Protein AF-0000000072325774 (afdb_homodimer)

Organism: Xylanibacter ruminicola (strain ATCC 19189 / DSM 19721 / CIP 105475 / JCM 8958 / 23) (NCBI:txid264731)

Structure (mmCIF, N/CA/C/O backbone):
data_AF-0000000072325774-model_v1
#
loop_
_entity.id
_entity.type
_entity.pdbx_description
1 polymer 'DUF3737 domain-containing protein'
#
loop_
_atom_site.group_PDB
_atom_site.id
_atom_site.type_symbol
_atom_site.label_atom_id
_atom_site.label_alt_id
_atom_site.label_comp_id
_atom_site.label_asym_id
_atom_site.label_entity_id
_atom_site.label_seq_id
_atom_site.pdbx_PDB_ins_code
_atom_site.Cartn_x
_atom_site.Cartn_y
_atom_site.Cartn_z
_atom_site.occupancy
_atom_site.B_iso_or_equiv
_atom_site.auth_seq_id
_atom_site.auth_comp_id
_atom_site.auth_asym_id
_atom_site.auth_atom_id
_atom_site.pdbx_PDB_model_num
ATOM 1 N N . MET A 1 1 ? 32.012 -20.024 -7.52 1 90.8 1 MET A N 1
ATOM 2 C CA . MET A 1 1 ? 30.852 -19.675 -8.336 1 90.8 1 MET A CA 1
ATOM 3 C C . MET A 1 1 ? 31.141 -19.899 -9.816 1 90.8 1 MET A C 1
ATOM 5 O O . MET A 1 1 ? 32.238 -19.599 -10.292 1 90.8 1 MET A O 1
ATOM 9 N N . GLU A 1 2 ? 30.261 -20.555 -10.582 1 97.13 2 GLU A N 1
ATOM 10 C CA . GLU A 1 2 ? 30.365 -20.721 -12.028 1 97.13 2 GLU A CA 1
ATOM 11 C C . GLU A 1 2 ? 30.055 -19.417 -12.758 1 97.13 2 GLU A C 1
ATOM 13 O O . GLU A 1 2 ? 29.147 -18.68 -12.365 1 97.13 2 GLU A O 1
ATOM 18 N N . LEU A 1 3 ? 30.906 -19.095 -13.766 1 98.21 3 LEU A N 1
ATOM 19 C CA . LEU A 1 3 ? 30.769 -17.843 -14.503 1 98.21 3 LEU A CA 1
ATOM 20 C C . LEU A 1 3 ? 30.004 -18.06 -15.804 1 98.21 3 LEU A C 1
ATOM 22 O O . LEU A 1 3 ? 30.304 -18.988 -16.559 1 98.21 3 LEU A O 1
ATOM 26 N N . ILE A 1 4 ? 28.965 -17.324 -16.113 1 98.47 4 ILE A N 1
ATOM 27 C CA . ILE A 1 4 ? 28.293 -17.202 -17.402 1 98.47 4 ILE A CA 1
ATOM 28 C C . ILE A 1 4 ? 28.471 -15.787 -17.946 1 98.47 4 ILE A C 1
ATOM 30 O O . ILE A 1 4 ? 28.094 -14.812 -17.292 1 98.47 4 ILE A O 1
ATOM 34 N N . ARG A 1 5 ? 29.045 -15.584 -19.127 1 97.97 5 ARG A N 1
ATOM 35 C CA . ARG A 1 5 ? 29.368 -14.2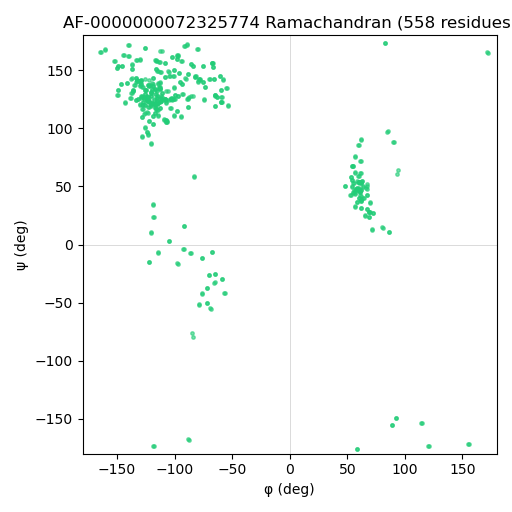62 -19.652 1 97.97 5 ARG A CA 1
ATOM 36 C C . ARG A 1 5 ? 28.845 -14.095 -21.075 1 97.97 5 ARG A C 1
ATOM 38 O O . ARG A 1 5 ? 28.949 -15.012 -21.892 1 97.97 5 ARG A O 1
ATOM 45 N N . GLY A 1 6 ? 28.3 -12.965 -21.277 1 98.21 6 GLY A N 1
ATOM 46 C CA . GLY A 1 6 ? 27.989 -12.557 -22.638 1 98.21 6 GLY A CA 1
ATOM 47 C C . GLY A 1 6 ? 26.82 -13.317 -23.236 1 98.21 6 GLY A C 1
ATOM 48 O O . GLY A 1 6 ? 26.723 -13.456 -24.457 1 98.21 6 GLY A O 1
ATOM 49 N N . LYS A 1 7 ? 25.919 -13.807 -22.492 1 98.19 7 LYS A N 1
ATOM 50 C CA . LYS A 1 7 ? 24.803 -14.61 -22.985 1 98.19 7 LYS A CA 1
ATOM 51 C C . LYS A 1 7 ? 23.49 -13.837 -22.899 1 98.19 7 LYS A C 1
ATOM 53 O O . LYS A 1 7 ? 23.364 -12.904 -22.104 1 98.19 7 LYS A O 1
ATOM 58 N N . GLU A 1 8 ? 22.594 -14.252 -23.725 1 98.31 8 GLU A N 1
ATOM 59 C CA . GLU A 1 8 ? 21.23 -13.733 -23.707 1 98.31 8 GLU A CA 1
ATOM 60 C C . GLU A 1 8 ? 20.236 -14.809 -23.277 1 98.31 8 GLU A C 1
ATOM 62 O O . GLU A 1 8 ? 20.338 -15.961 -23.703 1 98.31 8 GLU A O 1
ATOM 67 N N . PHE A 1 9 ? 19.375 -14.455 -22.401 1 97.89 9 PHE A N 1
ATOM 68 C CA . PHE A 1 9 ? 18.339 -15.368 -21.932 1 97.89 9 PHE A CA 1
ATOM 69 C C . PHE A 1 9 ? 16.952 -14.783 -22.176 1 97.89 9 PHE A C 1
ATOM 71 O O . PHE A 1 9 ? 16.734 -13.587 -21.978 1 97.89 9 PHE A O 1
ATOM 78 N N . GLY A 1 10 ? 16.006 -15.534 -22.639 1 96.07 10 GLY A N 1
ATOM 79 C CA . GLY A 1 10 ? 14.625 -15.125 -22.841 1 96.07 10 GLY A CA 1
ATOM 80 C C . GLY A 1 10 ? 13.622 -16.199 -22.463 1 96.07 10 GLY A C 1
ATOM 81 O O . GLY A 1 10 ? 14.006 -17.314 -22.105 1 96.07 10 GLY A O 1
ATOM 82 N N . GLY A 1 11 ? 12.342 -15.841 -22.462 1 94.51 11 GLY A N 1
ATOM 83 C CA . GLY A 1 11 ? 11.304 -16.815 -22.164 1 94.51 11 GLY A CA 1
ATOM 84 C C . GLY A 1 11 ? 10.987 -16.916 -20.684 1 94.51 11 GLY A C 1
ATOM 85 O O . GLY A 1 11 ? 11.147 -15.944 -19.942 1 94.51 11 GLY A O 1
ATOM 86 N N . GLU A 1 12 ? 10.452 -18.123 -20.299 1 94.06 12 GLU A N 1
ATOM 87 C CA . GLU A 1 12 ? 9.981 -18.314 -18.931 1 94.06 12 GLU A CA 1
ATOM 88 C C . GLU A 1 12 ? 11.033 -19.018 -18.079 1 94.06 12 GLU A C 1
ATOM 90 O O . GLU A 1 12 ? 11.456 -20.131 -18.399 1 94.06 12 GLU A O 1
ATOM 95 N N . ARG A 1 13 ? 11.508 -18.383 -17.174 1 96.22 13 ARG A N 1
ATOM 96 C CA . ARG A 1 13 ? 12.366 -18.902 -16.113 1 96.22 13 ARG A CA 1
ATOM 97 C C . ARG A 1 13 ? 13.636 -19.518 -16.688 1 96.22 13 ARG A C 1
ATOM 99 O O . ARG A 1 13 ? 13.993 -20.649 -16.35 1 96.22 13 ARG A O 1
ATOM 106 N N . PRO A 1 14 ? 14.397 -18.819 -17.383 1 97.03 14 PRO A N 1
ATOM 107 C CA . PRO A 1 14 ? 15.558 -19.417 -18.047 1 97.03 14 PRO A CA 1
ATOM 108 C C . PRO A 1 14 ? 16.647 -19.84 -17.063 1 97.03 14 PRO A C 1
ATOM 110 O O . PRO A 1 14 ? 17.419 -20.759 -17.348 1 97.03 14 PRO A O 1
ATOM 113 N N . LEU A 1 15 ? 16.757 -19.228 -15.88 1 97.56 15 LEU A N 1
ATOM 114 C CA . LEU A 1 15 ? 17.798 -19.589 -14.923 1 97.56 15 LEU A CA 1
ATOM 115 C C . LEU A 1 15 ? 17.187 -20.089 -13.619 1 97.56 15 LEU A C 1
ATOM 117 O O . LEU A 1 15 ? 17.747 -19.869 -12.542 1 97.56 15 LEU A O 1
ATOM 121 N N . PHE A 1 16 ? 16.067 -20.766 -13.728 1 97.27 16 PHE A N 1
ATOM 122 C CA . PHE A 1 16 ? 15.287 -21.223 -12.584 1 97.27 16 PHE A CA 1
ATOM 123 C C . PHE A 1 16 ? 16.114 -22.147 -11.699 1 97.27 16 PHE A C 1
ATOM 125 O O . PHE A 1 16 ? 16.783 -23.056 -12.195 1 97.27 16 PHE A O 1
ATOM 132 N N . ALA A 1 17 ? 16.152 -21.82 -10.473 1 97.15 17 ALA A N 1
ATOM 133 C CA . ALA A 1 17 ? 16.71 -22.657 -9.415 1 97.15 17 ALA A CA 1
ATOM 134 C C . ALA A 1 17 ? 18.231 -22.731 -9.518 1 97.15 17 ALA A C 1
ATOM 136 O O . ALA A 1 17 ? 18.864 -23.569 -8.871 1 97.15 17 ALA A O 1
ATOM 137 N N . ALA A 1 18 ? 18.845 -21.889 -10.302 1 97.06 18 ALA A N 1
ATOM 138 C CA . ALA A 1 18 ? 20.303 -21.845 -10.38 1 97.06 18 ALA A CA 1
ATOM 139 C C . ALA A 1 18 ? 20.908 -21.353 -9.068 1 97.06 18 ALA A C 1
ATOM 141 O O . ALA A 1 18 ? 20.228 -20.706 -8.268 1 97.06 18 ALA A O 1
ATOM 142 N N . HIS A 1 19 ? 22.084 -21.691 -8.825 1 97.65 19 HIS A N 1
ATOM 143 C CA . HIS A 1 19 ? 22.748 -21.252 -7.602 1 97.65 19 HIS A CA 1
ATOM 144 C C . HIS A 1 19 ? 24.251 -21.104 -7.814 1 97.65 19 HIS A C 1
ATOM 146 O O . HIS A 1 19 ? 24.825 -21.751 -8.694 1 97.65 19 HIS A O 1
ATOM 152 N N . ASP A 1 20 ? 24.838 -20.304 -7.079 1 98.43 20 ASP A N 1
ATOM 153 C CA . ASP A 1 20 ? 26.283 -20.099 -7.091 1 98.43 20 ASP A CA 1
ATOM 154 C C . ASP A 1 20 ? 26.776 -19.75 -8.493 1 98.43 20 ASP A C 1
ATOM 156 O O . ASP A 1 20 ? 27.715 -20.369 -8.999 1 98.43 20 ASP A O 1
ATOM 160 N N . LEU A 1 21 ? 26.138 -18.724 -9.063 1 98.39 21 LEU A N 1
ATOM 161 C CA . LEU A 1 21 ? 26.481 -18.291 -10.413 1 98.39 21 LEU A CA 1
ATOM 162 C C . LEU A 1 21 ? 26.897 -16.824 -10.424 1 98.39 21 LEU A C 1
ATOM 164 O O . LEU A 1 21 ? 26.314 -16.004 -9.712 1 98.39 21 LEU A O 1
ATOM 168 N N . ARG A 1 22 ? 27.923 -16.485 -11.126 1 98.59 22 ARG A N 1
ATOM 169 C CA . ARG A 1 22 ? 28.299 -15.119 -11.478 1 98.59 22 ARG A CA 1
ATOM 170 C C . ARG A 1 22 ? 27.943 -14.809 -12.928 1 98.59 22 ARG A C 1
ATOM 172 O O . ARG A 1 22 ? 28.413 -15.485 -13.846 1 98.59 22 ARG A O 1
ATOM 179 N N . LEU A 1 23 ? 27.102 -13.893 -13.112 1 98.79 23 LEU A N 1
ATOM 180 C CA . LEU A 1 23 ? 26.661 -13.471 -14.437 1 98.79 23 LEU A CA 1
ATOM 181 C C . LEU A 1 23 ? 27.32 -12.154 -14.834 1 98.79 23 LEU A C 1
ATOM 183 O O . LEU A 1 23 ? 27.29 -11.185 -14.072 1 98.79 23 LEU A O 1
ATOM 187 N N . GLU A 1 24 ? 27.994 -12.106 -15.987 1 98.7 24 GLU A N 1
ATOM 188 C CA . GLU A 1 24 ? 28.638 -10.888 -16.469 1 98.7 24 GLU A CA 1
ATOM 189 C C . GLU A 1 24 ? 28.214 -10.568 -17.9 1 98.7 24 GLU A C 1
ATOM 191 O O . GLU A 1 24 ? 28.279 -11.429 -18.779 1 98.7 24 GLU A O 1
ATOM 196 N N . GLU A 1 25 ? 27.744 -9.356 -18.144 1 98.72 25 GLU A N 1
ATOM 197 C CA . GLU A 1 25 ? 27.416 -8.893 -19.489 1 98.72 25 GLU A CA 1
ATOM 198 C C . GLU A 1 25 ? 26.304 -9.737 -20.107 1 98.72 25 GLU A C 1
ATOM 200 O O . GLU A 1 25 ? 26.38 -10.11 -21.279 1 98.72 25 GLU A O 1
ATOM 205 N N . ILE A 1 26 ? 25.381 -10.088 -19.297 1 98.56 26 ILE A N 1
ATOM 206 C CA . ILE A 1 26 ? 24.263 -10.849 -19.846 1 98.56 26 ILE A CA 1
ATOM 207 C C . ILE A 1 26 ? 23.099 -9.909 -20.148 1 98.56 26 ILE A C 1
ATOM 209 O O . ILE A 1 26 ? 23.069 -8.773 -19.669 1 98.56 26 ILE A O 1
ATOM 213 N N . THR A 1 27 ? 22.208 -10.397 -20.964 1 98.55 27 THR A N 1
ATOM 214 C CA . THR A 1 27 ? 20.963 -9.691 -21.246 1 98.55 27 THR A CA 1
ATOM 215 C C . THR A 1 27 ? 19.762 -10.607 -21.03 1 98.55 27 THR A C 1
ATOM 217 O O . THR A 1 27 ? 19.707 -11.708 -21.582 1 98.55 27 THR A O 1
ATOM 220 N N . ILE A 1 28 ? 18.889 -10.223 -20.2 1 97.93 28 ILE A N 1
ATOM 221 C CA . ILE A 1 28 ? 17.602 -10.903 -20.108 1 97.93 28 ILE A CA 1
ATOM 222 C C . ILE A 1 28 ? 16.574 -10.183 -20.978 1 97.93 28 ILE A C 1
ATOM 224 O O . ILE A 1 28 ? 16.159 -9.065 -20.664 1 97.93 28 ILE A O 1
ATOM 228 N N . VAL A 1 29 ? 16.195 -10.783 -21.988 1 96.68 29 VAL A N 1
ATOM 229 C CA . VAL A 1 29 ? 15.285 -10.159 -22.943 1 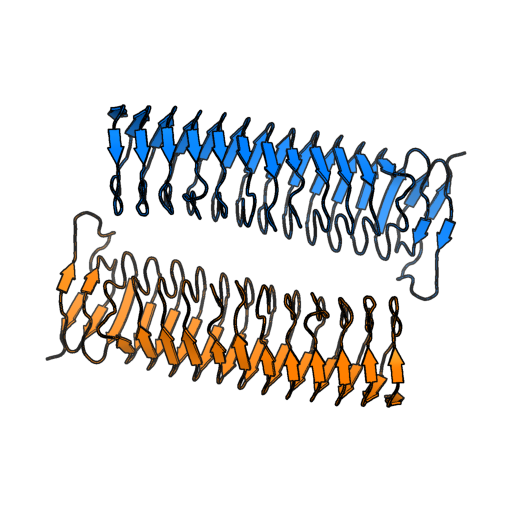96.68 29 VAL A CA 1
ATOM 230 C C . VAL A 1 29 ? 13.84 -10.412 -22.52 1 96.68 29 VAL A C 1
ATOM 232 O O . VAL A 1 29 ? 13.584 -10.884 -21.41 1 96.68 29 VAL A O 1
ATOM 235 N N . ASP A 1 30 ? 12.876 -10.137 -23.353 1 93.15 30 ASP A N 1
ATOM 236 C CA . ASP A 1 30 ? 11.462 -10.243 -23.005 1 93.15 30 ASP A CA 1
ATOM 237 C C . ASP A 1 30 ? 11.127 -11.639 -22.486 1 93.15 30 ASP A C 1
ATOM 239 O O . ASP A 1 30 ? 11.61 -12.639 -23.022 1 93.15 30 ASP A O 1
ATOM 243 N N . GLY A 1 31 ? 10.466 -11.774 -21.517 1 94.18 31 GLY A N 1
ATOM 244 C CA . GLY A 1 31 ? 10.086 -12.985 -20.807 1 94.18 31 GLY A CA 1
ATOM 245 C C . GLY A 1 31 ? 9.747 -12.741 -19.349 1 94.18 31 GLY A C 1
ATOM 246 O O . GLY A 1 31 ? 9.578 -11.594 -18.929 1 94.18 31 GLY A O 1
ATOM 247 N N . GLU A 1 32 ? 9.572 -13.946 -18.655 1 94.79 32 GLU A N 1
ATOM 248 C CA . GLU A 1 32 ? 9.144 -13.801 -17.267 1 94.79 32 GLU A CA 1
ATOM 249 C C . GLU A 1 32 ? 10.052 -14.584 -16.324 1 94.79 32 GLU A C 1
ATOM 251 O O . GLU A 1 32 ? 10.456 -15.707 -16.633 1 94.79 32 GLU A O 1
ATOM 256 N N . SER A 1 33 ? 10.404 -13.925 -15.253 1 96.23 33 SER A N 1
ATOM 257 C CA . SER A 1 33 ? 11.037 -14.605 -14.128 1 96.23 33 SER A CA 1
ATOM 258 C C . SER A 1 33 ? 12.392 -15.182 -14.522 1 96.23 33 SER A C 1
ATOM 260 O O . SER A 1 33 ? 12.665 -16.36 -14.28 1 96.23 33 SER A O 1
ATOM 262 N N . GLY A 1 34 ? 13.232 -14.353 -15.145 1 96.86 34 GLY A N 1
ATOM 263 C CA . GLY A 1 34 ? 14.508 -14.803 -15.678 1 96.86 34 GLY A CA 1
ATOM 264 C C . GLY A 1 34 ? 15.393 -15.459 -14.635 1 96.86 34 GLY A C 1
ATOM 265 O O . GLY A 1 34 ? 16.057 -16.458 -14.917 1 96.86 34 GLY A O 1
ATOM 266 N N . ILE A 1 35 ? 15.457 -14.903 -13.432 1 97.98 35 ILE A N 1
ATOM 267 C CA . ILE A 1 35 ? 16.21 -15.417 -12.293 1 97.98 35 ILE A CA 1
ATOM 268 C C . ILE A 1 35 ? 15.271 -15.637 -11.11 1 97.98 35 ILE A C 1
ATOM 270 O O . ILE A 1 35 ? 14.925 -14.69 -10.399 1 97.98 35 ILE A O 1
ATOM 274 N N . LYS A 1 36 ? 14.765 -16.832 -10.923 1 97.77 36 LYS A N 1
ATOM 275 C CA . LYS A 1 36 ? 13.75 -17.159 -9.926 1 97.77 36 LYS A CA 1
ATOM 276 C C . LYS A 1 36 ? 14.164 -18.372 -9.098 1 97.77 36 LYS A C 1
ATOM 278 O O . LYS A 1 36 ? 14.688 -19.349 -9.637 1 97.77 36 LYS A O 1
ATOM 283 N N . GLN A 1 37 ? 13.906 -18.376 -7.82 1 97.68 37 GLN A N 1
ATOM 284 C CA . GLN A 1 37 ? 14.229 -19.463 -6.902 1 97.68 37 GLN A CA 1
ATOM 285 C C . GLN A 1 37 ? 15.718 -19.794 -6.941 1 97.68 37 GLN A C 1
ATOM 287 O O . GLN A 1 37 ? 16.098 -20.962 -7.042 1 97.68 37 GLN A O 1
ATOM 292 N N . CYS A 1 38 ? 16.567 -18.751 -6.874 1 98.09 38 CYS A N 1
ATOM 293 C CA . CYS A 1 38 ? 18.013 -18.895 -6.995 1 98.09 38 CYS A CA 1
ATOM 294 C C . CYS A 1 38 ? 18.706 -18.572 -5.677 1 98.09 38 CYS A C 1
ATOM 296 O O . CYS A 1 38 ? 18.072 -18.078 -4.743 1 98.09 38 CYS A O 1
ATOM 298 N N . GLN A 1 39 ? 19.911 -18.917 -5.593 1 98.24 39 GLN A N 1
ATOM 299 C CA . GLN A 1 39 ? 20.681 -18.672 -4.378 1 98.24 39 GLN A CA 1
ATOM 300 C C . GLN A 1 39 ? 22.11 -18.251 -4.708 1 98.24 39 GLN A C 1
ATOM 302 O O . GLN A 1 39 ? 22.739 -18.818 -5.604 1 98.24 39 GLN A O 1
ATOM 307 N N . ASN A 1 40 ? 22.652 -17.288 -4.009 1 98.5 40 ASN A N 1
ATOM 308 C CA . ASN A 1 40 ? 24.035 -16.843 -4.147 1 98.5 40 ASN A CA 1
ATOM 309 C C . ASN A 1 40 ? 24.363 -16.475 -5.591 1 98.5 40 ASN A C 1
ATOM 311 O O . ASN A 1 40 ? 25.201 -17.119 -6.225 1 98.5 40 ASN A O 1
ATOM 315 N N . MET A 1 41 ? 23.758 -15.447 -6.022 1 98.71 41 MET A N 1
ATOM 316 C CA . MET A 1 41 ? 23.877 -14.985 -7.402 1 98.71 41 MET A CA 1
ATOM 317 C C . MET A 1 41 ? 24.601 -13.644 -7.466 1 98.71 41 MET A C 1
ATOM 319 O O . MET A 1 41 ? 24.357 -12.762 -6.642 1 98.71 41 MET A O 1
ATOM 323 N N . GLU A 1 42 ? 25.547 -13.414 -8.333 1 98.78 42 GLU A N 1
ATOM 324 C CA . GLU A 1 42 ? 26.181 -12.133 -8.629 1 98.78 42 GLU A CA 1
ATOM 325 C C . GLU A 1 42 ? 25.969 -11.737 -10.088 1 98.78 42 GLU A C 1
ATOM 327 O O . GLU A 1 42 ? 26.033 -12.583 -10.982 1 98.78 42 GLU A O 1
ATOM 332 N N . CYS A 1 43 ? 25.686 -10.519 -10.318 1 98.84 43 CYS A N 1
ATOM 333 C CA . CYS A 1 43 ? 25.427 -10.055 -11.677 1 98.84 43 CYS A CA 1
ATOM 334 C C . CYS A 1 43 ? 26.089 -8.706 -11.928 1 98.84 43 CYS A C 1
ATOM 336 O O . CYS A 1 43 ? 25.905 -7.765 -11.154 1 98.84 43 CYS A O 1
ATOM 338 N N . TYR A 1 44 ? 26.936 -8.512 -12.989 1 98.81 44 TYR A N 1
ATOM 339 C CA . TYR A 1 44 ? 27.682 -7.298 -13.302 1 98.81 44 TYR A CA 1
ATOM 340 C C . TYR A 1 44 ? 27.46 -6.88 -14.751 1 98.81 44 TYR A C 1
ATOM 342 O O . TYR A 1 44 ? 27.364 -7.729 -15.641 1 98.81 44 TYR A O 1
ATOM 350 N N . ASP A 1 45 ? 27.358 -5.589 -15.029 1 98.84 45 ASP A N 1
ATOM 351 C CA . ASP A 1 45 ? 27.393 -5.021 -16.374 1 98.84 45 ASP A CA 1
ATOM 352 C C . ASP A 1 45 ? 26.316 -5.642 -17.26 1 98.84 45 ASP A C 1
ATOM 354 O O . ASP A 1 45 ? 26.587 -6.024 -18.401 1 98.84 45 ASP A O 1
ATOM 358 N N . SER A 1 46 ? 25.135 -5.8 -16.789 1 98.83 46 SER A N 1
ATOM 359 C CA . SER A 1 46 ? 24.081 -6.544 -17.472 1 98.83 46 SER A CA 1
ATOM 360 C C . SER A 1 46 ? 22.823 -5.698 -17.633 1 98.83 46 SER A C 1
ATOM 362 O O . SER A 1 46 ? 22.734 -4.597 -17.084 1 98.83 46 SER A O 1
ATOM 364 N N . LYS A 1 47 ? 21.893 -6.244 -18.463 1 98.72 47 LYS A N 1
ATOM 365 C CA . LYS A 1 47 ? 20.67 -5.511 -18.774 1 98.72 47 LYS A CA 1
ATOM 366 C C . LYS A 1 47 ? 19.443 -6.41 -18.645 1 98.72 47 LYS A C 1
ATOM 368 O O . LYS A 1 47 ? 19.479 -7.578 -19.036 1 98.72 47 LYS A O 1
ATOM 373 N N . PHE A 1 48 ? 18.389 -5.852 -18.167 1 98.53 48 PHE A N 1
ATOM 374 C CA . PHE A 1 48 ? 17.157 -6.6 -17.945 1 98.53 48 PHE A CA 1
ATOM 375 C C . PHE A 1 48 ? 15.978 -5.915 -18.627 1 98.53 48 PHE A C 1
ATOM 377 O O . PHE A 1 48 ? 15.688 -4.749 -18.353 1 98.53 48 PHE A O 1
ATOM 384 N N . TYR A 1 49 ? 15.258 -6.657 -19.458 1 97.76 49 TYR A N 1
ATOM 385 C CA . TYR A 1 49 ? 14.134 -6.106 -20.208 1 97.76 49 TYR A CA 1
ATOM 386 C C . TYR A 1 49 ? 12.851 -6.873 -19.91 1 97.76 49 TYR A C 1
ATOM 388 O O . TYR A 1 49 ? 11.753 -6.398 -20.211 1 97.76 49 TYR A O 1
ATOM 396 N N . GLY A 1 50 ? 12.924 -8.088 -19.286 1 94.95 50 GLY A N 1
ATOM 397 C CA . GLY A 1 50 ? 11.768 -8.927 -19.014 1 94.95 50 GLY A CA 1
ATOM 398 C C . GLY A 1 50 ? 11.151 -8.672 -17.652 1 94.95 50 GLY A C 1
ATOM 399 O O . GLY A 1 50 ? 11.763 -8.025 -16.799 1 94.95 50 GLY A O 1
ATOM 400 N N . LYS A 1 51 ? 9.919 -9.275 -17.364 1 95.66 51 LYS A N 1
ATOM 401 C CA . LYS A 1 51 ? 9.175 -9.063 -16.126 1 95.66 51 LYS A CA 1
ATOM 402 C C . LYS A 1 51 ? 9.713 -9.945 -15.003 1 95.66 51 LYS A C 1
ATOM 404 O O . LYS A 1 51 ? 10.142 -11.075 -15.246 1 95.66 51 LYS A O 1
ATOM 409 N N . TYR A 1 52 ? 9.71 -9.475 -13.822 1 96.76 52 TYR A N 1
ATOM 410 C CA . TYR A 1 52 ? 10.024 -10.238 -12.619 1 96.76 52 TYR A CA 1
ATOM 411 C C . TYR A 1 52 ? 11.415 -10.852 -12.711 1 96.76 52 TYR A C 1
ATOM 413 O O . TYR A 1 52 ? 11.591 -12.046 -12.456 1 96.76 52 TYR A O 1
ATOM 421 N N . PRO A 1 53 ? 12.371 -10.1 -13.088 1 97.63 53 PRO A N 1
ATOM 422 C CA . PRO A 1 53 ? 13.649 -10.728 -13.431 1 97.63 53 PRO A CA 1
ATOM 423 C C . PRO A 1 53 ? 14.323 -11.388 -12.231 1 97.63 53 PRO A C 1
ATOM 425 O O . PRO A 1 53 ? 15.038 -12.382 -12.388 1 97.63 53 PRO A O 1
ATOM 428 N N . TRP A 1 54 ? 14.188 -10.869 -10.974 1 98.22 54 TRP A N 1
ATOM 429 C CA . TRP A 1 54 ? 14.798 -11.44 -9.777 1 98.22 54 TRP A CA 1
ATOM 430 C C . TRP A 1 54 ? 13.743 -11.739 -8.718 1 98.22 54 TRP A C 1
ATOM 432 O O . TRP A 1 54 ? 13.383 -10.864 -7.927 1 98.22 54 TRP A O 1
ATOM 442 N N . TRP A 1 55 ? 13.251 -12.975 -8.606 1 98.12 55 TRP A N 1
ATOM 443 C CA . TRP A 1 55 ? 12.203 -13.373 -7.672 1 98.12 55 TRP A CA 1
ATOM 444 C C . TRP A 1 55 ? 12.658 -14.546 -6.81 1 98.12 55 TRP A C 1
ATOM 446 O O . TRP A 1 55 ? 13.156 -15.548 -7.329 1 98.12 55 TRP A O 1
ATOM 456 N N . HIS A 1 56 ? 12.514 -14.456 -5.526 1 97.8 56 HIS A N 1
ATOM 457 C CA . HIS A 1 56 ? 12.868 -15.518 -4.591 1 97.8 56 HIS A CA 1
ATOM 458 C C . HIS A 1 56 ? 14.351 -15.862 -4.684 1 97.8 56 HIS A C 1
ATOM 460 O O . HIS A 1 56 ? 14.713 -17.03 -4.842 1 97.8 56 HIS A O 1
ATOM 466 N N . VAL A 1 57 ? 15.161 -14.856 -4.555 1 98.32 57 VAL A N 1
ATOM 467 C CA . VAL A 1 57 ? 16.605 -15.061 -4.617 1 98.32 57 VAL A CA 1
ATOM 468 C C . VAL A 1 57 ? 17.226 -14.783 -3.25 1 98.32 57 VAL A C 1
ATOM 470 O O . VAL A 1 57 ? 17.003 -13.72 -2.665 1 98.32 57 VAL A O 1
ATOM 473 N N . ASP A 1 58 ? 17.892 -15.659 -2.687 1 97.92 58 ASP A N 1
ATOM 474 C CA . ASP A 1 58 ? 18.579 -15.475 -1.412 1 97.92 58 ASP A CA 1
ATOM 475 C C . ASP A 1 58 ? 20.07 -15.222 -1.622 1 97.92 58 ASP A C 1
ATOM 477 O O . ASP A 1 58 ? 20.818 -16.14 -1.964 1 97.92 58 ASP A O 1
ATOM 481 N N . GLY A 1 59 ? 20.526 -14.113 -1.359 1 98.46 59 GLY A N 1
ATOM 482 C CA . GLY A 1 59 ? 21.9 -13.725 -1.633 1 98.46 59 GLY A CA 1
ATOM 483 C C . GLY A 1 59 ? 22.108 -13.225 -3.05 1 98.46 59 GLY A C 1
ATOM 484 O O . GLY A 1 59 ? 22.313 -14.019 -3.97 1 98.46 59 GLY A O 1
ATOM 485 N N . ALA A 1 60 ? 22.083 -11.913 -3.254 1 98.66 60 ALA A N 1
ATOM 486 C CA . ALA A 1 60 ? 22.209 -11.325 -4.585 1 98.66 60 ALA A CA 1
ATOM 487 C C . ALA A 1 60 ? 23.134 -10.111 -4.562 1 98.66 60 ALA A C 1
ATOM 489 O O . ALA A 1 60 ? 23.068 -9.29 -3.645 1 98.66 60 ALA A O 1
ATOM 490 N N . LYS A 1 61 ? 24.069 -10.032 -5.423 1 98.86 61 LYS A N 1
ATOM 491 C CA . LYS A 1 61 ? 24.896 -8.861 -5.698 1 98.86 61 LYS A CA 1
ATOM 492 C C . LYS A 1 61 ? 24.693 -8.367 -7.127 1 98.86 61 LYS A C 1
ATOM 494 O O . LYS A 1 61 ? 24.892 -9.119 -8.084 1 98.86 61 LYS A O 1
ATOM 499 N N . ILE A 1 62 ? 24.274 -7.173 -7.328 1 98.92 62 ILE A N 1
ATOM 500 C CA . ILE A 1 62 ? 23.97 -6.603 -8.636 1 98.92 62 ILE A CA 1
ATOM 501 C C . ILE A 1 62 ? 24.713 -5.281 -8.809 1 98.92 62 ILE A C 1
ATOM 503 O O . ILE A 1 62 ? 24.471 -4.324 -8.069 1 98.92 62 ILE A O 1
ATOM 507 N N . GLU A 1 63 ? 25.643 -5.134 -9.752 1 98.89 63 GLU A N 1
ATOM 508 C CA . GLU A 1 63 ? 26.48 -3.946 -9.891 1 98.89 63 GLU A CA 1
ATOM 509 C C . GLU A 1 63 ? 26.596 -3.521 -11.352 1 98.89 63 GLU A C 1
ATOM 511 O O . GLU A 1 63 ? 26.775 -4.362 -12.236 1 98.89 63 GLU A O 1
ATOM 516 N N . ARG A 1 64 ? 26.417 -2.264 -11.619 1 98.9 64 ARG A N 1
ATOM 517 C CA . ARG A 1 64 ? 26.542 -1.672 -12.947 1 98.9 64 ARG A CA 1
ATOM 518 C C . ARG A 1 64 ? 25.569 -2.316 -13.928 1 98.9 64 ARG A C 1
ATOM 520 O O . ARG A 1 64 ? 25.962 -2.724 -15.023 1 98.9 64 ARG A O 1
ATOM 527 N N . CYS A 1 65 ? 24.368 -2.441 -13.515 1 98.9 65 CYS A N 1
ATOM 528 C CA . CYS A 1 65 ? 23.329 -3.046 -14.34 1 98.9 65 CYS A CA 1
ATOM 529 C C . CYS A 1 65 ? 22.23 -2.04 -14.66 1 98.9 65 CYS A C 1
ATOM 531 O O . CYS A 1 65 ? 22.144 -0.986 -14.027 1 98.9 65 CYS A O 1
ATOM 533 N N . TYR A 1 66 ? 21.524 -2.356 -15.715 1 98.87 66 TYR A N 1
ATOM 534 C CA . TYR A 1 66 ? 20.419 -1.525 -16.179 1 98.87 66 TYR A CA 1
ATOM 535 C C . TYR A 1 66 ? 19.114 -2.311 -16.194 1 98.87 66 TYR A C 1
ATOM 537 O O . TYR A 1 66 ? 19.058 -3.423 -16.724 1 98.87 66 TYR A O 1
ATOM 545 N N . PHE A 1 67 ? 18.036 -1.789 -15.627 1 98.72 67 PHE A N 1
ATOM 546 C CA . PHE A 1 67 ? 16.693 -2.356 -15.661 1 98.72 67 PHE A CA 1
ATOM 547 C C . PHE A 1 67 ? 15.752 -1.472 -16.471 1 98.72 67 PHE A C 1
ATOM 549 O O . PHE A 1 67 ? 15.474 -0.335 -16.085 1 98.72 67 PHE A O 1
ATOM 556 N N . ALA A 1 68 ? 15.217 -1.933 -17.508 1 98.34 68 ALA A N 1
ATOM 557 C CA . ALA A 1 68 ? 14.376 -1.19 -18.443 1 98.34 68 ALA A CA 1
ATOM 558 C C . ALA A 1 68 ? 12.949 -1.063 -17.916 1 98.34 68 ALA A C 1
ATOM 560 O O . ALA A 1 68 ? 12.565 -1.758 -16.973 1 98.34 68 ALA A O 1
ATOM 561 N N . PRO A 1 69 ? 12.145 -0.236 -18.52 1 97.37 69 PRO A N 1
ATOM 562 C CA . PRO A 1 69 ? 10.779 -0.009 -18.043 1 97.37 69 PRO A CA 1
ATOM 563 C C . PRO A 1 69 ? 9.947 -1.288 -18.003 1 97.37 69 PRO A C 1
ATOM 565 O O . PRO A 1 69 ? 9.08 -1.438 -17.138 1 97.37 69 PRO A O 1
ATOM 568 N N . GLY A 1 70 ? 10.269 -2.201 -18.902 1 96 70 GLY A N 1
ATOM 569 C CA . GLY A 1 70 ? 9.527 -3.447 -19.002 1 96 70 GLY A CA 1
ATOM 570 C C . GLY A 1 70 ? 9.868 -4.435 -17.902 1 96 70 GLY A C 1
ATOM 571 O O . GLY A 1 70 ? 9.152 -5.417 -17.698 1 96 70 GLY A O 1
ATOM 572 N N . SER A 1 71 ? 10.919 -4.17 -17.16 1 95.47 71 SER A N 1
ATOM 573 C CA . SER A 1 71 ? 11.309 -5.033 -16.05 1 95.47 71 SER A CA 1
ATOM 574 C C . SER A 1 71 ? 10.517 -4.704 -14.789 1 95.47 71 SER A C 1
ATOM 576 O O . SER A 1 71 ? 11.1 -4.415 -13.742 1 95.47 71 SER A O 1
ATOM 578 N N . ARG A 1 72 ? 9.226 -4.8 -14.904 1 94.71 72 ARG A N 1
ATOM 579 C CA . ARG A 1 72 ? 8.329 -4.444 -13.81 1 94.71 72 ARG A CA 1
ATOM 580 C C . ARG A 1 72 ? 8.335 -5.517 -12.727 1 94.71 72 ARG A C 1
ATOM 582 O O . ARG A 1 72 ? 8.5 -6.703 -13.021 1 94.71 72 ARG A O 1
ATOM 589 N N . SER A 1 73 ? 8.016 -5.079 -11.47 1 95.14 73 SER A N 1
ATOM 590 C CA . SER A 1 73 ? 8.027 -5.995 -10.334 1 95.14 73 SER A CA 1
ATOM 591 C C . SER A 1 73 ? 9.304 -6.828 -10.308 1 95.14 73 SER A C 1
ATOM 593 O O . SER A 1 73 ? 9.25 -8.053 -10.188 1 95.14 73 SER A O 1
ATOM 595 N N . ALA A 1 74 ? 10.411 -6.169 -10.411 1 96.44 74 ALA A N 1
ATOM 596 C CA . ALA A 1 74 ? 11.652 -6.805 -10.849 1 96.44 74 ALA A CA 1
ATOM 597 C C . ALA A 1 74 ? 12.26 -7.646 -9.731 1 96.44 74 ALA A C 1
ATOM 599 O O . ALA A 1 74 ? 12.776 -8.739 -9.978 1 96.44 74 ALA A O 1
ATOM 600 N N . ILE A 1 75 ? 12.253 -7.126 -8.509 1 98.46 75 ILE A N 1
ATOM 601 C CA . ILE A 1 75 ? 12.929 -7.852 -7.439 1 98.46 75 ILE A CA 1
ATOM 602 C C . ILE A 1 75 ? 11.98 -8.029 -6.256 1 98.46 75 ILE A C 1
ATOM 604 O O . ILE A 1 75 ? 11.64 -7.059 -5.575 1 98.46 75 ILE A O 1
ATOM 608 N N . TRP A 1 76 ? 11.507 -9.206 -5.967 1 97.92 76 TRP A N 1
ATOM 609 C CA . TRP A 1 76 ? 10.513 -9.543 -4.954 1 97.92 76 TRP A CA 1
ATOM 610 C C . TRP A 1 76 ? 10.91 -10.809 -4.201 1 97.92 76 TRP A C 1
ATOM 612 O O . TRP A 1 76 ? 11.514 -11.717 -4.777 1 97.92 76 TRP A O 1
ATOM 622 N N . TYR A 1 77 ? 10.674 -10.927 -2.898 1 98.06 77 TYR A N 1
ATOM 623 C CA . TYR A 1 77 ? 10.956 -12.078 -2.048 1 98.06 77 TYR A CA 1
ATOM 624 C C . TYR A 1 77 ? 12.432 -12.453 -2.11 1 98.06 77 TYR A C 1
ATOM 626 O O . TYR A 1 77 ? 12.777 -13.636 -2.153 1 98.06 77 TYR A O 1
ATOM 634 N N . THR A 1 78 ? 13.26 -11.445 -2.272 1 98.04 78 THR A N 1
ATOM 635 C CA . THR A 1 78 ? 14.707 -11.605 -2.37 1 98.04 78 THR A CA 1
ATOM 636 C C . THR A 1 78 ? 15.401 -11.007 -1.15 1 98.04 78 THR A C 1
ATOM 638 O O . THR A 1 78 ? 15.134 -9.863 -0.776 1 98.04 78 THR A O 1
ATOM 641 N N . ASN A 1 79 ? 16.211 -11.757 -0.475 1 98.38 79 ASN A N 1
ATOM 642 C CA . ASN A 1 79 ? 16.853 -11.287 0.748 1 98.38 79 ASN A CA 1
ATOM 643 C C . ASN A 1 79 ? 18.364 -11.16 0.575 1 98.38 79 ASN A C 1
ATOM 645 O O . ASN A 1 79 ? 18.952 -11.822 -0.282 1 9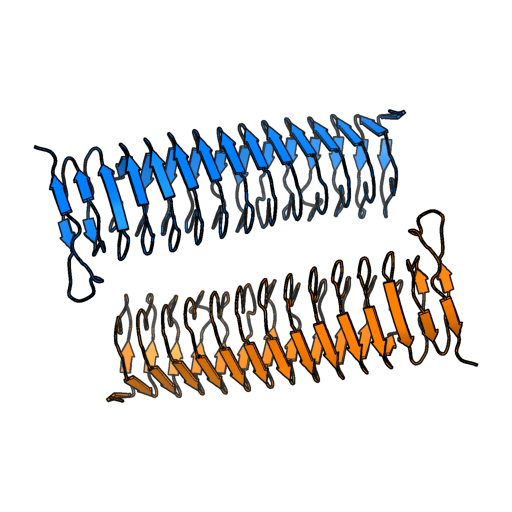8.38 79 ASN A O 1
ATOM 649 N N . ASP A 1 80 ? 18.987 -10.334 1.394 1 98.78 80 ASP A N 1
ATOM 650 C CA . ASP A 1 80 ? 20.432 -10.122 1.394 1 98.78 80 ASP A CA 1
ATOM 651 C C . ASP A 1 80 ? 20.92 -9.671 0.019 1 98.78 80 ASP A C 1
ATOM 653 O O . ASP A 1 80 ? 21.756 -10.334 -0.597 1 98.78 80 ASP A O 1
ATOM 657 N N . LEU A 1 81 ? 20.423 -8.531 -0.386 1 98.86 81 LEU A N 1
ATOM 658 C CA . LEU A 1 81 ? 20.751 -7.959 -1.688 1 98.86 81 LEU A CA 1
ATOM 659 C C . LEU A 1 81 ? 21.675 -6.755 -1.535 1 98.86 81 LEU A C 1
ATOM 661 O O . LEU A 1 81 ? 21.451 -5.901 -0.675 1 98.86 81 LEU A O 1
ATOM 665 N N . VAL A 1 82 ? 22.753 -6.656 -2.273 1 98.92 82 VAL A N 1
ATOM 666 C CA . VAL A 1 82 ? 23.594 -5.475 -2.435 1 98.92 82 VAL A CA 1
ATOM 667 C C . VAL A 1 82 ? 23.552 -5.005 -3.887 1 98.92 82 VAL A C 1
ATOM 669 O O . VAL A 1 82 ? 23.82 -5.783 -4.806 1 98.92 82 VAL A O 1
ATOM 672 N N . MET A 1 83 ? 23.166 -3.819 -4.155 1 98.9 83 MET A N 1
ATOM 673 C CA . MET A 1 83 ? 23.087 -3.239 -5.493 1 98.9 83 MET A CA 1
ATOM 674 C C . MET A 1 83 ? 23.899 -1.95 -5.575 1 98.9 83 MET A C 1
ATOM 676 O O . MET A 1 83 ? 23.743 -1.059 -4.739 1 98.9 83 MET A O 1
ATOM 680 N N . LYS A 1 84 ? 24.8 -1.782 -6.515 1 98.89 84 LYS A N 1
ATOM 681 C CA . LYS A 1 84 ? 25.658 -0.607 -6.648 1 98.89 84 LYS A CA 1
ATOM 682 C C . LYS A 1 84 ? 25.717 -0.131 -8.097 1 98.89 84 LYS A C 1
ATOM 684 O O . LYS A 1 84 ? 25.785 -0.945 -9.021 1 98.89 84 LYS A O 1
ATOM 689 N N . ASP A 1 85 ? 25.648 1.155 -8.314 1 98.9 85 ASP A N 1
ATOM 690 C CA . ASP A 1 85 ? 25.91 1.777 -9.608 1 98.9 85 ASP A CA 1
ATOM 691 C C . ASP A 1 85 ? 24.942 1.262 -10.672 1 98.9 85 ASP A C 1
ATOM 693 O O . ASP A 1 85 ? 25.36 0.884 -11.768 1 98.9 85 ASP A O 1
ATOM 697 N N . CYS A 1 86 ? 23.688 1.193 -10.363 1 98.91 86 CYS A N 1
ATOM 698 C CA . CYS A 1 86 ? 22.662 0.695 -11.273 1 98.91 86 CYS A CA 1
ATOM 699 C C . CYS A 1 86 ? 21.67 1.795 -11.63 1 98.91 86 CYS A C 1
ATOM 701 O O . CYS A 1 86 ? 21.58 2.807 -10.932 1 98.91 86 CYS A O 1
ATOM 703 N N . THR A 1 87 ? 20.997 1.644 -12.734 1 98.91 87 THR A N 1
ATOM 704 C CA . THR A 1 87 ? 19.89 2.492 -13.162 1 98.91 87 THR A CA 1
ATOM 705 C C . THR A 1 87 ? 18.614 1.671 -13.33 1 98.91 87 THR A C 1
ATOM 707 O O . THR A 1 87 ? 18.626 0.621 -13.976 1 98.91 87 THR A O 1
ATOM 710 N N . ILE A 1 88 ? 17.539 2.097 -12.803 1 98.79 88 ILE A N 1
ATOM 711 C CA . ILE A 1 88 ? 16.258 1.401 -12.826 1 98.79 88 ILE A CA 1
ATOM 712 C C . ILE A 1 88 ? 15.191 2.302 -13.444 1 98.79 88 ILE A C 1
ATOM 714 O O . ILE A 1 88 ? 14.911 3.386 -12.928 1 98.79 88 ILE A O 1
ATOM 718 N N . ASP A 1 89 ? 14.548 1.858 -14.447 1 98.56 89 ASP A N 1
ATOM 719 C CA . ASP A 1 89 ? 13.533 2.663 -15.121 1 98.56 89 ASP A CA 1
ATOM 720 C C . ASP A 1 89 ? 12.147 2.044 -14.961 1 98.56 89 ASP A C 1
ATOM 722 O O . ASP A 1 89 ? 11.146 2.637 -15.369 1 98.56 89 ASP A O 1
ATOM 726 N N . GLY A 1 90 ? 12.07 0.836 -14.381 1 97.22 90 GLY A N 1
ATOM 727 C CA . GLY A 1 90 ? 10.789 0.17 -14.211 1 97.22 90 GLY A CA 1
ATOM 728 C C . GLY A 1 90 ? 10.204 0.347 -12.823 1 97.22 90 GLY A C 1
ATOM 729 O O . GLY A 1 90 ? 10.935 0.597 -11.863 1 97.22 90 GLY A O 1
ATOM 730 N N . PRO A 1 91 ? 8.844 0.158 -12.62 1 97.45 91 PRO A N 1
ATOM 731 C CA . PRO A 1 91 ? 8.163 0.357 -11.338 1 97.45 91 PRO A CA 1
ATOM 732 C C . PRO A 1 91 ? 8.142 -0.905 -10.479 1 97.45 91 PRO A C 1
ATOM 734 O O . PRO A 1 91 ? 8.511 -1.984 -10.951 1 97.45 91 PRO A O 1
ATOM 737 N N . LYS A 1 92 ? 7.697 -0.729 -9.263 1 96.85 92 LYS A N 1
ATOM 738 C CA . LYS A 1 92 ? 7.411 -1.835 -8.354 1 96.85 92 LYS A CA 1
ATOM 739 C C . LYS A 1 92 ? 8.663 -2.667 -8.09 1 96.85 92 LYS A C 1
ATOM 741 O O . LYS A 1 92 ? 8.638 -3.893 -8.219 1 96.85 92 LYS A O 1
ATOM 746 N N . PHE A 1 93 ? 9.703 -1.888 -7.651 1 97.6 93 PHE A N 1
ATOM 747 C CA . PHE A 1 93 ? 10.986 -2.538 -7.407 1 97.6 93 PHE A CA 1
ATOM 748 C C . PHE A 1 93 ? 11.187 -2.798 -5.92 1 97.6 93 PHE A C 1
ATOM 750 O O . PHE A 1 93 ? 10.876 -1.945 -5.087 1 97.6 93 PHE A O 1
ATOM 757 N N . PHE A 1 94 ? 11.829 -3.9 -5.444 1 98.53 94 PHE A N 1
ATOM 758 C CA . PHE A 1 94 ? 12.24 -4.31 -4.107 1 98.53 94 PHE A CA 1
ATOM 759 C C . PHE A 1 94 ? 11.031 -4.469 -3.193 1 98.53 94 PHE A C 1
ATOM 761 O O . PHE A 1 94 ? 10.652 -3.531 -2.488 1 98.53 94 PHE A O 1
ATOM 768 N N . ARG A 1 95 ? 10.456 -5.502 -3.084 1 98.32 95 ARG A N 1
ATOM 769 C CA . ARG A 1 95 ? 9.256 -5.754 -2.292 1 98.32 95 ARG A CA 1
ATOM 770 C C . ARG A 1 95 ? 9.407 -7.021 -1.457 1 98.32 95 ARG A C 1
ATOM 772 O O . ARG A 1 95 ? 9.961 -8.017 -1.926 1 98.32 95 ARG A O 1
ATOM 779 N N . GLU A 1 96 ? 8.932 -7.013 -0.249 1 98.23 96 GLU A N 1
ATOM 780 C CA . GLU A 1 96 ? 8.923 -8.175 0.636 1 98.23 96 GLU A CA 1
ATOM 781 C C . GLU A 1 96 ? 10.317 -8.78 0.767 1 98.23 96 GLU A C 1
ATOM 783 O O . GLU A 1 96 ? 10.519 -9.959 0.472 1 98.23 96 GLU A O 1
ATOM 788 N N . MET A 1 97 ? 11.192 -7.91 1.217 1 98.54 97 MET A N 1
ATOM 789 C CA . MET A 1 97 ? 12.599 -8.298 1.26 1 98.54 97 MET A CA 1
ATOM 790 C C . MET A 1 97 ? 13.201 -8.013 2.632 1 98.54 97 MET A C 1
ATOM 792 O O . MET A 1 97 ? 12.651 -7.225 3.404 1 98.54 97 MET A O 1
ATOM 796 N N . LYS A 1 98 ? 14.273 -8.676 2.927 1 98.73 98 LYS A N 1
ATOM 797 C CA . LYS A 1 98 ? 15.066 -8.41 4.125 1 98.73 98 LYS A CA 1
ATOM 798 C C . LYS A 1 98 ? 16.512 -8.083 3.765 1 98.73 98 LYS A C 1
ATOM 800 O O . LYS A 1 98 ? 17.114 -8.751 2.921 1 98.73 98 LYS A O 1
ATOM 805 N N . ASN A 1 99 ? 17.066 -7.121 4.381 1 98.83 99 ASN A N 1
ATOM 806 C CA . ASN A 1 99 ? 18.461 -6.719 4.241 1 98.83 99 ASN A CA 1
ATOM 807 C C . ASN A 1 99 ? 18.789 -6.324 2.804 1 98.83 99 ASN A C 1
ATOM 809 O O . ASN A 1 99 ? 19.391 -7.103 2.064 1 98.83 99 ASN A O 1
ATOM 813 N N . VAL A 1 100 ? 18.558 -5.128 2.458 1 98.89 100 VAL A N 1
ATOM 814 C CA . VAL A 1 100 ? 18.752 -4.563 1.127 1 98.89 100 VAL A CA 1
ATOM 815 C C . VAL A 1 100 ? 19.677 -3.351 1.209 1 98.89 100 VAL A C 1
ATOM 817 O O . VAL A 1 100 ? 19.462 -2.452 2.025 1 98.89 100 VAL A O 1
ATOM 820 N N . GLU A 1 101 ? 20.728 -3.365 0.473 1 98.93 101 GLU A N 1
ATOM 821 C CA . GLU A 1 101 ? 21.669 -2.249 0.442 1 98.93 101 GLU A CA 1
ATOM 822 C C . GLU A 1 101 ? 21.834 -1.705 -0.974 1 98.93 101 GLU A C 1
ATOM 824 O O . GLU A 1 101 ? 22.148 -2.455 -1.9 1 98.93 101 GLU A O 1
ATOM 829 N N . LEU A 1 102 ? 21.578 -0.47 -1.198 1 98.94 102 LEU A N 1
ATOM 830 C CA . LEU A 1 102 ? 21.797 0.194 -2.478 1 98.94 102 LEU A CA 1
ATOM 831 C C . LEU A 1 102 ? 22.806 1.328 -2.337 1 98.94 102 LEU A C 1
ATOM 833 O O . LEU A 1 102 ? 22.771 2.078 -1.359 1 98.94 102 LEU A O 1
ATOM 837 N N . GLU A 1 103 ? 23.729 1.493 -3.195 1 98.94 103 GLU A N 1
ATOM 838 C CA . GLU A 1 103 ? 24.682 2.596 -3.272 1 98.94 103 GLU A CA 1
ATOM 839 C C . GLU A 1 103 ? 24.798 3.127 -4.698 1 98.94 103 GLU A C 1
ATOM 841 O O . GLU A 1 103 ? 25.047 2.362 -5.632 1 98.94 103 GLU A O 1
ATOM 846 N N . ASN A 1 104 ? 24.579 4.377 -4.894 1 98.91 104 ASN A N 1
ATOM 847 C CA . ASN A 1 104 ? 24.706 5.024 -6.195 1 98.91 104 ASN A CA 1
ATOM 848 C C . ASN A 1 104 ? 23.727 4.441 -7.21 1 98.91 104 ASN A C 1
ATOM 850 O O . ASN A 1 104 ? 24.124 4.056 -8.311 1 98.91 104 ASN A O 1
ATOM 854 N N . VAL A 1 105 ? 22.481 4.399 -6.87 1 98.94 105 VAL A N 1
ATOM 855 C CA . VAL A 1 105 ? 21.436 3.861 -7.735 1 98.94 105 VAL A CA 1
ATOM 856 C C . VAL A 1 105 ? 20.439 4.963 -8.088 1 98.94 105 VAL A C 1
ATOM 858 O O . VAL A 1 105 ? 20.061 5.764 -7.23 1 98.94 105 VAL A O 1
ATOM 861 N N . VAL A 1 106 ? 20.081 5.071 -9.334 1 98.92 106 VAL A N 1
ATOM 862 C CA . VAL A 1 106 ? 19.061 6.001 -9.805 1 98.92 106 VAL A CA 1
ATOM 863 C C . VAL A 1 106 ? 17.801 5.232 -10.196 1 98.92 106 VAL A C 1
ATOM 865 O O . VAL A 1 106 ? 17.854 4.324 -11.029 1 98.92 106 VAL A O 1
ATOM 868 N N . ILE A 1 107 ? 16.695 5.556 -9.659 1 98.83 107 ILE A N 1
ATOM 869 C CA . ILE A 1 107 ? 15.397 4.959 -9.957 1 98.83 107 ILE A CA 1
ATOM 870 C C . ILE A 1 107 ? 14.483 6.004 -10.593 1 98.83 107 ILE A C 1
ATOM 872 O O . ILE A 1 107 ? 14.04 6.94 -9.923 1 98.83 107 ILE A O 1
ATOM 876 N N . ASN A 1 108 ? 14.108 5.808 -11.765 1 98.76 108 ASN A N 1
ATOM 877 C CA . ASN A 1 108 ? 13.41 6.836 -12.529 1 98.76 108 ASN A CA 1
ATOM 878 C C . ASN A 1 108 ? 11.898 6.63 -12.496 1 98.76 108 ASN A C 1
ATOM 880 O O . ASN A 1 108 ? 11.137 7.531 -12.851 1 98.76 108 ASN A O 1
ATOM 884 N N . ASP A 1 109 ? 11.424 5.541 -12.138 1 98.39 109 ASP A N 1
ATOM 885 C CA . ASP A 1 109 ? 10.031 5.239 -11.824 1 98.39 109 ASP A CA 1
ATOM 886 C C . ASP A 1 109 ? 9.909 4.564 -10.46 1 98.39 109 ASP A C 1
ATOM 888 O O . ASP A 1 109 ? 9.939 3.335 -10.365 1 98.39 109 ASP A O 1
ATOM 892 N N . ALA A 1 110 ? 9.7 5.353 -9.458 1 98.11 110 ALA A N 1
ATOM 893 C CA . ALA A 1 110 ? 9.783 4.858 -8.087 1 98.11 110 ALA A CA 1
ATOM 894 C C . ALA A 1 110 ? 8.42 4.382 -7.593 1 98.11 110 ALA A C 1
ATOM 896 O O . ALA A 1 110 ? 8.219 4.195 -6.39 1 98.11 110 ALA A O 1
ATOM 897 N N . ASP A 1 111 ? 7.492 4.174 -8.559 1 98.09 111 ASP A N 1
ATOM 898 C CA . ASP A 1 111 ? 6.145 3.752 -8.187 1 98.09 111 ASP A CA 1
ATOM 899 C C . ASP A 1 111 ? 6.172 2.419 -7.442 1 98.09 111 ASP A C 1
ATOM 901 O O . ASP A 1 111 ? 6.731 1.438 -7.937 1 98.09 111 ASP A O 1
ATOM 905 N N . GLU A 1 112 ? 5.655 2.362 -6.241 1 98.03 112 GLU A N 1
ATOM 906 C CA . GLU A 1 112 ? 5.496 1.181 -5.397 1 98.03 112 GLU A CA 1
ATOM 907 C C . GLU A 1 112 ? 6.839 0.505 -5.136 1 98.03 112 GLU A C 1
ATOM 909 O O . GLU A 1 112 ? 6.92 -0.723 -5.071 1 98.03 112 GLU A O 1
ATOM 914 N N . THR A 1 113 ? 7.892 1.294 -4.978 1 98.61 113 THR A N 1
ATOM 915 C CA . THR A 1 113 ? 9.248 0.794 -4.774 1 98.61 113 THR A CA 1
ATOM 916 C C . THR A 1 113 ? 9.57 0.694 -3.286 1 98.61 113 THR A C 1
ATOM 918 O O . THR A 1 113 ? 9.192 1.569 -2.504 1 98.61 113 THR A O 1
ATOM 921 N N . PHE A 1 114 ? 10.218 -0.337 -2.804 1 98.78 114 PHE A N 1
ATOM 922 C CA . PHE A 1 114 ? 10.616 -0.602 -1.427 1 98.78 114 PHE A CA 1
ATOM 923 C C . PHE A 1 114 ? 9.395 -0.827 -0.544 1 98.78 114 PHE A C 1
ATOM 925 O O . PHE A 1 114 ? 9.271 -0.219 0.521 1 98.78 114 PHE A O 1
ATOM 932 N N . TRP A 1 115 ? 8.499 -1.662 -0.988 1 98.69 115 TRP A N 1
ATOM 933 C CA . TRP A 1 115 ? 7.346 -1.997 -0.158 1 98.69 115 TRP A CA 1
ATOM 934 C C . TRP A 1 115 ? 7.654 -3.183 0.749 1 98.69 115 TRP A C 1
ATOM 936 O O . TRP A 1 115 ? 8.113 -4.228 0.282 1 98.69 115 TRP A O 1
ATOM 946 N N . LYS A 1 116 ? 7.453 -3.068 2.068 1 98.59 116 LYS A N 1
ATOM 947 C CA . LYS A 1 116 ? 7.601 -4.142 3.046 1 98.59 116 LYS A CA 1
ATOM 948 C C . LYS A 1 116 ? 9.028 -4.684 3.054 1 98.59 116 LYS A C 1
ATOM 950 O O . LYS A 1 116 ? 9.238 -5.897 2.979 1 98.59 116 LYS A O 1
ATOM 955 N N . VAL A 1 117 ? 9.935 -3.776 3.113 1 98.86 117 VAL A N 1
ATOM 956 C CA . VAL A 1 117 ? 11.345 -4.125 3.244 1 98.86 117 VAL A CA 1
ATOM 957 C C . VAL A 1 117 ? 11.78 -3.981 4.7 1 98.86 117 VAL A C 1
ATOM 959 O O . VAL A 1 117 ? 11.44 -2.997 5.362 1 98.86 117 VAL A O 1
ATOM 962 N N . ASP A 1 118 ? 12.383 -4.96 5.28 1 98.92 118 ASP A N 1
ATOM 963 C CA . ASP A 1 118 ? 12.921 -4.954 6.637 1 98.92 118 ASP A CA 1
ATOM 964 C C . ASP A 1 118 ? 14.447 -4.91 6.623 1 98.92 118 ASP A C 1
ATOM 966 O O . ASP A 1 118 ? 15.101 -5.933 6.412 1 98.92 118 ASP A O 1
ATOM 970 N N . GLY A 1 119 ? 15 -3.871 6.936 1 98.91 119 GLY A N 1
ATOM 971 C CA . GLY A 1 119 ? 16.436 -3.674 6.819 1 98.91 119 GLY A CA 1
ATOM 972 C C . GLY A 1 119 ? 16.854 -3.11 5.474 1 98.91 119 GLY A C 1
ATOM 973 O O . GLY A 1 119 ? 17.196 -3.862 4.559 1 98.91 119 GLY A O 1
ATOM 974 N N . LEU A 1 120 ? 16.88 -1.764 5.318 1 98.92 120 LEU A N 1
ATOM 975 C CA . LEU A 1 120 ? 17.201 -1.053 4.085 1 98.92 120 LEU A CA 1
ATOM 976 C C . LEU A 1 120 ? 18.29 -0.013 4.325 1 98.92 120 LEU A C 1
ATOM 978 O O . LEU A 1 120 ? 18.17 0.822 5.224 1 98.92 120 LEU A O 1
ATOM 982 N N . LYS A 1 121 ? 19.377 -0.109 3.675 1 98.94 121 LYS A N 1
ATOM 983 C CA . LYS A 1 121 ? 20.46 0.868 3.721 1 98.94 121 LYS A CA 1
ATOM 984 C C . LYS A 1 121 ? 20.667 1.525 2.359 1 98.94 121 LYS A C 1
ATOM 986 O O . LYS A 1 121 ? 20.995 0.849 1.382 1 98.94 121 LYS A O 1
ATOM 991 N N . LEU A 1 122 ? 20.472 2.769 2.259 1 98.94 122 LEU A N 1
ATOM 992 C CA . LEU A 1 122 ? 20.633 3.52 1.019 1 98.94 122 LEU A CA 1
ATOM 993 C C . LEU A 1 122 ? 21.756 4.544 1.145 1 98.94 122 LEU A C 1
ATOM 995 O O . LEU A 1 122 ? 21.844 5.254 2.149 1 98.94 122 LEU A O 1
ATOM 999 N N . LYS A 1 123 ? 22.637 4.578 0.259 1 98.94 123 LYS A N 1
ATOM 1000 C CA . LYS A 1 123 ? 23.683 5.592 0.152 1 98.94 123 LYS A CA 1
ATOM 1001 C C . LYS A 1 123 ? 23.689 6.231 -1.234 1 98.94 123 LYS A C 1
ATOM 1003 O O . LYS A 1 123 ? 23.988 5.566 -2.228 1 98.94 123 LYS A O 1
ATOM 1008 N N . ASN A 1 124 ? 23.353 7.471 -1.35 1 98.86 124 ASN A N 1
ATOM 1009 C CA . ASN A 1 124 ? 23.357 8.213 -2.607 1 98.86 124 ASN A CA 1
ATOM 1010 C C . ASN A 1 124 ? 22.383 7.612 -3.616 1 98.86 124 ASN A C 1
ATOM 1012 O O . ASN A 1 124 ? 22.784 7.215 -4.711 1 98.86 124 ASN A O 1
ATOM 1016 N N . VAL A 1 125 ? 21.114 7.594 -3.291 1 98.92 125 VAL A N 1
ATOM 1017 C CA . VAL A 1 125 ? 20.057 7.065 -4.146 1 98.92 125 VAL A CA 1
ATOM 1018 C C . VAL A 1 125 ? 19.14 8.2 -4.596 1 98.92 125 VAL A C 1
ATOM 1020 O O . VAL A 1 125 ? 18.822 9.098 -3.812 1 98.92 125 VAL A O 1
ATOM 1023 N N . LYS A 1 126 ? 18.801 8.209 -5.836 1 98.87 126 LYS A N 1
ATOM 1024 C CA . LYS A 1 126 ? 17.861 9.176 -6.395 1 98.87 126 LYS A CA 1
ATOM 1025 C C . LYS A 1 126 ? 16.557 8.5 -6.809 1 98.87 126 LYS A C 1
ATOM 1027 O O . LYS A 1 126 ? 16.572 7.501 -7.53 1 98.87 126 LYS A O 1
ATOM 1032 N N . LEU A 1 127 ? 15.447 8.988 -6.364 1 98.51 127 LEU A N 1
ATOM 1033 C CA . LEU A 1 127 ? 14.12 8.467 -6.673 1 98.51 127 LEU A CA 1
ATOM 1034 C C . LEU A 1 127 ? 13.287 9.506 -7.417 1 98.51 127 LEU A C 1
ATOM 1036 O O . LEU A 1 127 ? 13.017 10.586 -6.887 1 98.51 127 LEU A O 1
ATOM 1040 N N . HIS A 1 128 ? 12.883 9.142 -8.559 1 98.42 128 HIS A N 1
ATOM 1041 C CA . HIS A 1 128 ? 12.065 10.062 -9.341 1 98.42 128 HIS A CA 1
ATOM 1042 C C . HIS A 1 128 ? 10.691 9.466 -9.632 1 98.42 128 HIS A C 1
ATOM 1044 O O . HIS A 1 128 ? 10.563 8.255 -9.824 1 98.42 128 HIS A O 1
ATOM 1050 N N . GLU A 1 129 ? 9.691 10.257 -9.628 1 97.18 129 GLU A N 1
ATOM 1051 C CA . GLU A 1 129 ? 8.322 9.91 -9.999 1 97.18 129 GLU A CA 1
ATOM 1052 C C . GLU A 1 129 ? 7.782 8.782 -9.124 1 97.18 129 GLU A C 1
ATOM 1054 O O . GLU A 1 129 ? 8.4 8.417 -8.122 1 97.18 129 GLU A O 1
ATOM 1059 N N . GLY A 1 130 ? 6.596 8.343 -9.43 1 97.06 130 GLY A N 1
ATOM 1060 C CA . GLY A 1 130 ? 5.986 7.224 -8.729 1 97.06 130 GLY A CA 1
ATOM 1061 C C . GLY A 1 130 ? 5.318 7.628 -7.428 1 97.06 130 GLY A C 1
ATOM 1062 O O . GLY A 1 130 ? 5.457 8.767 -6.98 1 97.06 130 GLY A O 1
ATOM 1063 N N . THR A 1 131 ? 4.657 6.676 -6.862 1 97.51 131 THR A N 1
ATOM 1064 C CA . THR A 1 131 ? 3.901 6.906 -5.636 1 97.51 131 THR A CA 1
ATOM 1065 C C . THR A 1 131 ? 4.229 5.843 -4.592 1 97.51 131 THR A C 1
ATOM 1067 O O . THR A 1 131 ? 4.43 4.674 -4.929 1 97.51 131 THR A O 1
ATOM 1070 N N . TYR A 1 132 ? 4.34 6.238 -3.351 1 97.99 132 TYR A N 1
ATOM 1071 C CA . TYR A 1 132 ? 4.437 5.392 -2.167 1 97.99 132 TYR A CA 1
ATOM 1072 C C . TYR A 1 132 ? 5.747 4.613 -2.159 1 97.99 132 TYR A C 1
ATOM 1074 O O . TYR A 1 132 ? 5.767 3.423 -1.834 1 97.99 132 TYR A O 1
ATOM 1082 N N . PRO A 1 133 ? 6.819 5.18 -2.477 1 98.62 133 PRO A N 1
ATOM 1083 C CA . PRO A 1 133 ? 8.044 4.439 -2.168 1 98.62 133 PRO A CA 1
ATOM 1084 C C . PRO A 1 133 ? 8.274 4.277 -0.667 1 98.62 133 PRO A C 1
ATOM 1086 O O . PRO A 1 133 ? 7.94 5.173 0.112 1 98.62 133 PRO A O 1
ATOM 1089 N N . PHE A 1 134 ? 8.787 3.122 -0.18 1 98.78 134 PHE A N 1
ATOM 1090 C CA . PHE A 1 134 ? 9.194 2.758 1.172 1 98.78 134 PHE A CA 1
ATOM 1091 C C . PHE A 1 134 ? 7.986 2.37 2.015 1 98.78 134 PHE A C 1
ATOM 1093 O O . PHE A 1 134 ? 8.076 2.299 3.243 1 98.78 134 PHE A O 1
ATOM 1100 N N . MET A 1 135 ? 6.891 2.135 1.453 1 98.53 135 MET A N 1
ATOM 1101 C CA . MET A 1 135 ? 5.652 1.915 2.194 1 98.53 135 MET A CA 1
ATOM 1102 C C . MET A 1 135 ? 5.741 0.649 3.04 1 98.53 135 MET A C 1
ATOM 1104 O O . MET A 1 135 ? 6.171 -0.398 2.554 1 98.53 135 MET A O 1
ATOM 1108 N N . PHE A 1 136 ? 5.449 0.685 4.316 1 98.55 136 PHE A N 1
ATOM 1109 C CA . PHE A 1 136 ? 5.383 -0.398 5.291 1 98.55 136 PHE A CA 1
ATOM 1110 C C . PHE A 1 136 ? 6.761 -1.01 5.514 1 98.55 136 PHE A C 1
ATOM 1112 O O . PHE A 1 136 ? 6.875 -2.194 5.839 1 98.55 136 PHE A O 1
ATOM 1119 N N . SER A 1 137 ? 7.787 -0.263 5.276 1 98.87 137 SER A N 1
ATOM 1120 C CA . SER A 1 137 ? 9.15 -0.738 5.491 1 98.87 137 SER A CA 1
ATOM 1121 C C . SER A 1 137 ? 9.665 -0.335 6.869 1 98.87 137 SER A C 1
ATOM 1123 O O . SER A 1 137 ? 9.122 0.575 7.499 1 98.87 137 SER A O 1
ATOM 1125 N N . LYS A 1 138 ? 10.625 -1.01 7.365 1 98.93 138 LYS A N 1
ATOM 1126 C CA . LYS A 1 138 ? 11.145 -0.704 8.695 1 98.93 138 LYS A CA 1
ATOM 1127 C C . LYS A 1 138 ? 12.655 -0.916 8.757 1 98.93 138 LYS A C 1
ATOM 1129 O O . LYS A 1 138 ? 13.224 -1.613 7.914 1 98.93 138 LYS A O 1
ATOM 1134 N N . ASN A 1 139 ? 13.281 -0.354 9.769 1 98.95 139 ASN A N 1
ATOM 1135 C CA . ASN A 1 139 ? 14.727 -0.432 9.947 1 98.95 139 ASN A CA 1
ATOM 1136 C C . ASN A 1 139 ? 15.471 0.064 8.711 1 98.95 139 ASN A C 1
ATOM 1138 O O . ASN A 1 139 ? 16.175 -0.705 8.054 1 98.95 139 ASN A O 1
ATOM 1142 N N . ILE A 1 140 ? 15.324 1.366 8.508 1 98.96 140 ILE A N 1
ATOM 1143 C CA . ILE A 1 140 ? 15.811 2.018 7.297 1 98.96 140 ILE A CA 1
ATOM 1144 C C . ILE A 1 140 ? 16.914 3.011 7.654 1 98.96 140 ILE A C 1
ATOM 1146 O O . ILE A 1 140 ? 16.759 3.817 8.575 1 98.96 140 ILE A O 1
ATOM 1150 N N . TYR A 1 141 ? 18.025 2.921 7.062 1 98.97 141 TYR A N 1
ATOM 1151 C CA . TYR A 1 141 ? 19.108 3.893 7.163 1 98.97 141 TYR A CA 1
ATOM 1152 C C . TYR A 1 141 ? 19.405 4.521 5.806 1 98.97 141 TYR A C 1
ATOM 1154 O O . TYR A 1 141 ? 19.643 3.812 4.826 1 98.97 141 TYR A O 1
ATOM 1162 N N . VAL A 1 142 ? 19.371 5.821 5.674 1 98.92 142 VAL A N 1
ATOM 1163 C CA . VAL A 1 142 ? 19.571 6.529 4.414 1 98.92 142 VAL A CA 1
ATOM 1164 C C . VAL A 1 142 ? 20.635 7.61 4.591 1 98.92 142 VAL A C 1
ATOM 1166 O O . VAL A 1 142 ? 20.598 8.373 5.559 1 98.92 142 VAL A O 1
ATOM 1169 N N . ASP A 1 143 ? 21.624 7.649 3.777 1 98.92 143 ASP A N 1
ATOM 1170 C CA . ASP A 1 143 ? 22.596 8.734 3.674 1 98.92 143 ASP A CA 1
ATOM 1171 C C . ASP A 1 143 ? 22.683 9.26 2.243 1 98.92 143 ASP A C 1
ATOM 1173 O O . ASP A 1 143 ? 23.309 8.636 1.384 1 98.92 143 ASP A O 1
ATOM 1177 N N . GLY A 1 144 ? 22.041 10.353 1.98 1 98.74 144 GLY A N 1
ATOM 1178 C CA . GLY A 1 144 ? 22.095 10.931 0.647 1 98.74 144 GLY A CA 1
ATOM 1179 C C . GLY A 1 144 ? 20.944 10.494 -0.24 1 98.74 144 GLY A C 1
ATOM 1180 O O . GLY A 1 144 ? 21.161 9.996 -1.346 1 98.74 144 GLY A O 1
ATOM 1181 N N . LEU A 1 145 ? 19.704 10.817 0.068 1 98.85 145 LEU A N 1
ATOM 1182 C CA . LEU A 1 145 ? 18.525 10.539 -0.745 1 98.85 145 LEU A CA 1
ATOM 1183 C C . LEU A 1 145 ? 18.025 11.807 -1.427 1 98.85 145 LEU A C 1
ATOM 1185 O O . LEU A 1 145 ? 17.87 12.846 -0.781 1 98.85 145 LEU A O 1
ATOM 1189 N N . GLU A 1 146 ? 17.907 11.795 -2.67 1 98.87 146 GLU A N 1
ATOM 1190 C CA . GLU A 1 146 ? 17.16 12.794 -3.428 1 98.87 146 GLU A CA 1
ATOM 1191 C C . GLU A 1 146 ? 15.856 12.216 -3.969 1 98.87 146 GLU A C 1
ATOM 1193 O O . GLU A 1 146 ? 15.864 11.204 -4.673 1 98.87 146 GLU A O 1
ATOM 1198 N N . SER A 1 147 ? 14.728 12.848 -3.655 1 98.7 147 SER A N 1
ATOM 1199 C CA . SER A 1 147 ? 13.474 12.255 -4.108 1 98.7 147 SER A CA 1
ATOM 1200 C C . SER A 1 147 ? 12.44 13.328 -4.432 1 98.7 147 SER A C 1
ATOM 1202 O O . SER A 1 147 ? 12.296 14.303 -3.69 1 98.7 147 SER A O 1
ATOM 1204 N N . ASP A 1 148 ? 11.741 13.134 -5.515 1 98.5 148 ASP A N 1
ATOM 1205 C CA . ASP A 1 148 ? 10.556 13.922 -5.841 1 98.5 148 ASP A CA 1
ATOM 1206 C C . ASP A 1 148 ? 9.323 13.031 -5.975 1 98.5 148 ASP A C 1
ATOM 1208 O O . ASP A 1 148 ? 8.304 13.451 -6.527 1 98.5 148 ASP A O 1
ATOM 1212 N N . ALA A 1 149 ? 9.45 11.715 -5.564 1 97.86 149 ALA A N 1
ATOM 1213 C CA . ALA A 1 149 ? 8.335 10.773 -5.608 1 97.86 149 ALA A CA 1
ATOM 1214 C C . ALA A 1 149 ? 7.252 11.158 -4.604 1 97.86 149 ALA A C 1
ATOM 1216 O O . ALA A 1 149 ? 7.544 11.758 -3.567 1 97.86 149 ALA A O 1
ATOM 1217 N N . LYS A 1 150 ? 6.027 10.71 -4.872 1 96.83 150 LYS A N 1
ATOM 1218 C CA . LYS A 1 150 ? 4.905 11.139 -4.042 1 96.83 150 LYS A CA 1
ATOM 1219 C C . LYS A 1 150 ? 4.691 10.186 -2.87 1 96.83 150 LYS A C 1
ATOM 1221 O O . LYS A 1 150 ? 4.819 8.969 -3.022 1 96.83 150 LYS A O 1
ATOM 1226 N N . TYR A 1 151 ? 4.336 10.731 -1.728 1 97.28 151 TYR A N 1
ATOM 1227 C CA . TYR A 1 151 ? 3.942 9.986 -0.537 1 97.28 151 TYR A CA 1
ATOM 1228 C C . TYR A 1 151 ? 5.056 9.047 -0.088 1 97.28 151 TYR A C 1
ATOM 1230 O O . TYR A 1 151 ? 4.813 7.866 0.173 1 97.28 151 TYR A O 1
ATOM 1238 N N . VAL A 1 152 ? 6.273 9.568 0.006 1 98.35 152 VAL A N 1
ATOM 1239 C CA . VAL A 1 152 ? 7.423 8.74 0.353 1 98.35 152 VAL A CA 1
ATOM 1240 C C . VAL A 1 152 ? 7.395 8.415 1.845 1 98.35 152 VAL A C 1
ATOM 1242 O O . VAL A 1 152 ? 7.063 9.273 2.667 1 98.35 152 VAL A O 1
ATOM 1245 N N . PHE A 1 153 ? 7.729 7.195 2.285 1 98.69 153 PHE A N 1
ATOM 1246 C CA . PHE A 1 153 ? 7.878 6.686 3.643 1 98.69 153 PHE A CA 1
ATOM 1247 C C . PHE A 1 153 ? 6.534 6.661 4.362 1 98.69 153 PHE A C 1
ATOM 1249 O O . PHE A 1 153 ? 6.419 7.142 5.492 1 98.69 153 PHE A O 1
ATOM 1256 N N . GLN A 1 154 ? 5.526 6.112 3.805 1 98.29 154 GLN A N 1
ATOM 1257 C CA . GLN A 1 154 ? 4.254 5.947 4.501 1 98.29 154 GLN A CA 1
ATOM 1258 C C . GLN A 1 154 ? 4.254 4.682 5.354 1 98.29 154 GLN A C 1
ATOM 1260 O O . GLN A 1 154 ? 4.661 3.614 4.891 1 98.29 154 GLN A O 1
ATOM 1265 N N . TYR A 1 155 ? 3.936 4.692 6.602 1 98.65 155 TYR A N 1
ATOM 1266 C CA . TYR A 1 155 ? 3.796 3.605 7.564 1 98.65 155 TYR A CA 1
ATOM 1267 C C . TYR A 1 155 ? 5.151 2.991 7.895 1 98.65 155 TYR A C 1
ATOM 1269 O O . TYR A 1 155 ? 5.239 1.806 8.224 1 98.65 155 TYR A O 1
ATOM 1277 N N . CYS A 1 156 ? 6.199 3.762 7.796 1 98.87 156 CYS A N 1
ATOM 1278 C CA . CYS A 1 156 ? 7.527 3.225 8.073 1 98.87 156 CYS A CA 1
ATOM 1279 C C . CYS A 1 156 ? 7.839 3.284 9.564 1 98.87 156 CYS A C 1
ATOM 1281 O O . CYS A 1 156 ? 7.259 4.091 10.292 1 98.87 156 CYS A O 1
ATOM 1283 N N . GLU A 1 157 ? 8.685 2.446 9.975 1 98.91 157 GLU A N 1
ATOM 1284 C CA . GLU A 1 157 ? 9.108 2.389 11.371 1 98.91 157 GLU A CA 1
ATOM 1285 C C . GLU A 1 157 ? 10.627 2.31 11.484 1 98.91 157 GLU A C 1
ATOM 1287 O O . GLU A 1 157 ? 11.275 1.582 10.728 1 98.91 157 GLU A O 1
ATOM 1292 N N . ASN A 1 158 ? 11.206 2.998 12.466 1 98.95 158 ASN A N 1
ATOM 1293 C CA . ASN A 1 158 ? 12.645 2.993 12.703 1 98.95 158 ASN A CA 1
ATOM 1294 C C . ASN A 1 158 ? 13.42 3.437 11.466 1 98.95 158 ASN A C 1
ATOM 1296 O O . ASN A 1 158 ? 14.08 2.623 10.817 1 98.95 158 ASN A O 1
ATOM 1300 N N . VAL A 1 159 ? 13.387 4.747 11.229 1 98.95 159 VAL A N 1
ATOM 1301 C CA . VAL A 1 159 ? 13.986 5.346 10.041 1 98.95 159 VAL A CA 1
ATOM 1302 C C . VAL A 1 159 ? 15.019 6.392 10.454 1 98.95 159 VAL A C 1
ATOM 1304 O O . VAL A 1 159 ? 14.745 7.242 11.304 1 98.95 159 VAL A O 1
ATOM 1307 N N . GLU A 1 160 ? 16.189 6.286 10.019 1 98.97 160 GLU A N 1
ATOM 1308 C CA . GLU A 1 160 ? 17.235 7.285 10.219 1 98.97 160 GLU A CA 1
ATOM 1309 C C . GLU A 1 160 ? 17.745 7.825 8.886 1 98.97 160 GLU A C 1
ATOM 1311 O O . GLU A 1 160 ? 18.204 7.06 8.035 1 98.97 160 GLU A O 1
ATOM 1316 N N . ILE A 1 161 ? 17.66 9.11 8.657 1 98.94 161 ILE A N 1
ATOM 1317 C CA . ILE A 1 161 ? 17.995 9.723 7.376 1 98.94 161 ILE A CA 1
ATOM 1318 C C . ILE A 1 161 ? 19.027 10.828 7.588 1 98.94 161 ILE A C 1
ATOM 1320 O O . ILE A 1 161 ? 18.919 11.614 8.533 1 98.94 161 ILE A O 1
ATOM 1324 N N . HIS A 1 162 ? 20.045 10.823 6.782 1 98.92 162 HIS A N 1
ATOM 1325 C CA . HIS A 1 162 ? 21.073 11.858 6.783 1 98.92 162 HIS A CA 1
ATOM 1326 C C . HIS A 1 162 ? 21.236 12.474 5.398 1 98.92 162 HIS A C 1
ATOM 1328 O O . HIS A 1 162 ? 21.275 11.757 4.396 1 98.92 162 HIS A O 1
ATOM 1334 N N . ASN A 1 163 ? 21.284 13.799 5.294 1 98.86 163 ASN A N 1
ATOM 1335 C CA . ASN A 1 163 ? 21.682 14.485 4.069 1 98.86 163 ASN A CA 1
ATOM 1336 C C . ASN A 1 163 ? 20.723 14.185 2.921 1 98.86 163 ASN A C 1
ATOM 1338 O O . ASN A 1 163 ? 21.152 13.794 1.834 1 98.86 163 ASN A O 1
ATOM 1342 N N . ALA A 1 164 ? 19.475 14.434 3.167 1 98.82 164 ALA A N 1
ATOM 1343 C CA . ALA A 1 164 ? 18.474 14.13 2.147 1 98.82 164 ALA A CA 1
ATOM 1344 C C . ALA A 1 164 ? 17.803 15.403 1.641 1 98.82 164 ALA A C 1
ATOM 1346 O O . ALA A 1 164 ? 17.799 16.427 2.329 1 98.82 164 ALA A O 1
ATOM 1347 N N . LYS A 1 165 ? 17.412 15.365 0.42 1 98.83 165 LYS A N 1
ATOM 1348 C CA . LYS A 1 165 ? 16.541 16.355 -0.207 1 98.83 165 LYS A CA 1
ATOM 1349 C C . LYS A 1 165 ? 15.246 15.715 -0.7 1 98.83 165 LYS A C 1
ATOM 1351 O O . LYS A 1 165 ? 15.235 15.04 -1.732 1 98.83 165 LYS A O 1
ATOM 1356 N N . ILE A 1 166 ? 14.172 15.9 -0.02 1 98.57 166 ILE A N 1
ATOM 1357 C CA . ILE A 1 166 ? 12.88 15.297 -0.332 1 98.57 166 ILE A CA 1
ATOM 1358 C C . ILE A 1 166 ? 11.868 16.39 -0.667 1 98.57 166 ILE A C 1
ATOM 1360 O O . ILE A 1 166 ? 11.579 17.254 0.164 1 98.57 166 ILE A O 1
ATOM 1364 N N . ILE A 1 167 ? 11.375 16.36 -1.886 1 97.69 167 ILE A N 1
ATOM 1365 C CA . ILE A 1 167 ? 10.454 17.381 -2.373 1 97.69 167 ILE A CA 1
ATOM 1366 C C . ILE A 1 167 ? 9.136 16.731 -2.789 1 97.69 167 ILE A C 1
ATOM 1368 O O . ILE A 1 167 ? 8.958 16.364 -3.953 1 97.69 167 ILE A O 1
ATOM 1372 N N . THR A 1 168 ? 8.277 16.563 -1.892 1 95.26 168 THR A N 1
ATOM 1373 C CA . THR A 1 168 ? 7.004 15.934 -2.225 1 95.26 168 THR A CA 1
ATOM 1374 C C . THR A 1 168 ? 5.977 16.174 -1.123 1 95.26 168 THR A C 1
ATOM 1376 O O . THR A 1 168 ? 6.34 16.477 0.016 1 95.26 168 THR A O 1
ATOM 1379 N N . LYS A 1 169 ? 4.721 15.891 -1.527 1 92.8 169 LYS A N 1
ATOM 1380 C CA . LYS A 1 169 ? 3.649 15.972 -0.538 1 92.8 169 LYS A CA 1
ATOM 1381 C C . LYS A 1 169 ? 3.546 14.681 0.268 1 92.8 169 LYS A C 1
ATOM 1383 O O . LYS A 1 169 ? 3.913 13.609 -0.217 1 92.8 169 LYS A O 1
ATOM 1388 N N . ASP A 1 170 ? 3.058 14.755 1.47 1 95.81 170 ASP A N 1
ATOM 1389 C CA . ASP A 1 170 ? 2.646 13.632 2.307 1 95.81 170 ASP A CA 1
ATOM 1390 C C . ASP A 1 170 ? 3.826 12.713 2.613 1 95.81 170 ASP A C 1
ATOM 1392 O O . ASP A 1 170 ? 3.692 11.488 2.572 1 95.81 170 ASP A O 1
ATOM 1396 N N . SER A 1 171 ? 4.967 13.323 2.801 1 98.07 171 SER A N 1
ATOM 1397 C CA . SER A 1 171 ? 6.101 12.489 3.185 1 98.07 171 SER A CA 1
ATOM 1398 C C . SER A 1 171 ? 6.042 12.123 4.665 1 98.07 171 SER A C 1
ATOM 1400 O O . SER A 1 171 ? 5.662 12.948 5.499 1 98.07 171 SER A O 1
ATOM 1402 N N . PHE A 1 172 ? 6.44 10.886 5.048 1 98.63 172 PHE A N 1
ATOM 1403 C CA . PHE A 1 172 ? 6.519 10.349 6.401 1 98.63 172 PHE A CA 1
ATOM 1404 C C . PHE A 1 172 ? 5.148 10.354 7.067 1 98.63 172 PHE A C 1
ATOM 1406 O O . PHE A 1 172 ? 5.021 10.727 8.235 1 98.63 172 PHE A O 1
ATOM 1413 N N . TRP A 1 173 ? 4.135 10.002 6.269 1 98.3 173 TRP A N 1
ATOM 1414 C CA . TRP A 1 173 ? 2.77 9.877 6.769 1 98.3 173 TRP A CA 1
ATOM 1415 C C . TRP A 1 173 ? 2.606 8.606 7.595 1 98.3 173 TRP A C 1
ATOM 1417 O O . TRP A 1 173 ? 2.915 7.509 7.125 1 98.3 173 TRP A O 1
ATOM 1427 N N . GLU A 1 174 ? 2.135 8.608 8.878 1 98.53 174 GLU A N 1
ATOM 1428 C CA . GLU A 1 174 ? 1.887 7.457 9.743 1 98.53 174 GLU A CA 1
ATOM 1429 C C . GLU A 1 174 ? 3.174 6.684 10.013 1 98.53 174 GLU A C 1
ATOM 1431 O O . GLU A 1 174 ? 3.204 5.457 9.895 1 98.53 174 GLU A O 1
ATOM 1436 N N . CYS A 1 175 ? 4.236 7.424 10.357 1 98.81 175 CYS A N 1
ATOM 1437 C CA . CYS A 1 175 ? 5.51 6.783 10.664 1 98.81 175 CYS A CA 1
ATOM 1438 C C . CYS A 1 175 ? 5.742 6.724 12.169 1 98.81 175 CYS A C 1
ATOM 1440 O O . CYS A 1 175 ? 5.061 7.409 12.933 1 98.81 175 CYS A O 1
ATOM 1442 N N . GLU A 1 176 ? 6.612 5.885 12.559 1 98.92 176 GLU A N 1
ATOM 1443 C CA . GLU A 1 176 ? 6.989 5.769 13.964 1 98.92 176 GLU A CA 1
ATOM 1444 C C . GLU A 1 176 ? 8.503 5.659 14.122 1 98.92 176 GLU A C 1
ATOM 1446 O O . GLU A 1 176 ? 9.146 4.849 13.451 1 98.92 176 GLU A O 1
ATOM 1451 N N . ASN A 1 177 ? 9.103 6.421 15.001 1 98.95 177 ASN A N 1
ATOM 1452 C CA . ASN A 1 177 ? 10.533 6.416 15.292 1 98.95 177 ASN A CA 1
ATOM 1453 C C . ASN A 1 177 ? 11.357 6.791 14.064 1 98.95 177 ASN A C 1
ATOM 1455 O O . ASN A 1 177 ? 12.098 5.962 13.532 1 98.95 177 ASN A O 1
ATOM 1459 N N . VAL A 1 178 ? 11.288 8.078 13.718 1 98.94 178 VAL A N 1
ATOM 1460 C CA . VAL A 1 178 ? 11.988 8.621 12.559 1 98.94 178 VAL A CA 1
ATOM 1461 C C . VAL A 1 178 ? 12.949 9.721 13.003 1 98.94 178 VAL A C 1
ATOM 1463 O O . VAL A 1 178 ? 12.578 10.598 13.788 1 98.94 178 VAL A O 1
ATOM 1466 N N . THR A 1 179 ? 14.14 9.686 12.664 1 98.97 179 THR A N 1
ATOM 1467 C CA . THR A 1 179 ? 15.1 10.758 12.905 1 98.97 179 THR A CA 1
ATOM 1468 C C . THR A 1 179 ? 15.728 11.226 11.596 1 98.97 179 THR A C 1
ATOM 1470 O O . THR A 1 179 ? 16.238 10.415 10.821 1 98.97 179 THR A O 1
ATOM 1473 N N . ILE A 1 180 ? 15.689 12.469 11.315 1 98.95 180 ILE A N 1
ATOM 1474 C CA . ILE A 1 180 ? 16.221 13.049 10.086 1 98.95 180 ILE A CA 1
ATOM 1475 C C . ILE A 1 180 ? 17.244 14.131 10.426 1 98.95 180 ILE A C 1
ATOM 1477 O O . ILE A 1 180 ? 16.964 15.03 11.223 1 98.95 180 ILE A O 1
ATOM 1481 N N . TYR A 1 181 ? 18.441 13.995 9.912 1 98.93 181 TYR A N 1
ATOM 1482 C CA . TYR A 1 181 ? 19.52 14.94 10.178 1 98.93 181 TYR A CA 1
ATOM 1483 C C . TYR A 1 181 ? 19.899 15.705 8.916 1 98.93 181 TYR A C 1
ATOM 1485 O O . TYR A 1 181 ? 19.945 15.132 7.825 1 98.93 181 TYR A O 1
ATOM 1493 N N . ASP A 1 182 ? 20.141 16.903 9.014 1 98.88 182 ASP A N 1
ATOM 1494 C CA . ASP A 1 182 ? 20.858 17.697 8.02 1 98.88 182 ASP A CA 1
ATOM 1495 C C . ASP A 1 182 ? 20.211 17.567 6.643 1 98.88 182 ASP A C 1
ATOM 1497 O O . ASP A 1 182 ? 20.894 17.297 5.653 1 98.88 182 ASP A O 1
ATOM 1501 N N . SER A 1 183 ? 18.901 17.762 6.576 1 98.88 183 SER A N 1
ATOM 1502 C CA . SER A 1 183 ? 18.155 17.5 5.35 1 98.88 183 SER A CA 1
ATOM 1503 C C . SER A 1 183 ? 17.199 18.644 5.028 1 98.88 183 SER A C 1
ATOM 1505 O O . SER A 1 183 ? 16.935 19.496 5.879 1 98.88 183 SER A O 1
ATOM 1507 N N . THR A 1 184 ? 16.84 18.688 3.783 1 98.76 184 THR A N 1
ATOM 1508 C CA . THR A 1 184 ? 15.798 19.595 3.314 1 98.76 184 THR A CA 1
ATOM 1509 C C . THR A 1 184 ? 14.523 18.826 2.978 1 98.76 184 THR A C 1
ATOM 1511 O O . THR A 1 184 ? 14.546 17.902 2.162 1 98.76 184 THR A O 1
ATOM 1514 N N . LEU A 1 185 ? 13.427 19.18 3.622 1 98.45 185 LEU A N 1
ATOM 1515 C CA . LEU A 1 185 ? 12.121 18.563 3.415 1 98.45 185 LEU A CA 1
ATOM 1516 C C . LEU A 1 185 ? 11.108 19.588 2.917 1 98.45 185 LEU A C 1
ATOM 1518 O O . LEU A 1 185 ? 10.726 20.498 3.656 1 98.45 185 LEU A O 1
ATOM 1522 N N . ASP A 1 186 ? 10.749 19.391 1.664 1 97.16 186 ASP A N 1
ATOM 1523 C CA . ASP A 1 186 ? 9.875 20.372 1.026 1 97.16 186 ASP A CA 1
ATOM 1524 C C . ASP A 1 186 ? 8.596 19.715 0.512 1 97.16 186 ASP A C 1
ATOM 1526 O O . ASP A 1 186 ? 8.614 19.019 -0.505 1 97.16 186 ASP A O 1
ATOM 1530 N N . GLY A 1 187 ? 7.503 19.965 1.22 1 94.51 187 GLY A N 1
ATOM 1531 C CA . GLY A 1 187 ? 6.223 19.442 0.77 1 94.51 187 GLY A CA 1
ATOM 1532 C C . GLY A 1 187 ? 5.108 19.645 1.778 1 94.51 187 GLY A C 1
ATOM 1533 O O . GLY A 1 187 ? 5.368 19.866 2.963 1 94.51 187 GLY A O 1
ATOM 1534 N N . GLU A 1 188 ? 3.912 19.477 1.303 1 95.04 188 GLU A N 1
ATOM 1535 C CA . GLU A 1 188 ? 2.72 19.629 2.131 1 95.04 188 GLU A CA 1
ATOM 1536 C C . GLU A 1 188 ? 2.498 18.401 3.01 1 95.04 188 GLU A C 1
ATOM 1538 O O . GLU A 1 188 ? 2.834 17.281 2.618 1 95.04 188 GLU A O 1
ATOM 1543 N N . TYR A 1 189 ? 2.069 18.548 4.206 1 96.83 189 TYR A N 1
ATOM 1544 C CA . TYR A 1 189 ? 1.562 17.514 5.101 1 96.83 189 TYR A CA 1
ATOM 1545 C C . TYR A 1 189 ? 2.683 16.582 5.548 1 96.83 189 TYR A C 1
ATOM 1547 O O . TYR A 1 189 ? 2.482 15.371 5.663 1 96.83 189 TYR A O 1
ATOM 1555 N N . LEU A 1 190 ? 3.851 17.198 5.744 1 97.98 190 LEU A N 1
ATOM 1556 C CA . LEU A 1 190 ? 5.015 16.457 6.217 1 97.98 190 LEU A CA 1
ATOM 1557 C C . LEU A 1 190 ? 4.735 15.815 7.572 1 97.98 190 LEU A C 1
ATOM 1559 O O . LEU A 1 190 ? 4.306 16.492 8.508 1 97.98 190 LEU A O 1
ATOM 1563 N N . ALA A 1 191 ? 4.856 14.435 7.743 1 98.4 191 ALA A N 1
ATOM 1564 C CA . ALA A 1 191 ? 4.894 13.644 8.969 1 98.4 191 ALA A CA 1
ATOM 1565 C C . ALA A 1 191 ? 3.54 13.659 9.674 1 98.4 191 ALA A C 1
ATOM 1567 O O . ALA A 1 191 ? 3.472 13.58 10.903 1 98.4 191 ALA A O 1
ATOM 1568 N N . TRP A 1 192 ? 2.443 13.832 8.841 1 98.32 192 TRP A N 1
ATOM 1569 C CA . TRP A 1 192 ? 1.111 13.771 9.432 1 98.32 192 TRP A CA 1
ATOM 1570 C C . TRP A 1 192 ? 0.868 12.418 10.091 1 98.32 192 TRP A C 1
ATOM 1572 O O . TRP A 1 192 ? 1.223 11.376 9.534 1 98.32 192 TRP A O 1
ATOM 1582 N N . HIS A 1 193 ? 0.322 12.408 11.364 1 98.38 193 HIS A N 1
ATOM 1583 C CA . HIS A 1 193 ? -0.136 11.246 12.117 1 98.38 193 HIS A CA 1
ATOM 1584 C C . HIS A 1 193 ? 1.034 10.357 12.525 1 98.38 193 HIS A C 1
ATOM 1586 O O . HIS A 1 193 ? 0.855 9.161 12.768 1 98.38 193 HIS A O 1
ATOM 1592 N N . SER A 1 194 ? 2.234 10.933 12.597 1 98.78 194 SER A N 1
ATOM 1593 C CA . SER A 1 194 ? 3.416 10.154 12.95 1 98.78 194 SER A CA 1
ATOM 1594 C C . SER A 1 194 ? 3.748 10.294 14.432 1 98.78 194 SER A C 1
ATOM 1596 O O . SER A 1 194 ? 3.196 11.157 15.118 1 98.78 194 SER A O 1
ATOM 1598 N N . LYS A 1 195 ? 4.552 9.387 14.894 1 98.85 195 LYS A N 1
ATOM 1599 C CA . LYS A 1 195 ? 4.947 9.347 16.299 1 98.85 195 LYS A CA 1
ATOM 1600 C C . LYS A 1 195 ? 6.464 9.265 16.442 1 98.85 195 LYS A C 1
ATOM 1602 O O . LYS A 1 195 ? 7.121 8.509 15.723 1 98.85 195 LYS A O 1
ATOM 1607 N N . ASN A 1 196 ? 7.062 10.02 17.395 1 98.92 196 ASN A N 1
ATOM 1608 C CA . ASN A 1 196 ? 8.489 9.998 17.698 1 98.92 196 ASN A CA 1
ATOM 1609 C C . ASN A 1 196 ? 9.327 10.36 16.475 1 98.92 196 ASN A C 1
ATOM 1611 O O . ASN A 1 196 ? 10.245 9.625 16.106 1 98.92 196 ASN A O 1
ATOM 1615 N N . VAL A 1 197 ? 9.004 11.552 15.896 1 98.93 197 VAL A N 1
ATOM 1616 C CA . VAL A 1 197 ? 9.776 12.097 14.784 1 98.93 197 VAL A CA 1
ATOM 1617 C C . VAL A 1 197 ? 10.738 13.166 15.299 1 98.93 197 VAL A C 1
ATOM 1619 O O . VAL A 1 197 ? 10.339 14.061 16.048 1 98.93 197 VAL A O 1
ATOM 1622 N N . ARG A 1 198 ? 11.972 13.046 15.029 1 98.96 198 ARG A N 1
ATOM 1623 C CA . ARG A 1 198 ? 13.013 13.985 15.433 1 98.96 198 ARG A CA 1
ATOM 1624 C C . ARG A 1 198 ? 13.733 14.561 14.218 1 98.96 198 ARG A C 1
ATOM 1626 O O . ARG A 1 198 ? 14.249 13.814 13.384 1 98.96 198 ARG A O 1
ATOM 1633 N N . LEU A 1 199 ? 13.739 15.819 14.035 1 98.93 199 LEU A N 1
ATOM 1634 C CA . LEU A 1 199 ? 14.435 16.537 12.973 1 98.93 199 LEU A CA 1
ATOM 1635 C C . LEU A 1 199 ? 15.576 17.374 13.54 1 98.93 199 LEU A C 1
ATOM 1637 O O . LEU A 1 199 ? 15.376 18.15 14.477 1 98.93 199 LEU A O 1
ATOM 1641 N N . VAL A 1 200 ? 16.755 17.166 13.069 1 98.95 200 VAL A N 1
ATOM 1642 C CA . VAL A 1 200 ? 17.93 17.873 13.566 1 98.95 200 VAL A CA 1
ATOM 1643 C C . VAL A 1 200 ? 18.619 18.604 12.416 1 98.95 200 VAL A C 1
ATOM 1645 O O . VAL A 1 200 ? 19.077 17.977 11.459 1 98.95 200 VAL A O 1
ATOM 1648 N N . ASN A 1 201 ? 18.704 19.901 12.481 1 98.86 201 ASN A N 1
ATOM 1649 C CA . ASN A 1 201 ? 19.38 20.724 11.484 1 98.86 201 ASN A CA 1
ATOM 1650 C C . ASN A 1 201 ? 18.731 20.584 10.109 1 98.86 201 ASN A C 1
ATOM 1652 O O . ASN A 1 201 ? 19.427 20.451 9.101 1 98.86 201 ASN A O 1
ATOM 1656 N N . CYS A 1 202 ? 17.394 20.569 10.099 1 98.85 202 CYS A N 1
ATOM 1657 C CA . CYS A 1 202 ? 16.669 20.419 8.842 1 98.85 202 CYS A CA 1
ATOM 1658 C C . CYS A 1 202 ? 16.059 21.745 8.404 1 98.85 202 CYS A C 1
ATOM 1660 O O . CYS A 1 202 ? 15.794 22.616 9.234 1 98.85 202 CYS A O 1
ATOM 1662 N N . HIS A 1 203 ? 15.967 21.917 7.116 1 98.78 203 HIS A N 1
ATOM 1663 C CA . HIS A 1 203 ? 15.19 23.008 6.54 1 98.78 203 HIS A CA 1
ATOM 1664 C C . HIS A 1 203 ? 13.841 22.514 6.028 1 98.78 203 HIS A C 1
ATOM 1666 O O . HIS A 1 203 ? 13.781 21.564 5.244 1 98.78 203 HIS A O 1
ATOM 1672 N N . LEU A 1 204 ? 12.76 23.124 6.481 1 98.46 204 LEU A N 1
ATOM 1673 C CA . LEU A 1 204 ? 11.41 22.653 6.193 1 98.46 204 LEU A CA 1
ATOM 1674 C C . LEU A 1 204 ? 10.644 23.675 5.358 1 98.46 204 LEU A C 1
ATOM 1676 O O . LEU A 1 204 ? 10.705 24.876 5.631 1 98.46 204 LEU A O 1
ATOM 1680 N N . ALA A 1 205 ? 10.041 23.164 4.353 1 97.57 205 ALA A N 1
ATOM 1681 C CA . ALA A 1 205 ? 9.208 23.998 3.489 1 97.57 205 ALA A CA 1
ATOM 1682 C C . ALA A 1 205 ? 7.905 23.288 3.133 1 97.57 205 ALA A C 1
ATOM 1684 O O . ALA A 1 205 ? 7.836 22.057 3.15 1 97.57 205 ALA A O 1
ATOM 1685 N N . GLY A 1 206 ? 6.865 24.045 2.813 1 95.44 206 GLY A N 1
ATOM 1686 C CA . GLY A 1 206 ? 5.574 23.487 2.444 1 95.44 206 GLY A CA 1
ATOM 1687 C C . GLY A 1 206 ? 4.449 23.926 3.362 1 95.44 206 GLY A C 1
ATOM 1688 O O . GLY A 1 206 ? 4.665 24.716 4.283 1 95.44 206 GLY A O 1
ATOM 1689 N N . GLU A 1 207 ? 3.286 23.328 3.126 1 94.16 207 GLU A N 1
ATOM 1690 C CA . GLU A 1 207 ? 2.099 23.754 3.861 1 94.16 207 GLU A CA 1
ATOM 1691 C C . GLU A 1 207 ? 1.678 22.704 4.886 1 94.16 207 GLU A C 1
ATOM 1693 O O . GLU A 1 207 ? 1.767 21.503 4.624 1 94.16 207 GLU A O 1
ATOM 1698 N N . GLN A 1 208 ? 1.179 23.183 6.05 1 95.65 208 GLN A N 1
ATOM 1699 C CA . GLN A 1 208 ? 0.588 22.348 7.091 1 95.65 208 GLN A CA 1
ATOM 1700 C C . GLN A 1 208 ? 1.54 21.23 7.506 1 95.65 208 GLN A C 1
ATOM 1702 O O . GLN A 1 208 ? 1.162 20.057 7.515 1 95.65 208 GLN A O 1
ATOM 1707 N N . LEU A 1 209 ? 2.685 21.563 7.893 1 97.69 209 LEU A N 1
ATOM 1708 C CA . LEU A 1 209 ? 3.71 20.595 8.266 1 97.69 209 LEU A CA 1
ATOM 1709 C C . LEU A 1 209 ? 3.513 20.12 9.702 1 97.69 209 LEU A C 1
ATOM 1711 O O . LEU A 1 209 ? 3.09 20.894 10.564 1 97.69 209 LEU A O 1
ATOM 1715 N N . LEU A 1 210 ? 3.798 18.83 9.99 1 98.45 210 LEU A N 1
ATOM 1716 C CA . LEU A 1 210 ? 4.015 18.3 11.332 1 98.45 210 LEU A CA 1
ATOM 1717 C C . LEU A 1 210 ? 2.749 18.418 12.174 1 98.45 210 LEU A C 1
ATOM 1719 O O . LEU A 1 210 ? 2.807 18.823 13.337 1 98.45 210 LEU A O 1
ATOM 1723 N N . CYS A 1 211 ? 1.588 18.133 11.508 1 97.99 211 CYS A N 1
ATOM 1724 C CA . CYS A 1 211 ? 0.293 18.139 12.18 1 97.99 211 CYS A CA 1
ATOM 1725 C C . CYS A 1 211 ? -0.102 16.734 12.616 1 97.99 211 CYS A C 1
ATOM 1727 O O . CYS A 1 211 ? 0.312 15.749 12.001 1 97.99 211 CYS A O 1
ATOM 1729 N N . TYR A 1 212 ? -0.837 16.568 13.742 1 98.08 212 TYR A N 1
ATOM 1730 C CA . TYR A 1 212 ? -1.339 15.309 14.283 1 98.08 212 TYR A CA 1
ATOM 1731 C C . TYR A 1 212 ? -0.19 14.375 14.646 1 98.08 212 TYR A C 1
ATOM 1733 O O . TYR A 1 212 ? -0.293 13.159 14.472 1 98.08 212 TYR A O 1
ATOM 1741 N N . ALA A 1 213 ? 0.887 15.015 15.033 1 98.57 213 ALA A N 1
ATOM 1742 C CA . ALA A 1 213 ? 2.087 14.247 15.354 1 98.57 213 ALA A CA 1
ATOM 1743 C C . ALA A 1 213 ? 2.292 14.154 16.863 1 98.57 213 ALA A C 1
ATOM 1745 O O . ALA A 1 213 ? 1.98 15.094 17.597 1 98.57 213 ALA A O 1
ATOM 1746 N N . GLN A 1 214 ? 2.804 13.04 17.345 1 98.79 214 GLN A N 1
ATOM 1747 C CA . GLN A 1 214 ? 3.054 12.826 18.767 1 98.79 214 GLN A CA 1
ATOM 1748 C C . GLN A 1 214 ? 4.55 12.777 19.061 1 98.79 214 GLN A C 1
ATOM 1750 O O . GLN A 1 214 ? 5.296 12.058 18.393 1 98.79 214 GLN A O 1
ATOM 1755 N N . ASN A 1 215 ? 5.01 13.534 20.059 1 98.86 215 ASN A N 1
ATOM 1756 C CA . ASN A 1 215 ? 6.39 13.536 20.533 1 98.86 215 ASN A CA 1
ATOM 1757 C C . ASN A 1 215 ? 7.36 13.962 19.435 1 98.86 215 ASN A C 1
ATOM 1759 O O . ASN A 1 215 ? 8.336 13.263 19.157 1 98.86 215 ASN A O 1
ATOM 1763 N N . LEU A 1 216 ? 7.04 15.161 18.861 1 98.83 216 LEU A N 1
ATOM 1764 C CA . LEU A 1 216 ? 7.925 15.752 17.863 1 98.83 216 LEU A CA 1
ATOM 1765 C C . LEU A 1 216 ? 9.105 16.452 18.529 1 98.83 216 LEU A C 1
ATOM 1767 O O . LEU A 1 216 ? 8.941 17.107 19.562 1 98.83 216 LEU A O 1
ATOM 1771 N N . VAL A 1 217 ? 10.233 16.299 17.955 1 98.95 217 VAL A N 1
ATOM 1772 C CA . VAL A 1 217 ? 11.411 17.025 18.415 1 98.95 217 VAL A CA 1
ATOM 1773 C C . VAL A 1 217 ? 12.097 17.701 17.23 1 98.95 217 VAL A C 1
ATOM 1775 O O . VAL A 1 217 ? 12.44 17.043 16.245 1 98.95 217 VAL A O 1
ATOM 1778 N N . LEU A 1 218 ? 12.237 18.975 17.236 1 98.89 218 LEU A N 1
ATOM 1779 C CA . LEU A 1 218 ? 13.004 19.746 16.265 1 98.89 218 LEU A CA 1
ATOM 1780 C C . LEU A 1 218 ? 14.192 20.432 16.931 1 98.89 218 LEU A C 1
ATOM 1782 O O . LEU A 1 218 ? 14.023 21.165 17.908 1 98.89 218 LEU A O 1
ATOM 1786 N N . GLU A 1 219 ? 15.311 20.14 16.491 1 98.87 219 GLU A N 1
ATOM 1787 C CA . GLU A 1 219 ? 16.53 20.764 16.995 1 98.87 219 GLU A CA 1
ATOM 1788 C C . GLU A 1 219 ? 17.232 21.565 15.902 1 98.87 219 GLU A C 1
ATOM 1790 O O . GLU A 1 219 ? 17.754 20.992 14.943 1 98.87 219 GLU A O 1
ATOM 1795 N N . ASN A 1 220 ? 17.239 22.839 16.098 1 98.52 220 ASN A N 1
ATOM 1796 C CA . ASN A 1 220 ? 17.967 23.724 15.194 1 98.52 220 ASN A CA 1
ATOM 1797 C C . ASN A 1 220 ? 17.429 23.636 13.769 1 98.52 220 ASN A C 1
ATOM 1799 O O . ASN A 1 220 ? 18.2 23.502 12.817 1 98.52 220 ASN A O 1
ATOM 1803 N N . CYS A 1 221 ? 16.101 23.657 13.63 1 98.72 221 CYS A N 1
ATOM 1804 C CA . CYS A 1 221 ? 15.474 23.573 12.316 1 98.72 221 CYS A CA 1
ATOM 1805 C C . CYS A 1 221 ? 15.044 24.952 11.829 1 98.72 221 CYS A C 1
ATOM 1807 O O . CYS A 1 221 ? 14.847 25.866 12.631 1 98.72 221 CYS A O 1
ATOM 1809 N N . THR A 1 222 ? 15.041 25.118 10.552 1 98.6 222 THR A N 1
ATOM 1810 C CA . THR A 1 222 ? 14.572 26.356 9.939 1 98.6 222 THR A CA 1
ATOM 1811 C C . THR A 1 222 ? 13.334 26.102 9.085 1 98.6 222 THR A C 1
ATOM 1813 O O . THR A 1 222 ? 13.159 25.007 8.546 1 98.6 222 THR A O 1
ATOM 1816 N N . PHE A 1 223 ? 12.508 27.092 8.964 1 98.25 223 PHE A N 1
ATOM 1817 C CA . PHE A 1 223 ? 11.316 27.033 8.126 1 98.25 223 PHE A CA 1
ATOM 1818 C C . PHE A 1 223 ? 11.42 28.018 6.967 1 98.25 223 PHE A C 1
ATOM 1820 O O . PHE A 1 223 ? 11.903 29.139 7.139 1 98.25 223 PHE A O 1
ATOM 1827 N N . ASP A 1 224 ? 10.998 27.52 5.906 1 96.57 224 ASP A N 1
ATOM 1828 C CA . ASP A 1 224 ? 10.872 28.418 4.761 1 96.57 224 ASP A CA 1
ATOM 1829 C C . ASP A 1 224 ? 9.793 29.471 5.005 1 96.57 224 ASP A C 1
ATOM 1831 O O . ASP A 1 224 ? 8.789 29.197 5.665 1 96.57 224 ASP A O 1
ATOM 1835 N N . ALA A 1 225 ? 9.895 30.637 4.389 1 91.01 225 ALA A N 1
ATOM 1836 C CA . ALA A 1 225 ? 8.994 31.765 4.611 1 91.01 225 ALA A CA 1
ATOM 183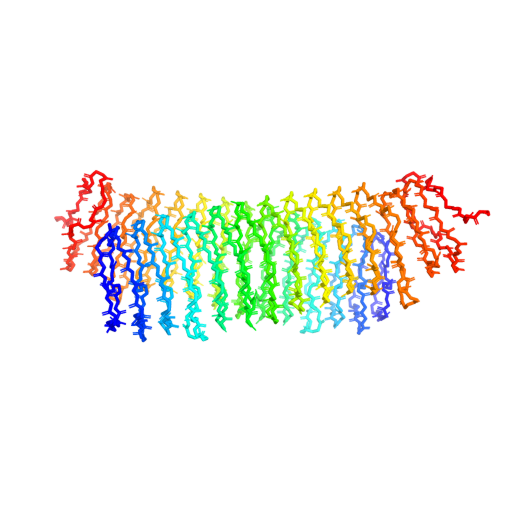7 C C . ALA A 1 225 ? 7.576 31.433 4.156 1 91.01 225 ALA A C 1
ATOM 1839 O O . ALA A 1 225 ? 6.604 31.98 4.683 1 91.01 225 ALA A O 1
ATOM 1840 N N . ALA A 1 226 ? 7.493 30.528 3.254 1 88.4 226 ALA A N 1
ATOM 1841 C CA . ALA A 1 226 ? 6.201 30.223 2.646 1 88.4 226 ALA A CA 1
ATOM 1842 C C . ALA A 1 226 ? 5.435 29.195 3.474 1 88.4 226 ALA A C 1
ATOM 1844 O O . ALA A 1 226 ? 4.267 28.912 3.197 1 88.4 226 ALA A O 1
ATOM 1845 N N . CYS A 1 227 ? 6.088 28.7 4.423 1 92.22 227 CYS A N 1
ATOM 1846 C CA . CYS A 1 227 ? 5.413 27.726 5.274 1 92.22 227 CYS A CA 1
ATOM 1847 C C . CYS A 1 227 ? 4.266 28.374 6.04 1 92.22 227 CYS A C 1
ATOM 1849 O O . CYS A 1 227 ? 4.477 29.321 6.799 1 92.22 227 CYS A O 1
ATOM 1851 N N . ASP A 1 228 ? 3.143 27.947 5.841 1 90.18 228 ASP A N 1
ATOM 1852 C CA . ASP A 1 228 ? 1.963 28.644 6.343 1 90.18 228 ASP A CA 1
ATOM 1853 C C . ASP A 1 228 ? 1.676 28.263 7.794 1 90.18 228 ASP A C 1
ATOM 1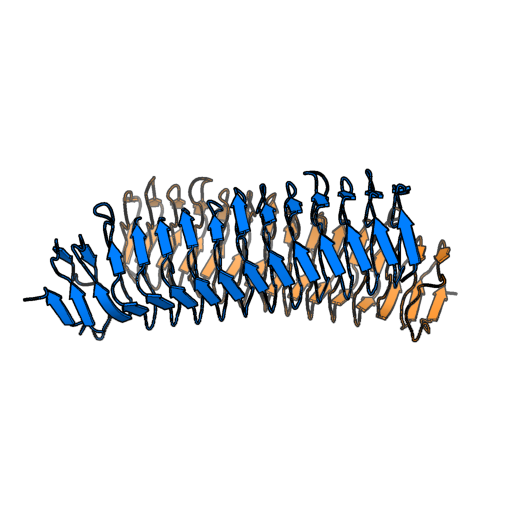855 O O . ASP A 1 228 ? 1.892 29.065 8.706 1 90.18 228 ASP A O 1
ATOM 1859 N N . ARG A 1 229 ? 1.052 27.124 8.144 1 94.15 229 ARG A N 1
ATOM 1860 C CA . ARG A 1 229 ? 0.721 26.716 9.506 1 94.15 229 ARG A CA 1
ATOM 1861 C C . ARG A 1 229 ? 1.348 25.367 9.841 1 94.15 229 ARG A C 1
ATOM 1863 O O . ARG A 1 229 ? 1.458 24.495 8.976 1 94.15 229 ARG A O 1
ATOM 1870 N N . VAL A 1 230 ? 1.808 25.267 11.107 1 97.42 230 VAL A N 1
ATOM 1871 C CA . VAL A 1 230 ? 2.519 24.06 11.513 1 97.42 230 VAL A CA 1
ATOM 1872 C C . VAL A 1 230 ? 2.05 23.624 12.898 1 97.42 230 VAL A C 1
ATOM 1874 O O . VAL A 1 230 ? 1.538 24.437 13.672 1 97.42 230 VAL A O 1
ATOM 1877 N N . PHE A 1 231 ? 2.071 22.319 13.285 1 98.56 231 PHE A N 1
ATOM 1878 C CA . PHE A 1 231 ? 2.045 21.7 14.604 1 98.56 231 PHE A CA 1
ATOM 1879 C C . PHE A 1 231 ? 0.611 21.52 15.089 1 98.56 231 PHE A C 1
ATOM 1881 O O . PHE A 1 231 ? 0.38 21.225 16.264 1 98.56 231 PHE A O 1
ATOM 1888 N N . GLU A 1 232 ? -0.373 21.716 14.206 1 98.05 232 GLU A N 1
ATOM 1889 C CA . GLU A 1 232 ? -1.752 21.558 14.658 1 98.05 232 GLU A CA 1
ATOM 1890 C C . GLU A 1 232 ? -1.967 20.195 15.31 1 98.05 232 GLU A C 1
ATOM 1892 O O . GLU A 1 232 ? -1.677 19.16 14.707 1 98.05 232 GLU A O 1
ATOM 1897 N N . TYR A 1 233 ? -2.371 20.181 16.622 1 98.31 233 TYR A N 1
ATOM 1898 C CA . TYR A 1 233 ? -2.75 19.007 17.4 1 98.31 233 TYR A CA 1
ATOM 1899 C C . TYR A 1 233 ? -1.551 18.095 17.631 1 98.31 233 TYR A C 1
ATOM 1901 O O . TYR A 1 233 ? -1.702 16.876 17.741 1 98.31 233 TYR A O 1
ATOM 1909 N N . SER A 1 234 ? -0.352 18.694 17.706 1 98.72 234 SER A N 1
ATOM 1910 C CA . SER A 1 234 ? 0.869 17.923 17.917 1 98.72 234 SER A CA 1
ATOM 1911 C C . SER A 1 234 ? 1.477 18.214 19.285 1 98.72 234 SER A C 1
ATOM 1913 O O . SER A 1 234 ? 1.265 19.289 19.849 1 98.72 234 SER A O 1
ATOM 1915 N N . THR A 1 235 ? 2.142 17.279 19.917 1 98.87 235 THR A N 1
ATOM 1916 C CA . THR A 1 235 ? 3.041 17.5 21.045 1 98.87 235 THR A CA 1
ATOM 1917 C C . THR A 1 235 ? 4.479 17.67 20.565 1 98.87 235 THR A C 1
ATOM 1919 O O . THR A 1 235 ? 4.958 16.894 19.736 1 98.87 235 THR A O 1
ATOM 1922 N N . VAL A 1 236 ? 5.119 18.759 21.046 1 98.62 236 VAL A N 1
ATOM 1923 C CA . VAL A 1 236 ? 6.314 19.143 20.302 1 98.62 236 VAL A CA 1
ATOM 1924 C C . VAL A 1 236 ? 7.324 19.793 21.245 1 98.62 236 VAL A C 1
ATOM 1926 O O . VAL A 1 236 ? 6.945 20.536 22.154 1 98.62 236 VAL A O 1
ATOM 1929 N N . GLU A 1 237 ? 8.566 19.425 21.196 1 98.92 237 GLU A N 1
ATOM 1930 C CA . GLU A 1 237 ? 9.738 20.161 21.661 1 98.92 237 GLU A CA 1
ATOM 1931 C C . GLU A 1 237 ? 10.551 20.702 20.489 1 98.92 237 GLU A C 1
ATOM 1933 O O . GLU A 1 237 ? 11.229 19.943 19.794 1 98.92 237 GLU A O 1
ATOM 1938 N N . ALA A 1 238 ? 10.459 22.037 20.24 1 98.72 238 ALA A N 1
ATOM 1939 C CA . ALA A 1 238 ? 11.033 22.562 19.004 1 98.72 238 ALA A CA 1
ATOM 1940 C C . ALA A 1 238 ? 11.952 23.747 19.286 1 98.72 238 ALA A C 1
ATOM 1942 O O . ALA A 1 238 ? 11.574 24.677 20.003 1 98.72 238 ALA A O 1
ATOM 1943 N N . ASP A 1 239 ? 13.118 23.668 18.821 1 98.35 239 ASP A N 1
ATOM 1944 C CA . ASP A 1 239 ? 14.072 24.767 18.709 1 98.35 239 ASP A CA 1
ATOM 1945 C C . ASP A 1 239 ? 14.229 25.211 17.257 1 98.35 239 ASP A C 1
ATOM 1947 O O . ASP A 1 239 ? 14.898 24.543 16.466 1 98.35 239 ASP A O 1
ATOM 1951 N N . ILE A 1 240 ? 13.683 26.313 16.955 1 98.09 240 ILE A N 1
ATOM 1952 C CA . ILE A 1 240 ? 13.618 26.785 15.576 1 98.09 240 ILE A CA 1
ATOM 1953 C C . ILE A 1 240 ? 14.567 27.967 15.389 1 98.09 240 ILE A C 1
ATOM 1955 O O . ILE A 1 240 ? 14.499 28.949 16.132 1 98.09 240 ILE A O 1
ATOM 1959 N N . LYS A 1 241 ? 15.382 27.812 14.467 1 98.19 241 LYS A N 1
ATOM 1960 C CA . LYS A 1 241 ? 16.248 28.921 14.078 1 98.19 241 LYS A CA 1
ATOM 1961 C C . LYS A 1 241 ? 15.583 29.79 13.015 1 98.19 241 LYS A C 1
ATOM 1963 O O . LYS A 1 241 ? 15.167 29.29 11.967 1 98.19 241 LYS A O 1
ATOM 1968 N N . GLY A 1 242 ? 15.506 31.064 13.335 1 97.02 242 GLY A N 1
ATOM 1969 C CA . GLY A 1 242 ? 14.893 31.978 12.384 1 97.02 242 GLY A CA 1
ATOM 1970 C C . GLY A 1 242 ? 13.407 32.172 12.616 1 97.02 242 GLY A C 1
ATOM 1971 O O . GLY A 1 242 ? 12.954 32.227 13.762 1 97.02 242 GLY A O 1
ATOM 1972 N N . HIS A 1 243 ? 12.662 32.423 11.496 1 97.03 243 HIS A N 1
ATOM 1973 C CA . HIS A 1 243 ? 11.272 32.862 11.554 1 97.03 243 HIS A CA 1
ATOM 1974 C C . HIS A 1 243 ? 10.316 31.699 11.307 1 97.03 243 HIS A C 1
ATOM 1976 O O . HIS A 1 243 ? 10.57 30.854 10.445 1 97.03 243 HIS A O 1
ATOM 1982 N N . ILE A 1 244 ? 9.297 31.559 12.041 1 96.3 244 ILE A N 1
ATOM 1983 C CA . ILE A 1 244 ? 8.168 30.676 11.768 1 96.3 244 ILE A CA 1
ATOM 1984 C C . ILE A 1 244 ? 6.907 31.507 11.542 1 96.3 244 ILE A C 1
ATOM 1986 O O . ILE A 1 244 ? 6.574 32.374 12.354 1 96.3 244 ILE A O 1
ATOM 1990 N N . GLU A 1 245 ? 6.278 31.262 10.476 1 97.06 245 GLU A N 1
ATOM 1991 C CA . GLU A 1 245 ? 5.209 32.155 10.04 1 97.06 245 GLU A CA 1
ATOM 1992 C C . GLU A 1 245 ? 3.977 32.018 10.931 1 97.06 245 GLU A C 1
ATOM 1994 O O . GLU A 1 245 ? 3.408 33.019 11.372 1 97.06 245 GLU A O 1
ATOM 1999 N N . ASN A 1 246 ? 3.508 30.836 11.162 1 97.02 246 ASN A N 1
ATOM 2000 C CA . ASN A 1 246 ? 2.301 30.646 11.96 1 97.02 246 ASN A CA 1
ATOM 2001 C C . ASN A 1 246 ? 2.328 29.316 12.708 1 97.02 246 ASN A C 1
ATOM 2003 O O . ASN A 1 246 ? 2.645 28.277 12.127 1 97.02 246 ASN A O 1
ATOM 2007 N N . ILE A 1 247 ? 2.114 29.295 13.938 1 98 247 ILE A N 1
ATOM 2008 C CA . ILE A 1 247 ? 1.911 28.129 14.792 1 98 247 ILE A CA 1
ATOM 2009 C C . ILE A 1 247 ? 0.425 27.973 15.107 1 98 247 ILE A C 1
ATOM 2011 O O . ILE A 1 247 ? -0.208 28.899 15.62 1 98 247 ILE A O 1
ATOM 2015 N N . LYS A 1 248 ? -0.051 26.829 14.816 1 97.9 248 LYS A N 1
ATOM 2016 C CA . LYS A 1 248 ? -1.499 26.699 14.96 1 97.9 248 LYS A CA 1
ATOM 2017 C C . LYS A 1 248 ? -1.857 25.556 15.904 1 97.9 248 LYS A C 1
ATOM 2019 O O . LYS A 1 248 ? -1.571 24.392 15.615 1 97.9 248 LYS A O 1
ATOM 2024 N N . ASN A 1 249 ? -2.439 25.752 17.084 1 98.22 249 ASN A N 1
ATOM 2025 C CA . ASN A 1 249 ? -3.094 24.838 18.014 1 98.22 249 ASN A CA 1
ATOM 2026 C C . ASN A 1 249 ? -2.178 23.679 18.4 1 98.22 249 ASN A C 1
ATOM 2028 O O . ASN A 1 249 ? -2.585 22.517 18.35 1 98.22 249 ASN A O 1
ATOM 2032 N N . PRO A 1 250 ? -0.958 23.923 18.704 1 98.67 250 PRO A N 1
ATOM 2033 C CA . PRO A 1 250 ? -0.191 22.816 19.281 1 98.67 250 PRO A CA 1
ATOM 2034 C C . PRO A 1 250 ? -0.783 22.309 20.594 1 98.67 250 PRO A C 1
ATOM 2036 O O . PRO A 1 250 ? -1.303 23.099 21.387 1 98.67 250 PRO A O 1
ATOM 2039 N N . THR A 1 251 ? -0.701 21.052 20.827 1 98.61 251 THR A N 1
ATOM 2040 C CA . THR A 1 251 ? -1.354 20.456 21.987 1 98.61 251 THR A CA 1
ATOM 2041 C C . THR A 1 251 ? -0.535 20.698 23.252 1 98.61 251 THR A C 1
ATOM 2043 O O . THR A 1 251 ? -1.075 21.119 24.277 1 98.61 251 THR A O 1
ATOM 2046 N N . SER A 1 252 ? 0.71 20.397 23.28 1 98.73 252 SER A N 1
ATOM 2047 C CA . SER A 1 252 ? 1.595 20.54 24.432 1 98.73 252 SER A CA 1
ATOM 2048 C C . SER A 1 252 ? 3.059 20.559 24.006 1 98.73 252 SER A C 1
ATOM 2050 O O . SER A 1 252 ? 3.38 20.26 22.854 1 98.73 252 SER A O 1
ATOM 2052 N N . GLY A 1 253 ? 3.917 20.955 25.007 1 98.66 253 GLY A N 1
ATOM 2053 C CA . GLY A 1 253 ? 5.349 20.984 24.755 1 98.66 253 GLY A CA 1
ATOM 2054 C C . GLY A 1 253 ? 5.934 22.383 24.798 1 98.66 253 GLY A C 1
ATOM 2055 O O . GLY A 1 253 ? 5.467 23.234 25.558 1 98.66 253 GLY A O 1
ATOM 2056 N N . HIS A 1 254 ? 7.024 22.572 24.082 1 98.86 254 HIS A N 1
ATOM 2057 C CA . HIS A 1 254 ? 7.777 23.821 24.116 1 98.86 254 HIS A CA 1
ATOM 2058 C C . HIS A 1 254 ? 8.325 24.172 22.737 1 98.86 254 HIS A C 1
ATOM 2060 O O . HIS A 1 254 ? 9 23.354 22.106 1 98.86 254 HIS A O 1
ATOM 2066 N N . ILE A 1 255 ? 7.96 25.355 22.228 1 98.74 255 ILE A N 1
ATOM 2067 C CA . ILE A 1 255 ? 8.418 25.849 20.933 1 98.74 255 ILE A CA 1
ATOM 2068 C C . ILE A 1 255 ? 9.162 27.169 21.119 1 98.74 255 ILE A C 1
ATOM 2070 O O . ILE A 1 255 ? 8.615 28.125 21.675 1 98.74 255 ILE A O 1
ATOM 2074 N N . VAL A 1 256 ? 10.379 27.216 20.752 1 98.64 256 VAL A N 1
ATOM 2075 C CA . VAL A 1 256 ? 11.17 28.441 20.809 1 98.64 256 VAL A CA 1
ATOM 2076 C C . VAL A 1 256 ? 11.649 28.813 19.407 1 98.64 256 VAL A C 1
ATOM 2078 O O . VAL A 1 256 ? 12.074 27.946 18.64 1 98.64 256 VAL A O 1
ATOM 2081 N N . ALA A 1 257 ? 11.535 30.057 18.982 1 98.15 257 ALA A N 1
ATOM 2082 C CA . ALA A 1 257 ? 11.983 30.554 17.684 1 98.15 257 ALA A CA 1
ATOM 2083 C C . ALA A 1 257 ? 12.612 31.939 17.814 1 98.15 257 ALA A C 1
ATOM 2085 O O . ALA A 1 257 ? 12.436 32.614 18.831 1 98.15 257 ALA A O 1
ATOM 2086 N N . ASP A 1 258 ? 13.353 32.326 16.829 1 98.12 258 ASP A N 1
ATOM 2087 C CA . ASP A 1 258 ? 13.92 33.671 16.851 1 98.12 258 ASP A CA 1
ATOM 2088 C C . ASP A 1 258 ? 12.841 34.726 16.614 1 98.12 258 ASP A C 1
ATOM 2090 O O . ASP A 1 258 ? 12.912 35.828 17.162 1 98.12 258 ASP A O 1
ATOM 2094 N N . SER A 1 259 ? 11.904 34.46 15.769 1 97.37 259 SER A N 1
ATOM 2095 C CA . SER A 1 259 ? 10.734 35.306 15.558 1 97.37 259 SER A CA 1
ATOM 2096 C C . SER A 1 259 ? 9.525 34.481 15.131 1 97.37 259 SER A C 1
ATOM 2098 O O . SER A 1 259 ? 9.674 33.436 14.495 1 97.37 259 SER A O 1
ATOM 2100 N N . ILE A 1 260 ? 8.4 34.956 15.451 1 97.24 260 ILE A N 1
ATOM 2101 C CA . ILE A 1 260 ? 7.143 34.279 15.153 1 97.24 260 ILE A CA 1
ATOM 2102 C C . ILE A 1 260 ? 6.162 35.267 14.526 1 97.24 260 ILE A C 1
ATOM 2104 O O . ILE A 1 260 ? 5.917 36.343 15.076 1 97.24 260 ILE A O 1
ATOM 2108 N N . GLY A 1 261 ? 5.699 34.874 13.399 1 96.83 261 GLY A N 1
ATOM 2109 C CA . GLY A 1 261 ? 4.737 35.735 12.73 1 96.83 261 GLY A CA 1
ATOM 2110 C C . GLY A 1 261 ? 3.4 35.804 13.444 1 96.83 261 GLY A C 1
ATOM 2111 O O . GLY A 1 261 ? 2.934 36.889 13.796 1 96.83 261 GLY A O 1
ATOM 2112 N N . SER A 1 262 ? 2.764 34.666 13.705 1 97.18 262 SER A N 1
ATOM 2113 C CA . SER A 1 262 ? 1.489 34.632 14.415 1 97.18 262 SER A CA 1
ATOM 2114 C C . SER A 1 262 ? 1.31 33.316 15.166 1 97.18 262 SER A C 1
ATOM 2116 O O . SER A 1 262 ? 1.96 32.319 14.845 1 97.18 262 SER A O 1
ATOM 2118 N N . ILE A 1 263 ? 0.531 33.298 16.106 1 97.89 263 ILE A N 1
ATOM 2119 C CA . ILE A 1 263 ? 0.108 32.134 16.877 1 97.89 263 ILE A CA 1
ATOM 2120 C C . ILE A 1 263 ? -1.417 32.047 16.885 1 97.89 263 ILE A C 1
ATOM 2122 O O . ILE A 1 263 ? -2.096 33 17.274 1 97.89 263 ILE A O 1
ATOM 2126 N N . THR A 1 264 ? -1.885 31.023 16.403 1 97.59 264 THR A N 1
ATOM 2127 C CA . THR A 1 264 ? -3.329 30.822 16.371 1 97.59 264 THR A CA 1
ATOM 2128 C C . THR A 1 264 ? -3.746 29.738 17.361 1 97.59 264 THR A C 1
ATOM 2130 O O . THR A 1 264 ? -3.452 28.559 17.158 1 97.59 264 THR A O 1
ATOM 2133 N N . ILE A 1 265 ? -4.348 30.137 18.422 1 97.61 265 ILE A N 1
ATOM 2134 C CA . ILE A 1 265 ? -4.996 29.222 19.355 1 97.61 265 ILE A CA 1
ATOM 2135 C C . ILE A 1 265 ? -6.504 29.462 19.35 1 97.61 265 ILE A C 1
ATOM 2137 O O . ILE A 1 265 ? -6.973 30.511 19.797 1 97.61 265 ILE A O 1
ATOM 2141 N N . ASP A 1 266 ? -7.231 28.582 18.885 1 95.47 266 ASP A N 1
ATOM 2142 C CA . ASP A 1 266 ? -8.67 28.803 18.784 1 95.47 266 ASP A CA 1
ATOM 2143 C C . ASP A 1 266 ? -9.442 27.781 19.616 1 95.47 266 ASP A C 1
ATOM 2145 O O . ASP A 1 266 ? -8.857 27.071 20.436 1 95.47 266 ASP A O 1
ATOM 2149 N N . GLU A 1 267 ? -10.752 27.732 19.559 1 95.11 267 GLU A N 1
ATOM 2150 C CA . GLU A 1 267 ? -11.628 26.958 20.434 1 95.11 267 GLU A CA 1
ATOM 2151 C C . GLU A 1 267 ? -11.448 25.46 20.209 1 95.11 267 GLU A C 1
ATOM 2153 O O . GLU A 1 267 ? -11.907 24.646 21.014 1 95.11 267 GLU A O 1
ATOM 2158 N N . ASN A 1 268 ? -10.647 25.089 19.19 1 94.64 268 ASN A N 1
ATOM 2159 C CA . ASN A 1 268 ? -10.531 23.676 18.847 1 94.64 268 ASN A CA 1
ATOM 2160 C C . ASN A 1 268 ? -9.199 23.094 19.311 1 94.64 268 ASN A C 1
ATOM 2162 O O . ASN A 1 268 ? -8.907 21.923 19.061 1 94.64 268 ASN A O 1
ATOM 2166 N N . VAL A 1 269 ? -8.466 23.895 19.946 1 96.87 269 VAL A N 1
ATOM 2167 C CA . VAL A 1 269 ? -7.192 23.384 20.441 1 96.87 269 VAL A CA 1
ATOM 2168 C C . VAL A 1 269 ? -7.436 22.193 21.366 1 96.87 269 VAL A C 1
ATOM 2170 O O . VAL A 1 269 ? -8.407 22.179 22.126 1 96.87 269 VAL A O 1
ATOM 2173 N N . ARG A 1 270 ? -6.608 21.244 21.276 1 96.37 270 ARG A N 1
ATOM 2174 C CA . ARG A 1 270 ? -6.78 20.029 22.066 1 96.37 270 ARG A CA 1
ATOM 2175 C C . ARG A 1 270 ? -6.111 20.164 23.43 1 96.37 270 ARG A C 1
ATOM 2177 O O . ARG A 1 270 ? -5.043 20.768 23.546 1 96.37 270 ARG A O 1
ATOM 2184 N N . GLU A 1 271 ? -6.763 19.485 24.492 1 96.45 271 GLU A N 1
ATOM 2185 C CA . GLU A 1 271 ? -6.175 19.443 25.828 1 96.45 271 GLU A CA 1
ATOM 2186 C C . GLU A 1 271 ? -4.923 18.571 25.853 1 96.45 271 GLU A C 1
ATOM 2188 O O . GLU A 1 271 ? -4.846 17.566 25.143 1 96.45 271 GLU A O 1
ATOM 2193 N N . PRO A 1 272 ? -3.9 19.063 26.67 1 97.31 272 PRO A N 1
ATOM 2194 C CA . PRO A 1 272 ? -3.979 19.99 27.802 1 97.31 272 PRO A CA 1
ATOM 2195 C C . PRO A 1 272 ? -3.769 21.445 27.389 1 97.31 272 PRO A C 1
ATOM 2197 O O . PRO A 1 272 ? -3.923 22.352 28.211 1 97.31 272 PRO A O 1
ATOM 2200 N N . ASN A 1 273 ? -3.467 21.702 26.102 1 97.36 273 ASN A N 1
ATOM 2201 C CA . ASN A 1 273 ? -3.321 23.063 25.596 1 97.36 273 ASN A CA 1
ATOM 2202 C C . ASN A 1 273 ? -2.332 23.869 26.433 1 97.36 273 ASN A C 1
ATOM 2204 O O . ASN A 1 273 ? -2.638 24.983 26.862 1 97.36 273 ASN A O 1
ATOM 2208 N N . ASN A 1 274 ? -1.258 23.272 26.783 1 98.47 274 ASN A N 1
ATOM 2209 C CA . ASN A 1 274 ? -0.297 23.917 27.671 1 98.47 274 ASN A CA 1
ATOM 2210 C C . ASN A 1 274 ? 1.06 24.095 26.995 1 98.47 274 ASN A C 1
ATOM 2212 O O . ASN A 1 274 ? 2.093 24.127 27.666 1 98.47 274 ASN A O 1
ATOM 2216 N N . CYS A 1 275 ? 1.054 24.129 25.703 1 98.48 275 CYS A N 1
ATOM 2217 C CA . CYS A 1 275 ? 2.291 24.336 24.96 1 98.48 275 CYS A CA 1
ATOM 2218 C C . CYS A 1 275 ? 2.886 25.706 25.262 1 98.48 275 CYS A C 1
ATOM 2220 O O . CYS A 1 275 ? 2.181 26.716 25.227 1 98.48 275 CYS A O 1
ATOM 2222 N N . ILE A 1 276 ? 4.139 25.733 25.655 1 98.73 276 ILE A N 1
ATOM 2223 C CA . ILE A 1 276 ? 4.843 26.991 25.875 1 98.73 276 ILE A CA 1
ATOM 2224 C C . ILE A 1 276 ? 5.483 27.459 24.571 1 98.73 276 ILE A C 1
ATOM 2226 O O . ILE A 1 276 ? 6.257 26.724 23.953 1 98.73 276 ILE A O 1
ATOM 2230 N N . ILE A 1 277 ? 5.102 28.613 24.056 1 98.43 277 ILE A N 1
ATOM 2231 C CA . ILE A 1 277 ? 5.628 29.192 22.825 1 98.43 277 ILE A CA 1
ATOM 2232 C C . ILE A 1 277 ? 6.366 30.491 23.14 1 98.43 277 ILE A C 1
ATOM 2234 O O . ILE A 1 277 ? 5.786 31.421 23.706 1 98.43 277 ILE A O 1
ATOM 2238 N N . GLU A 1 278 ? 7.591 30.655 22.797 1 97.6 278 GLU A N 1
ATOM 2239 C CA . GLU A 1 278 ? 8.333 31.866 23.138 1 97.6 278 GLU A CA 1
ATOM 2240 C C . GLU A 1 278 ? 9.319 32.238 22.035 1 97.6 278 GLU A C 1
ATOM 2242 O O . GLU A 1 278 ? 9.676 31.399 21.205 1 97.6 278 GLU A O 1
ATOM 2247 N N . THR A 1 279 ? 9.664 33.417 21.895 1 97.68 279 THR A N 1
ATOM 2248 C CA . THR A 1 279 ? 10.699 33.924 21 1 97.68 279 THR A CA 1
ATOM 2249 C C . THR A 1 279 ? 12.026 34.074 21.738 1 97.68 279 THR A C 1
ATOM 2251 O O . THR A 1 279 ? 12.052 34.48 22.901 1 97.68 279 THR A O 1
ATOM 2254 N N . ARG A 1 280 ? 12.944 33.695 20.983 1 91.95 280 ARG A N 1
ATOM 2255 C CA . ARG A 1 280 ? 14.279 33.797 21.564 1 91.95 280 ARG A CA 1
ATOM 2256 C C . ARG A 1 280 ? 14.651 35.252 21.828 1 91.95 280 ARG A C 1
ATOM 2258 O O . ARG A 1 280 ? 14.351 36.132 21.018 1 91.95 280 ARG A O 1
ATOM 2265 N N . LYS A 1 281 ? 15.127 35.677 23.107 1 77.97 281 LYS A N 1
ATOM 2266 C CA . LYS A 1 281 ? 15.564 36.997 23.553 1 77.97 281 LYS A CA 1
ATOM 2267 C C . LYS A 1 281 ? 16.936 37.344 22.981 1 77.97 281 LYS A C 1
ATOM 2269 O O . LYS A 1 281 ? 17.795 36.47 22.841 1 77.97 281 LYS A O 1
ATOM 2274 N N . MET B 1 1 ? -30.446 15.093 17.687 1 90.78 1 MET B N 1
ATOM 2275 C CA . MET B 1 1 ? -29.57 15.604 16.637 1 90.78 1 MET B CA 1
ATOM 2276 C C . MET B 1 1 ? -30.188 16.822 15.958 1 90.78 1 MET B C 1
ATOM 2278 O O . MET B 1 1 ? -31.394 16.855 15.71 1 90.78 1 MET B O 1
ATOM 2282 N N . GLU B 1 2 ? -29.442 17.923 15.75 1 97.1 2 GLU B N 1
ATOM 2283 C CA . GLU B 1 2 ? -29.876 19.096 14.998 1 97.1 2 GLU B CA 1
ATOM 2284 C C . GLU B 1 2 ? -29.894 18.815 13.498 1 97.1 2 GLU B C 1
ATOM 2286 O O . GLU B 1 2 ? -28.994 18.155 12.975 1 97.1 2 GLU B O 1
ATOM 2291 N N . LEU B 1 3 ? -31.001 19.263 12.836 1 98.21 3 LEU B N 1
ATOM 2292 C CA . LEU B 1 3 ? -31.186 18.997 11.413 1 98.21 3 LEU B CA 1
ATOM 2293 C C . LEU B 1 3 ? -30.735 20.188 10.574 1 98.21 3 LEU B C 1
ATOM 2295 O O . LEU B 1 3 ? -31.105 21.329 10.861 1 98.21 3 LEU B O 1
ATOM 2299 N N . ILE B 1 4 ? -29.892 20.035 9.588 1 98.46 4 ILE B N 1
ATOM 2300 C CA . ILE B 1 4 ? -29.565 20.983 8.529 1 98.46 4 ILE B CA 1
ATOM 2301 C C . ILE B 1 4 ? -30.022 20.43 7.181 1 98.46 4 ILE B C 1
ATOM 2303 O O . ILE B 1 4 ? -29.607 19.341 6.777 1 98.46 4 ILE B O 1
ATOM 2307 N N . ARG B 1 5 ? -30.879 21.101 6.415 1 97.99 5 ARG B N 1
ATOM 2308 C CA . ARG B 1 5 ? -31.46 20.577 5.183 1 97.99 5 ARG B CA 1
ATOM 2309 C C . ARG B 1 5 ? -31.313 21.577 4.041 1 97.99 5 ARG B C 1
ATOM 2311 O O . ARG B 1 5 ? -31.508 22.779 4.232 1 97.99 5 ARG B O 1
ATOM 2318 N N . GLY B 1 6 ? -30.951 21.046 2.954 1 98.19 6 GLY B N 1
ATOM 2319 C CA . GLY B 1 6 ? -31.021 21.816 1.723 1 98.19 6 GLY B CA 1
ATOM 2320 C C . GLY B 1 6 ? -29.956 22.893 1.63 1 98.19 6 GLY B C 1
ATOM 2321 O O . GLY B 1 6 ? -30.143 23.901 0.946 1 98.19 6 GLY B O 1
ATOM 2322 N N . LYS B 1 7 ? -28.863 22.758 2.243 1 98.17 7 LYS B N 1
ATOM 2323 C CA . LYS B 1 7 ? -27.818 23.778 2.261 1 98.17 7 LYS B CA 1
ATOM 2324 C C . LYS B 1 7 ? -26.615 23.346 1.428 1 98.17 7 LYS B C 1
ATOM 2326 O O . LYS B 1 7 ? -26.404 22.152 1.205 1 98.17 7 LYS B O 1
ATOM 2331 N N . GLU B 1 8 ? -25.897 24.335 1.005 1 98.29 8 GLU B N 1
ATOM 2332 C CA . GLU B 1 8 ? -24.632 24.128 0.305 1 98.29 8 GLU B CA 1
ATOM 2333 C C . GLU B 1 8 ? -23.454 24.628 1.134 1 98.29 8 GLU B C 1
ATOM 2335 O O . GLU B 1 8 ? -23.527 25.697 1.745 1 98.29 8 GLU B O 1
ATOM 2340 N N . PHE B 1 9 ? -22.446 23.841 1.213 1 97.82 9 PHE B N 1
ATOM 2341 C CA . PHE B 1 9 ? -21.234 24.211 1.934 1 97.82 9 PHE B CA 1
ATOM 2342 C C . PHE B 1 9 ? -20.019 24.157 1.015 1 97.82 9 PHE B C 1
ATOM 2344 O O . PHE B 1 9 ? -19.889 23.238 0.204 1 97.82 9 PHE B O 1
ATOM 2351 N N . GLY B 1 10 ? -19.141 25.102 1.045 1 95.97 10 GLY B N 1
ATOM 2352 C CA . GLY B 1 10 ? -17.902 25.132 0.285 1 95.97 10 GLY B CA 1
ATOM 2353 C C . GLY B 1 10 ? -16.729 25.675 1.077 1 95.97 10 GLY B C 1
ATOM 2354 O O . GLY B 1 10 ? -16.89 26.099 2.223 1 95.97 10 GLY B O 1
ATOM 2355 N N . GLY B 1 11 ? -15.534 25.578 0.504 1 94.44 11 GLY B N 1
ATOM 2356 C CA . GLY B 1 11 ? -14.357 26.117 1.166 1 94.44 11 GLY B CA 1
ATOM 2357 C C . GLY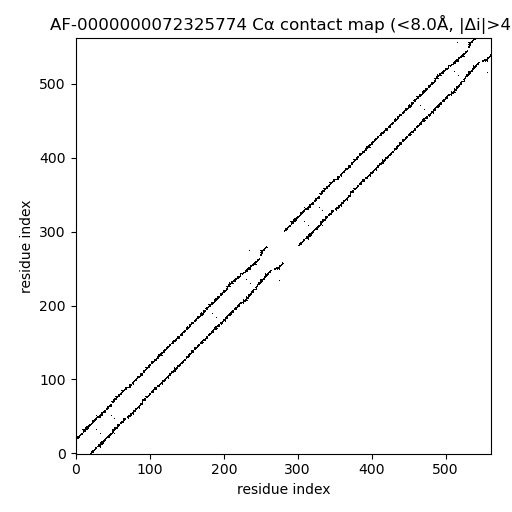 B 1 11 ? -13.688 25.124 2.097 1 94.44 11 GLY B C 1
ATOM 2358 O O . GLY B 1 11 ? -13.777 23.912 1.888 1 94.44 11 GLY B O 1
ATOM 2359 N N . GLU B 1 12 ? -12.942 25.695 3.106 1 93.95 12 GLU B N 1
ATOM 2360 C CA . GLU B 1 12 ? -12.143 24.859 3.998 1 93.95 12 GLU B CA 1
ATOM 2361 C C . GLU B 1 12 ? -12.881 24.584 5.305 1 93.95 12 GLU B C 1
ATOM 2363 O O . GLU B 1 12 ? -13.257 25.516 6.019 1 93.95 12 GLU B O 1
ATOM 2368 N N . ARG B 1 13 ? -13.193 23.448 5.529 1 96.16 13 ARG B N 1
ATOM 2369 C CA . ARG B 1 13 ? -13.706 22.918 6.788 1 96.16 13 ARG B CA 1
ATOM 2370 C C . ARG B 1 13 ? -15.005 23.612 7.185 1 96.16 13 ARG B C 1
ATOM 2372 O O . ARG B 1 13 ? -15.145 24.077 8.318 1 96.16 13 ARG B O 1
ATOM 2379 N N . PRO B 1 14 ? -15.979 23.57 6.414 1 96.93 14 PRO B N 1
ATOM 2380 C CA . PRO B 1 14 ? -17.195 24.328 6.718 1 96.93 14 PRO B CA 1
ATOM 2381 C C . PRO B 1 14 ? -17.96 23.762 7.912 1 96.93 14 PRO B C 1
ATOM 2383 O O . PRO B 1 14 ? -18.672 24.499 8.599 1 96.93 14 PRO B O 1
ATOM 2386 N N . LEU B 1 15 ? -17.844 22.469 8.223 1 97.5 15 LEU B N 1
ATOM 2387 C CA . LEU B 1 15 ? -18.578 21.887 9.342 1 97.5 15 LEU B CA 1
ATOM 2388 C C . LEU B 1 15 ? -17.62 21.324 10.386 1 97.5 15 LEU B C 1
ATOM 2390 O O . LEU B 1 15 ? -17.926 20.323 11.039 1 97.5 15 LEU B O 1
ATOM 2394 N N . PHE B 1 16 ? -16.493 21.973 10.544 1 97.23 16 PHE B N 1
ATOM 2395 C CA . PHE B 1 16 ? -15.414 21.516 11.412 1 97.23 16 PHE B CA 1
ATOM 2396 C C . PHE B 1 16 ? -15.898 21.38 12.851 1 97.23 16 PHE B C 1
ATOM 2398 O O . PHE B 1 16 ? -16.563 22.276 13.375 1 97.23 16 PHE B O 1
ATOM 2405 N N . ALA B 1 17 ? -15.679 20.251 13.384 1 97.05 17 ALA B N 1
ATOM 2406 C CA . ALA B 1 17 ? -15.87 19.957 14.802 1 97.05 17 ALA B CA 1
ATOM 2407 C C . ALA B 1 17 ? -17.353 19.913 15.159 1 97.05 17 ALA B C 1
ATOM 2409 O O . ALA B 1 17 ? -17.714 19.909 16.338 1 97.05 17 ALA B O 1
ATOM 2410 N N . ALA B 1 18 ? -18.225 19.875 14.195 1 97.02 18 ALA B N 1
ATOM 2411 C CA . ALA B 1 18 ? -19.654 19.745 14.463 1 97.02 18 ALA B CA 1
ATOM 2412 C C . ALA B 1 18 ? -19.978 18.379 15.063 1 97.02 18 ALA B C 1
ATOM 2414 O O . ALA B 1 18 ? -19.204 17.431 14.915 1 97.02 18 ALA B O 1
ATOM 2415 N N . HIS B 1 19 ? -21.021 18.289 15.75 1 97.63 19 HIS B N 1
ATOM 2416 C CA . HIS B 1 19 ? -21.419 17.019 16.347 1 97.63 19 HIS B CA 1
ATOM 2417 C C . HIS B 1 19 ? -22.936 16.916 16.464 1 97.63 19 HIS B C 1
ATOM 2419 O O . HIS B 1 19 ? -23.628 17.934 16.529 1 97.63 19 HIS B O 1
ATOM 2425 N N . ASP B 1 20 ? -23.425 15.772 16.465 1 98.42 20 ASP B N 1
ATOM 2426 C CA . ASP B 1 20 ? -24.845 15.489 16.649 1 98.42 20 ASP B CA 1
ATOM 2427 C C . ASP B 1 20 ? -25.693 16.244 15.628 1 98.42 20 ASP B C 1
ATOM 2429 O O . ASP B 1 20 ? -26.655 16.923 15.993 1 98.42 20 ASP B O 1
ATOM 2433 N N . LEU B 1 21 ? -25.305 16.056 14.363 1 98.38 21 LEU B N 1
ATOM 2434 C CA . LEU B 1 21 ? -26.006 16.73 13.276 1 98.38 21 LEU B CA 1
ATOM 2435 C C . LEU B 1 21 ? -26.567 15.72 12.281 1 98.38 21 LEU B C 1
ATOM 2437 O O . LEU B 1 21 ? -25.917 14.718 11.974 1 98.38 21 LEU B O 1
ATOM 2441 N N . ARG B 1 22 ? -27.768 15.9 11.83 1 98.6 22 ARG B N 1
ATOM 2442 C CA . ARG B 1 22 ? -28.36 15.213 10.687 1 98.6 22 ARG B CA 1
ATOM 2443 C C . ARG B 1 22 ? -28.403 16.122 9.464 1 98.6 22 ARG B C 1
ATOM 2445 O O . ARG B 1 22 ? -29.011 17.194 9.501 1 98.6 22 ARG B O 1
ATOM 2452 N N . LEU B 1 23 ? -27.738 15.748 8.472 1 98.79 23 LEU B N 1
ATOM 2453 C CA . LEU B 1 23 ? -27.682 16.5 7.224 1 98.79 23 LEU B CA 1
ATOM 2454 C C . LEU B 1 23 ? -28.556 15.849 6.157 1 98.79 23 LEU B C 1
ATOM 2456 O O . LEU B 1 23 ? -28.451 14.645 5.912 1 98.79 23 LEU B O 1
ATOM 2460 N N . GLU B 1 24 ? -29.489 16.593 5.557 1 98.7 24 GLU B N 1
ATOM 2461 C CA . GLU B 1 24 ? -30.358 16.073 4.506 1 98.7 24 GLU B CA 1
ATOM 2462 C C . GLU B 1 24 ? -30.327 16.968 3.27 1 98.7 24 GLU B C 1
ATOM 2464 O O . GLU B 1 24 ? -30.503 18.184 3.373 1 98.7 24 GLU B O 1
ATOM 2469 N N . GLU B 1 25 ? -30.064 16.398 2.11 1 98.72 25 GLU B N 1
ATOM 2470 C CA . GLU B 1 25 ? -30.122 17.124 0.845 1 98.72 25 GLU B CA 1
ATOM 2471 C C . GLU B 1 25 ? -29.109 18.265 0.817 1 98.72 25 GLU B C 1
ATOM 2473 O O . GLU B 1 25 ? -29.426 19.373 0.378 1 98.72 25 GLU B O 1
ATOM 2478 N N . ILE B 1 26 ? -27.984 17.994 1.356 1 98.55 26 ILE B N 1
ATOM 2479 C CA . ILE B 1 26 ? -26.957 19.028 1.308 1 98.55 26 ILE B CA 1
ATOM 2480 C C . ILE B 1 26 ? -26.004 18.756 0.146 1 98.55 26 ILE B C 1
ATOM 2482 O O . ILE B 1 26 ? -25.983 17.651 -0.401 1 98.55 26 ILE B O 1
ATOM 2486 N N . THR B 1 27 ? -25.284 19.782 -0.219 1 98.53 27 THR B N 1
ATOM 2487 C CA . THR B 1 27 ? -24.226 19.657 -1.215 1 98.53 27 THR B CA 1
ATOM 2488 C C . THR B 1 27 ? -22.916 20.236 -0.688 1 98.53 27 THR B C 1
ATOM 2490 O O . THR B 1 27 ? -22.876 21.382 -0.233 1 98.53 27 THR B O 1
ATOM 2493 N N . ILE B 1 28 ? -21.912 19.459 -0.656 1 97.89 28 ILE B N 1
ATOM 2494 C CA . ILE B 1 28 ? -20.574 19.98 -0.4 1 97.89 28 ILE B CA 1
ATOM 2495 C C . ILE B 1 28 ? -19.866 20.259 -1.724 1 97.89 28 ILE B C 1
ATOM 2497 O O . ILE B 1 28 ? -19.509 19.329 -2.452 1 97.89 28 ILE B O 1
ATOM 2501 N N . VAL B 1 29 ? -19.679 21.444 -2.011 1 96.57 29 VAL B N 1
ATOM 2502 C CA . VAL B 1 29 ? -19.098 21.839 -3.29 1 96.57 29 VAL B CA 1
ATOM 2503 C C . VAL B 1 29 ? -17.575 21.862 -3.181 1 96.57 29 VAL B C 1
ATOM 2505 O O . VAL B 1 29 ? -17.008 21.362 -2.207 1 96.57 29 VAL B O 1
ATOM 2508 N N . ASP B 1 30 ? -16.871 22.42 -4.129 1 93.1 30 ASP B N 1
ATOM 2509 C CA . ASP B 1 30 ? -15.412 22.403 -4.168 1 93.1 30 ASP B CA 1
ATOM 2510 C C . ASP B 1 30 ? -14.822 22.966 -2.877 1 93.1 30 ASP B C 1
ATOM 2512 O O . ASP B 1 30 ? -15.32 23.959 -2.342 1 93.1 30 ASP B O 1
ATOM 2516 N N . GLY B 1 31 ? -13.929 22.411 -2.341 1 93.99 31 GLY B N 1
ATOM 2517 C CA . GLY B 1 31 ? -13.268 22.726 -1.085 1 93.99 31 GLY B CA 1
ATOM 2518 C C . GLY B 1 31 ? -12.62 21.519 -0.433 1 93.99 31 GLY B C 1
ATOM 2519 O O . GLY B 1 31 ? -12.479 20.468 -1.062 1 93.99 31 GLY B O 1
ATOM 2520 N N . GLU B 1 32 ? -12.152 21.81 0.849 1 94.61 32 GLU B N 1
ATOM 2521 C CA . GLU B 1 32 ? -11.423 20.731 1.509 1 94.61 32 GLU B CA 1
ATOM 2522 C C . GLU B 1 32 ? -11.992 20.449 2.897 1 94.61 32 GLU B C 1
ATOM 2524 O O . GLU B 1 32 ? -12.338 21.376 3.632 1 94.61 32 GLU B O 1
ATOM 2529 N N . SER B 1 33 ? -12.144 19.192 3.164 1 96.06 33 SER B N 1
ATOM 2530 C CA . SER B 1 33 ? -12.414 18.738 4.524 1 96.06 33 SER B CA 1
ATOM 2531 C C . SER B 1 33 ? -13.755 19.263 5.026 1 96.06 33 SER B C 1
ATOM 2533 O O . SER B 1 33 ? -13.836 19.833 6.115 1 96.06 33 SER B O 1
ATOM 2535 N N . GLY B 1 34 ? -14.802 19.074 4.233 1 96.72 34 GLY B N 1
ATOM 2536 C CA . GLY B 1 34 ? -16.113 19.626 4.536 1 96.72 34 GLY B CA 1
ATOM 2537 C C . GLY B 1 34 ? -16.645 19.19 5.888 1 96.72 34 GLY B C 1
ATOM 2538 O O . GLY B 1 34 ? -17.245 19.988 6.612 1 96.72 34 GLY B O 1
ATOM 2539 N N . ILE B 1 35 ? -16.473 17.92 6.244 1 97.93 35 ILE B N 1
ATOM 2540 C CA . ILE B 1 35 ? -16.871 17.334 7.519 1 97.93 35 ILE B CA 1
ATOM 2541 C C . ILE B 1 35 ? -15.656 16.709 8.201 1 97.93 35 ILE B C 1
ATOM 2543 O O . ILE B 1 35 ? -15.257 15.59 7.869 1 97.93 35 ILE B O 1
ATOM 2547 N N . LYS B 1 36 ? -14.994 17.423 9.077 1 97.73 36 LYS B N 1
ATOM 2548 C CA . LYS B 1 36 ? -13.74 17.014 9.703 1 97.73 36 LYS B CA 1
ATOM 2549 C C . LYS B 1 36 ? -13.81 17.16 11.22 1 97.73 36 LYS B C 1
ATOM 2551 O O . LYS B 1 36 ? -14.341 18.149 11.73 1 97.73 36 LYS B O 1
ATOM 2556 N N . GLN B 1 37 ? -13.253 16.244 11.974 1 97.59 37 GLN B N 1
ATOM 2557 C CA . GLN B 1 37 ? -13.225 16.248 13.433 1 97.59 37 GLN B CA 1
ATOM 2558 C C . GLN B 1 37 ? -14.635 16.327 14.011 1 97.59 37 GLN B C 1
ATOM 2560 O O . GLN B 1 37 ? -14.899 17.129 14.909 1 97.59 37 GLN B O 1
ATOM 2565 N N . CYS B 1 38 ? -15.549 15.507 13.468 1 98.06 38 CYS B N 1
ATOM 2566 C CA . CYS B 1 38 ? -16.957 15.535 13.846 1 98.06 38 CYS B CA 1
ATOM 2567 C C . CYS B 1 38 ? -17.344 14.269 14.601 1 98.06 38 CYS B C 1
ATOM 2569 O O . CYS B 1 38 ? -16.563 13.318 14.668 1 98.06 38 CYS B O 1
ATOM 2571 N N . GLN B 1 39 ? -18.45 14.296 15.199 1 98.2 39 GLN B N 1
ATOM 2572 C CA . GLN B 1 39 ? -18.929 13.151 15.966 1 98.2 39 GLN B CA 1
ATOM 2573 C C . GLN B 1 39 ? -20.432 12.958 15.786 1 98.2 39 GLN B C 1
ATOM 2575 O O . GLN B 1 39 ? -21.193 13.928 15.786 1 98.2 39 GLN B O 1
ATOM 2580 N N . ASN B 1 40 ? -20.891 11.743 15.645 1 98.48 40 ASN B N 1
ATOM 2581 C CA . ASN B 1 40 ? -22.305 11.396 15.557 1 98.48 40 ASN B CA 1
ATOM 2582 C C . ASN B 1 40 ? -23.008 12.187 14.457 1 98.48 40 ASN B C 1
ATOM 2584 O O . ASN B 1 40 ? -23.903 12.988 14.738 1 98.48 40 ASN B O 1
ATOM 2588 N N . MET B 1 41 ? -22.634 11.886 13.274 1 98.71 41 MET B N 1
ATOM 2589 C CA . MET B 1 41 ? -23.131 12.592 12.096 1 98.71 41 MET B CA 1
ATOM 2590 C C . MET B 1 41 ? -23.988 11.673 11.232 1 98.71 41 MET B C 1
ATOM 2592 O O . MET B 1 41 ? -23.649 10.505 11.035 1 98.71 41 MET B O 1
ATOM 2596 N N . GLU B 1 42 ? -25.131 12.065 10.743 1 98.78 42 GLU B N 1
ATOM 2597 C CA . GLU B 1 42 ? -25.95 11.365 9.757 1 98.78 42 GLU B CA 1
ATOM 2598 C C . GLU B 1 42 ? -26.138 12.207 8.498 1 98.78 42 GLU B C 1
ATOM 2600 O O . GLU B 1 42 ? -26.32 13.423 8.58 1 98.78 42 GLU B O 1
ATOM 2605 N N . CYS B 1 43 ? -26.064 11.604 7.378 1 98.84 43 CYS B N 1
ATOM 2606 C CA . CYS B 1 43 ? -26.193 12.332 6.121 1 98.84 43 CYS B CA 1
ATOM 2607 C C . CYS B 1 43 ? -27.041 11.551 5.123 1 98.84 43 CYS B C 1
ATOM 2609 O O . CYS B 1 43 ? -26.781 10.373 4.87 1 98.84 43 CYS B O 1
ATOM 2611 N N . TYR B 1 44 ? -28.136 12.114 4.515 1 98.8 44 TYR B N 1
ATOM 2612 C CA . TYR B 1 44 ? -29.063 11.458 3.6 1 98.8 44 TYR B CA 1
ATOM 2613 C C . TYR B 1 44 ? -29.246 12.278 2.328 1 98.8 44 TYR B C 1
ATOM 2615 O O . TYR B 1 44 ? -29.277 13.51 2.375 1 98.8 44 TYR B O 1
ATOM 2623 N N . ASP B 1 45 ? -29.355 11.642 1.172 1 98.83 45 ASP B N 1
ATOM 2624 C CA . ASP B 1 45 ? -29.774 12.258 -0.084 1 98.83 45 ASP B CA 1
ATOM 2625 C C . ASP B 1 45 ? -28.88 13.444 -0.438 1 98.83 45 ASP B C 1
ATOM 2627 O O . ASP B 1 45 ? -29.374 14.512 -0.805 1 98.83 45 ASP B O 1
ATOM 2631 N N . SER B 1 46 ? -27.602 13.331 -0.301 1 98.82 46 SER B N 1
ATOM 2632 C CA . SER B 1 46 ? -26.669 14.445 -0.43 1 98.82 46 SER B CA 1
ATOM 2633 C C . SER B 1 46 ? -25.584 14.141 -1.457 1 98.82 46 SER B C 1
ATOM 2635 O O . SER B 1 46 ? -25.487 13.016 -1.951 1 98.82 46 SER B O 1
ATOM 2637 N N . LYS B 1 47 ? -24.819 15.211 -1.801 1 98.7 47 LYS B N 1
ATOM 2638 C CA . LYS B 1 47 ? -23.792 15.09 -2.831 1 98.7 47 LYS B CA 1
ATOM 2639 C C . LYS B 1 47 ? -22.479 15.72 -2.375 1 98.7 47 LYS B C 1
ATOM 2641 O O . LYS B 1 47 ? -22.479 16.778 -1.743 1 98.7 47 LYS B O 1
ATOM 2646 N N . PHE B 1 48 ? -21.422 15.119 -2.739 1 98.5 48 PHE B N 1
ATOM 2647 C CA . PHE B 1 48 ? -20.098 15.581 -2.34 1 98.5 48 PHE B CA 1
ATOM 2648 C C . PHE B 1 48 ? -19.198 15.762 -3.556 1 98.5 48 PHE B C 1
ATOM 2650 O O . PHE B 1 48 ? -18.978 14.818 -4.318 1 98.5 48 PHE B O 1
ATOM 2657 N N . TYR B 1 49 ? -18.615 16.945 -3.71 1 97.69 49 TYR B N 1
ATOM 2658 C CA . TYR B 1 49 ? -17.768 17.257 -4.856 1 97.69 49 TYR B CA 1
ATOM 2659 C C . TYR B 1 49 ? -16.376 17.681 -4.407 1 97.69 49 TYR B C 1
ATOM 2661 O O . TYR B 1 49 ? -15.437 17.7 -5.207 1 97.69 49 TYR B O 1
ATOM 2669 N N . GLY B 1 50 ? -16.169 18.029 -3.097 1 94.72 50 GLY B N 1
ATOM 2670 C CA . GLY B 1 50 ? -14.897 18.507 -2.579 1 94.72 50 GLY B CA 1
ATOM 2671 C C . GLY B 1 50 ? -14.006 17.392 -2.064 1 94.72 50 GLY B C 1
ATOM 2672 O O . GLY B 1 50 ? -14.464 16.264 -1.87 1 94.72 50 GLY B O 1
ATOM 2673 N N . LYS B 1 51 ? -12.679 17.719 -1.721 1 95.43 51 LYS B N 1
ATOM 2674 C CA . LYS B 1 51 ? -11.689 16.741 -1.28 1 95.43 51 LYS B CA 1
ATOM 2675 C C . LYS B 1 51 ? -11.841 16.438 0.208 1 95.43 51 LYS B C 1
ATOM 2677 O O . LYS B 1 51 ? -12.189 17.321 0.995 1 95.43 51 LYS B O 1
ATOM 2682 N N . TYR B 1 52 ? -11.608 15.249 0.6 1 96.67 52 TYR B N 1
ATOM 2683 C CA . TYR B 1 52 ? -11.538 14.829 1.995 1 96.67 52 TYR B CA 1
ATOM 2684 C C . TYR B 1 52 ? -12.836 15.15 2.726 1 96.67 52 TYR B C 1
ATOM 2686 O O . TYR B 1 52 ? -12.815 15.731 3.814 1 96.67 52 TYR B O 1
ATOM 2694 N N . PRO B 1 53 ? -13.934 14.828 2.16 1 97.55 53 PRO B N 1
ATOM 2695 C CA . PRO B 1 53 ? -15.181 15.358 2.718 1 97.55 53 PRO B CA 1
ATOM 2696 C C . PRO B 1 53 ? -15.47 14.83 4.121 1 97.55 53 PRO B C 1
ATOM 2698 O O . PRO B 1 53 ? -16.092 15.524 4.93 1 97.55 53 PRO B O 1
ATOM 2701 N N . TRP B 1 54 ? -15.093 13.582 4.491 1 98.19 54 TRP B N 1
ATOM 2702 C CA . TRP B 1 54 ? -15.332 13.005 5.809 1 98.19 54 TRP B CA 1
ATOM 2703 C C . TRP B 1 54 ? -14.027 12.533 6.442 1 98.19 54 TRP B C 1
ATOM 2705 O O . TRP B 1 54 ? -13.583 11.408 6.199 1 98.19 54 TRP B O 1
ATOM 2715 N N . TRP B 1 55 ? -13.389 13.318 7.31 1 98.08 55 TRP B N 1
ATOM 2716 C CA . TRP B 1 55 ? -12.111 13.002 7.941 1 98.08 55 TRP B CA 1
ATOM 2717 C C . TRP B 1 55 ? -12.218 13.09 9.46 1 98.08 55 TRP B C 1
ATOM 2719 O O . TRP B 1 55 ? -12.718 14.082 9.997 1 98.08 55 TRP B O 1
ATOM 2729 N N . HIS B 1 56 ? -11.788 12.098 10.173 1 97.73 56 HIS B N 1
ATOM 2730 C CA . HIS B 1 56 ? -11.786 12.069 11.631 1 97.73 56 HIS B CA 1
ATOM 2731 C C . HIS B 1 56 ? -13.2 12.202 12.187 1 97.73 56 HIS B C 1
ATOM 2733 O O . HIS B 1 56 ? -13.458 13.052 13.042 1 97.73 56 HIS B O 1
ATOM 2739 N N . VAL B 1 57 ? -14.06 11.35 11.711 1 98.3 57 VAL B N 1
ATOM 2740 C CA . VAL B 1 57 ? -15.443 11.373 12.174 1 98.3 57 VAL B CA 1
ATOM 2741 C C . VAL B 1 57 ? -15.74 10.11 12.979 1 98.3 57 VAL B C 1
ATOM 2743 O O . VAL B 1 57 ? -15.493 8.996 12.511 1 98.3 57 VAL B O 1
ATOM 2746 N N . ASP B 1 58 ? -16.152 10.202 14.137 1 97.86 58 ASP B N 1
ATOM 2747 C CA . ASP B 1 58 ? -16.528 9.065 14.972 1 97.86 58 ASP B CA 1
ATOM 2748 C C . ASP B 1 58 ? -18.043 8.88 14.998 1 97.86 58 ASP B C 1
ATOM 2750 O O . ASP B 1 58 ? -18.757 9.649 15.646 1 97.86 58 ASP B O 1
ATOM 2754 N N . GLY B 1 59 ? -18.534 7.906 14.436 1 98.44 59 GLY B N 1
ATOM 2755 C CA . GLY B 1 59 ? -19.966 7.692 14.294 1 98.44 59 GLY B CA 1
ATOM 2756 C C . GLY B 1 59 ? -20.556 8.39 13.083 1 98.44 59 GLY B C 1
ATOM 2757 O O . GLY B 1 59 ? -20.868 9.581 13.138 1 98.44 59 GLY B O 1
ATOM 2758 N N . ALA B 1 60 ? -20.74 7.677 11.975 1 98.65 60 ALA B N 1
ATOM 2759 C CA . ALA B 1 60 ? -21.242 8.26 10.733 1 98.65 60 ALA B CA 1
ATOM 2760 C C . ALA B 1 60 ? -22.264 7.342 10.07 1 98.65 60 ALA B C 1
ATOM 2762 O O . ALA B 1 60 ? -22.073 6.124 10.02 1 98.65 60 ALA B O 1
ATOM 2763 N N . LYS B 1 61 ? -23.376 7.83 9.7 1 98.86 61 LYS B N 1
ATOM 2764 C CA . LYS B 1 61 ? -24.37 7.167 8.86 1 98.86 61 LYS B CA 1
ATOM 2765 C C . LYS B 1 61 ? -24.574 7.921 7.55 1 98.86 61 LYS B C 1
ATOM 2767 O O . LYS B 1 61 ? -24.914 9.106 7.556 1 98.86 61 LYS B O 1
ATOM 2772 N N . ILE B 1 62 ? -24.354 7.32 6.441 1 98.92 62 ILE B N 1
ATOM 2773 C CA . ILE B 1 62 ? -24.437 7.945 5.125 1 98.92 62 ILE B CA 1
ATOM 2774 C C . ILE B 1 62 ? -25.339 7.113 4.216 1 98.92 62 ILE B C 1
ATOM 2776 O O . ILE B 1 62 ? -25.031 5.958 3.914 1 98.92 62 ILE B O 1
ATOM 2780 N N . GLU B 1 63 ? -26.48 7.618 3.738 1 98.89 63 GLU B N 1
ATOM 2781 C CA . GLU B 1 63 ? -27.449 6.841 2.97 1 98.89 63 GLU B CA 1
ATOM 2782 C C . GLU B 1 63 ? -27.957 7.627 1.765 1 98.89 63 GLU B C 1
ATOM 2784 O O . GLU B 1 63 ? -28.25 8.82 1.875 1 98.89 63 GLU B O 1
ATOM 2789 N N . ARG B 1 64 ? -27.988 7.013 0.626 1 98.9 64 ARG B N 1
ATOM 2790 C CA . ARG B 1 64 ? -28.491 7.591 -0.616 1 98.9 64 ARG B CA 1
ATOM 2791 C C . ARG B 1 64 ? -27.718 8.852 -0.987 1 98.9 64 ARG B C 1
ATOM 2793 O O . ARG B 1 64 ? -28.315 9.889 -1.28 1 98.9 64 ARG B O 1
ATOM 2800 N N . CYS B 1 65 ? -26.448 8.768 -0.914 1 98.9 65 CYS B N 1
ATOM 2801 C CA . CYS B 1 65 ? -25.578 9.893 -1.234 1 98.9 65 CYS B CA 1
ATOM 2802 C C . CYS B 1 65 ? -24.706 9.582 -2.444 1 98.9 65 CYS B C 1
ATOM 2804 O O . CYS B 1 65 ? -24.59 8.425 -2.85 1 98.9 65 CYS B O 1
ATOM 2806 N N . TYR B 1 66 ? -24.236 10.642 -3.044 1 98.86 66 TYR B N 1
ATOM 2807 C CA . TYR B 1 66 ? -23.373 10.555 -4.216 1 98.86 66 TYR B CA 1
ATOM 2808 C C . TYR B 1 66 ? -22.03 11.227 -3.957 1 98.86 66 TYR B C 1
ATOM 2810 O O . TYR B 1 66 ? -21.98 12.364 -3.48 1 98.86 66 TYR B O 1
ATOM 2818 N N . PHE B 1 67 ? -20.913 10.574 -4.246 1 98.7 67 PHE B N 1
ATOM 2819 C CA . PHE B 1 67 ? -19.563 11.119 -4.168 1 98.7 67 PHE B CA 1
ATOM 2820 C C . PHE B 1 67 ? -18.945 11.235 -5.556 1 98.7 67 PHE B C 1
ATOM 2822 O O . PHE B 1 67 ? -18.704 10.225 -6.22 1 98.7 67 PHE B O 1
ATOM 2829 N N . ALA B 1 68 ? -18.629 12.367 -5.989 1 98.3 68 ALA B N 1
ATOM 2830 C CA . ALA B 1 68 ? -18.123 12.66 -7.328 1 98.3 68 ALA B CA 1
ATOM 2831 C C . ALA B 1 68 ? -16.635 12.339 -7.435 1 98.3 68 ALA B C 1
ATOM 2833 O O . ALA B 1 68 ? -15.963 12.139 -6.421 1 98.3 68 ALA B O 1
ATOM 2834 N N . PRO B 1 69 ? -16.093 12.333 -8.621 1 97.3 69 PRO B N 1
ATOM 2835 C CA . PRO B 1 69 ? -14.686 11.977 -8.818 1 97.3 69 PRO B CA 1
ATOM 2836 C C . PRO B 1 69 ? -13.733 12.887 -8.046 1 97.3 69 PRO B C 1
ATOM 2838 O O . PRO B 1 69 ? -12.671 12.441 -7.603 1 97.3 69 PRO B O 1
ATOM 2841 N N . GLY B 1 70 ? -14.166 14.124 -7.853 1 95.85 70 GLY B N 1
ATOM 2842 C CA . GLY B 1 70 ? -13.337 15.104 -7.17 1 95.85 70 GLY B CA 1
ATOM 2843 C C . GLY B 1 70 ? -13.293 14.905 -5.667 1 95.85 70 GLY B C 1
ATOM 2844 O O . GLY B 1 70 ? -12.445 15.483 -4.983 1 95.85 70 GLY B O 1
ATOM 2845 N N . SER B 1 71 ? -14.156 14.068 -5.151 1 95.26 71 SER B N 1
ATOM 2846 C CA . SER B 1 71 ? -14.17 13.777 -3.721 1 95.26 71 SER B CA 1
ATOM 2847 C C . SER B 1 71 ? -13.14 12.711 -3.363 1 95.26 71 SER B C 1
ATOM 2849 O O . SER B 1 71 ? -13.484 11.674 -2.792 1 95.26 71 SER B O 1
ATOM 2851 N N . ARG B 1 72 ? -11.911 13.007 -3.661 1 94.43 72 ARG B N 1
ATOM 2852 C CA . ARG B 1 72 ? -10.818 12.062 -3.454 1 94.43 72 ARG B CA 1
ATOM 2853 C C . ARG B 1 72 ? -10.448 11.968 -1.978 1 94.43 72 ARG B C 1
ATOM 2855 O O . ARG B 1 72 ? -10.547 12.953 -1.243 1 94.43 72 ARG B O 1
ATOM 2862 N N . SER B 1 73 ? -9.889 10.777 -1.593 1 94.94 73 SER B N 1
ATOM 2863 C CA . SER B 1 73 ? -9.531 10.539 -0.199 1 94.94 73 SER B CA 1
ATOM 2864 C C . SER B 1 73 ? -10.668 10.933 0.738 1 94.94 73 SER B C 1
ATOM 2866 O O . SER B 1 73 ? -10.455 11.661 1.71 1 94.94 73 SER B O 1
ATOM 2868 N N . ALA B 1 74 ? -11.832 10.453 0.451 1 96.35 74 ALA B N 1
ATOM 2869 C CA . ALA B 1 74 ? -13.064 11.065 0.943 1 96.35 74 ALA B CA 1
ATOM 2870 C C . ALA B 1 74 ? -13.294 10.73 2.414 1 96.35 74 ALA B C 1
ATOM 2872 O O . ALA B 1 74 ? -13.732 11.582 3.19 1 96.35 74 ALA B O 1
ATOM 2873 N N . ILE B 1 75 ? -13.047 9.48 2.789 1 98.44 75 ILE B N 1
ATOM 2874 C CA . ILE B 1 75 ? -13.364 9.097 4.161 1 98.44 75 ILE B CA 1
ATOM 2875 C C . ILE B 1 75 ? -12.147 8.439 4.807 1 98.44 75 ILE B C 1
ATOM 2877 O O . ILE B 1 75 ? -11.765 7.326 4.436 1 98.44 75 ILE B O 1
ATOM 2881 N N . TRP B 1 76 ? -11.487 9.053 5.745 1 97.89 76 TRP B N 1
ATOM 2882 C CA . TRP B 1 76 ? -10.252 8.63 6.398 1 97.89 76 TRP B CA 1
ATOM 2883 C C . TRP B 1 76 ? -10.327 8.859 7.904 1 97.89 76 TRP B C 1
ATOM 2885 O O . TRP B 1 76 ? -10.959 9.814 8.362 1 97.89 76 TRP B O 1
ATOM 2895 N N . TYR B 1 77 ? -9.773 7.997 8.749 1 98.01 77 TYR B N 1
ATOM 2896 C CA . TYR B 1 77 ? -9.716 8.096 10.204 1 98.01 77 TYR B CA 1
ATOM 2897 C C . TYR B 1 77 ? -11.114 8.227 10.796 1 98.01 77 TYR B C 1
ATOM 2899 O O . TYR B 1 77 ? -11.327 9 11.733 1 98.01 77 TYR B O 1
ATOM 2907 N N . THR B 1 78 ? -12.061 7.605 10.145 1 98.01 78 THR B N 1
ATOM 2908 C CA . THR B 1 78 ? -13.463 7.629 10.549 1 98.01 78 THR B CA 1
ATOM 2909 C C . THR B 1 78 ? -13.91 6.251 11.03 1 98.01 78 THR B C 1
ATOM 2911 O O . THR B 1 78 ? -13.702 5.25 10.342 1 98.01 78 THR B O 1
ATOM 2914 N N . ASN B 1 79 ? -14.439 6.147 12.207 1 98.36 79 ASN B N 1
ATOM 2915 C CA . ASN B 1 79 ? -14.815 4.857 12.776 1 98.36 79 ASN B CA 1
ATOM 2916 C C . ASN B 1 79 ? -16.328 4.733 12.932 1 98.36 79 ASN B C 1
ATOM 2918 O O . ASN B 1 79 ? -17.031 5.741 13.028 1 98.36 79 ASN B O 1
ATOM 2922 N N . ASP B 1 80 ? -16.824 3.509 12.978 1 98.78 80 ASP B N 1
ATOM 2923 C CA . ASP B 1 80 ? -18.24 3.207 13.165 1 98.78 80 ASP B CA 1
ATOM 2924 C C . ASP B 1 80 ? -19.091 3.872 12.085 1 98.78 80 ASP B C 1
ATOM 2926 O O . ASP B 1 80 ? -19.984 4.664 12.391 1 98.78 80 ASP B O 1
ATOM 2930 N N . LEU B 1 81 ? -18.82 3.487 10.864 1 98.86 81 LEU B N 1
ATOM 2931 C CA . LEU B 1 81 ? -19.513 4.036 9.703 1 98.86 81 LEU B CA 1
ATOM 2932 C C . LEU B 1 81 ? -20.504 3.025 9.134 1 98.86 81 LEU B C 1
ATOM 2934 O O . LEU B 1 81 ? -20.177 1.845 8.986 1 98.86 81 LEU B O 1
ATOM 2938 N N . VAL B 1 82 ? -21.727 3.398 8.858 1 98.92 82 VAL B N 1
ATOM 2939 C CA . VAL B 1 82 ? -22.708 2.644 8.086 1 98.92 82 VAL B CA 1
ATOM 2940 C C . VAL B 1 82 ? -23.067 3.413 6.816 1 98.92 82 VAL B C 1
ATOM 2942 O O . VAL B 1 82 ? -23.466 4.578 6.88 1 98.92 82 VAL B O 1
ATOM 2945 N N . MET B 1 83 ? -22.887 2.865 5.678 1 98.9 83 MET B N 1
ATOM 2946 C CA . MET B 1 83 ? -23.197 3.479 4.391 1 98.9 83 MET B CA 1
ATOM 2947 C C . MET B 1 83 ? -24.142 2.597 3.581 1 98.9 83 MET B C 1
ATOM 2949 O O . MET B 1 83 ? -23.887 1.405 3.405 1 98.9 83 MET B O 1
ATOM 2953 N N . LYS B 1 84 ? -25.257 3.089 3.089 1 98.89 84 LYS B N 1
ATOM 2954 C CA . LYS B 1 84 ? -26.244 2.317 2.34 1 98.89 84 LYS B CA 1
ATOM 2955 C C . LYS B 1 84 ? -26.699 3.069 1.093 1 98.89 84 LYS B C 1
ATOM 2957 O O . LYS B 1 84 ? -26.898 4.285 1.133 1 98.89 84 LYS B O 1
ATOM 2962 N N . ASP B 1 85 ? -26.818 2.384 -0.016 1 98.9 85 ASP B N 1
ATOM 2963 C CA . ASP B 1 85 ? -27.45 2.901 -1.226 1 98.9 85 ASP B CA 1
ATOM 2964 C C . ASP B 1 85 ? -26.716 4.136 -1.744 1 98.9 85 ASP B C 1
ATOM 2966 O O . ASP B 1 85 ? -27.341 5.152 -2.053 1 98.9 85 ASP B O 1
ATOM 2970 N N . CYS B 1 86 ? -25.43 4.089 -1.796 1 98.91 86 CYS B N 1
ATOM 2971 C CA . CYS B 1 86 ? -24.605 5.205 -2.245 1 98.91 86 CYS B CA 1
ATOM 2972 C C . CYS B 1 86 ? -23.854 4.849 -3.522 1 98.91 86 CYS B C 1
ATOM 2974 O O . CYS B 1 86 ? -23.713 3.671 -3.857 1 98.91 86 CYS B O 1
ATOM 2976 N N . THR B 1 87 ? -23.451 5.84 -4.263 1 98.91 87 THR B N 1
ATOM 2977 C CA . THR B 1 87 ? -22.579 5.716 -5.425 1 98.91 87 THR B CA 1
ATOM 2978 C C . THR B 1 87 ? -21.3 6.525 -5.231 1 98.91 87 THR B C 1
ATOM 2980 O O . THR B 1 87 ? -21.352 7.699 -4.858 1 98.91 87 THR B O 1
ATOM 2983 N N . ILE B 1 88 ? -20.185 5.964 -5.473 1 98.79 88 ILE B N 1
ATOM 2984 C CA . ILE B 1 88 ? -18.878 6.583 -5.278 1 98.79 88 ILE B CA 1
ATOM 2985 C C . ILE B 1 88 ? -18.096 6.559 -6.589 1 98.79 88 ILE B C 1
ATOM 2987 O O . ILE B 1 88 ? -17.822 5.489 -7.137 1 98.79 88 ILE B O 1
ATOM 2991 N N . ASP B 1 89 ? -17.67 7.665 -7.046 1 98.54 89 ASP B N 1
ATOM 2992 C CA . ASP B 1 89 ? -16.941 7.742 -8.308 1 98.54 89 ASP B CA 1
ATOM 2993 C C . ASP B 1 89 ? -15.496 8.18 -8.082 1 98.54 89 ASP B C 1
ATOM 2995 O O . ASP B 1 89 ? -14.693 8.194 -9.017 1 98.54 89 ASP B O 1
ATOM 2999 N N . GLY B 1 90 ? -15.156 8.567 -6.84 1 97.14 90 GLY B N 1
ATOM 3000 C CA . GLY B 1 90 ? -13.805 9.02 -6.549 1 97.14 90 GLY B CA 1
ATOM 3001 C C . GLY B 1 90 ? -12.929 7.937 -5.948 1 97.14 90 GLY B C 1
ATOM 3002 O O . GLY B 1 90 ? -13.433 6.984 -5.349 1 97.14 90 GLY B O 1
ATOM 3003 N N . PRO B 1 91 ? -11.544 8.055 -6.01 1 97.38 91 PRO B N 1
ATOM 3004 C CA . PRO B 1 91 ? -10.603 7.048 -5.514 1 97.38 91 PRO B CA 1
ATOM 3005 C C . PRO B 1 91 ? -10.236 7.256 -4.046 1 97.38 91 PRO B C 1
ATOM 3007 O O . PRO B 1 91 ? -10.586 8.282 -3.458 1 97.38 91 PRO B O 1
ATOM 3010 N N . LYS B 1 92 ? -9.526 6.289 -3.519 1 96.79 92 LYS B N 1
ATOM 3011 C CA . LYS B 1 92 ? -8.912 6.386 -2.198 1 96.79 92 LYS B CA 1
ATOM 3012 C C . LYS B 1 92 ? -9.965 6.612 -1.117 1 96.79 92 LYS B C 1
ATOM 3014 O O . LYS B 1 92 ? -9.84 7.53 -0.304 1 96.79 92 LYS B O 1
ATOM 3019 N N . PHE B 1 93 ? -10.945 5.654 -1.16 1 97.57 93 PHE B N 1
ATOM 3020 C CA . PHE B 1 93 ? -12.056 5.766 -0.222 1 97.57 93 PHE B CA 1
ATOM 3021 C C . PHE B 1 93 ? -11.869 4.814 0.953 1 97.57 93 PHE B C 1
ATOM 3023 O O . PHE B 1 93 ? -11.46 3.666 0.77 1 97.57 93 PHE B O 1
ATOM 3030 N N . PHE B 1 94 ? -12.252 5.119 2.216 1 98.52 94 PHE B N 1
ATOM 3031 C CA . PHE B 1 94 ? -12.283 4.356 3.459 1 98.52 94 PHE B CA 1
ATOM 3032 C C . PHE B 1 94 ? -10.88 3.917 3.859 1 98.52 94 PHE B C 1
ATOM 3034 O O . PHE B 1 94 ? -10.444 2.818 3.51 1 98.52 94 PHE B O 1
ATOM 3041 N N . ARG B 1 95 ? -10.186 4.576 4.556 1 98.3 95 ARG B N 1
ATOM 3042 C CA . ARG B 1 95 ? -8.81 4.288 4.95 1 98.3 95 ARG B CA 1
ATOM 3043 C C . ARG B 1 95 ? -8.617 4.489 6.449 1 98.3 95 ARG B C 1
ATOM 3045 O O . ARG B 1 95 ? -9.155 5.435 7.028 1 98.3 95 ARG B O 1
ATOM 3052 N N . GLU B 1 96 ? -7.872 3.636 7.084 1 98.2 96 GLU B N 1
ATOM 3053 C CA . GLU B 1 96 ? -7.52 3.749 8.496 1 98.2 96 GLU B CA 1
ATOM 3054 C C . GLU B 1 96 ? -8.766 3.905 9.365 1 98.2 96 GLU B C 1
ATOM 3056 O O . GLU B 1 96 ? -8.896 4.884 10.102 1 98.2 96 GLU B O 1
ATOM 3061 N N . MET B 1 97 ? -9.603 2.903 9.211 1 98.54 97 MET B N 1
ATOM 3062 C CA . MET B 1 97 ? -10.905 2.978 9.866 1 98.54 97 MET B CA 1
ATOM 3063 C C . MET B 1 97 ? -11.19 1.705 10.657 1 98.54 97 MET B C 1
ATOM 3065 O O . MET B 1 97 ? -10.564 0.67 10.422 1 98.54 97 MET B O 1
ATOM 3069 N N . LYS B 1 98 ? -12.084 1.808 11.589 1 98.73 98 LYS B N 1
ATOM 3070 C CA . LYS B 1 98 ? -12.591 0.658 12.332 1 98.73 98 LYS B CA 1
ATOM 3071 C C . LYS B 1 98 ? -14.108 0.547 12.205 1 98.73 98 LYS B C 1
ATOM 3073 O O . LYS B 1 98 ? -14.82 1.548 12.308 1 98.73 98 LYS B O 1
ATOM 3078 N N . ASN B 1 99 ? -14.595 -0.619 12.016 1 98.83 99 ASN B N 1
ATOM 3079 C CA . ASN B 1 99 ? -16.018 -0.937 11.963 1 98.83 99 ASN B CA 1
ATOM 3080 C C . ASN B 1 99 ? -16.723 -0.169 10.849 1 98.83 99 ASN B C 1
ATOM 3082 O O . ASN B 1 99 ? -17.398 0.829 11.109 1 98.83 99 ASN B O 1
ATOM 3086 N N . VAL B 1 100 ? -16.706 -0.668 9.691 1 98.89 100 VAL B N 1
ATOM 3087 C CA . VAL B 1 100 ? -17.275 -0.076 8.485 1 98.89 100 VAL B CA 1
ATOM 3088 C C . VAL B 1 100 ? -18.28 -1.04 7.86 1 98.89 100 VAL B C 1
ATOM 3090 O O . VAL B 1 100 ? -17.974 -2.216 7.651 1 98.89 100 VAL B O 1
ATOM 3093 N N . GLU B 1 101 ? -19.472 -0.61 7.655 1 98.93 101 GLU B N 1
ATOM 3094 C CA . GLU B 1 101 ? -20.508 -1.429 7.034 1 98.93 101 GLU B CA 1
ATOM 3095 C C . GLU B 1 101 ? -21.067 -0.758 5.783 1 98.93 101 GLU B C 1
ATOM 3097 O O . GLU B 1 101 ? -21.508 0.392 5.834 1 98.93 101 GLU B O 1
ATOM 3102 N N . LEU B 1 102 ? -21.014 -1.377 4.668 1 98.93 102 LEU B N 1
ATOM 3103 C CA . LEU B 1 102 ? -21.608 -0.892 3.426 1 98.93 102 LEU B CA 1
ATOM 3104 C C . LEU B 1 102 ? -22.67 -1.86 2.917 1 98.93 102 LEU B C 1
ATOM 3106 O O . LEU B 1 102 ? -22.481 -3.077 2.965 1 98.93 102 LEU B O 1
ATOM 3110 N N . GLU B 1 103 ? -23.784 -1.428 2.48 1 98.94 103 GLU B N 1
ATOM 3111 C CA . GLU B 1 103 ? -24.843 -2.207 1.845 1 98.94 103 GLU B CA 1
ATOM 3112 C C . GLU B 1 103 ? -25.358 -1.517 0.585 1 98.94 103 GLU B C 1
ATOM 3114 O O . GLU B 1 103 ? -25.742 -0.346 0.626 1 98.94 103 GLU B O 1
ATOM 3119 N N . ASN B 1 104 ? -25.331 -2.179 -0.516 1 98.91 104 ASN B N 1
ATOM 3120 C CA . ASN B 1 104 ? -25.838 -1.659 -1.782 1 98.91 104 ASN B CA 1
ATOM 3121 C C . ASN B 1 104 ? -25.075 -0.413 -2.223 1 98.91 104 ASN B C 1
ATOM 3123 O O . ASN B 1 104 ? -25.681 0.613 -2.536 1 98.91 104 ASN B O 1
ATOM 3127 N N . VAL B 1 105 ? -23.783 -0.499 -2.277 1 98.94 105 VAL B N 1
ATOM 3128 C CA . VAL B 1 10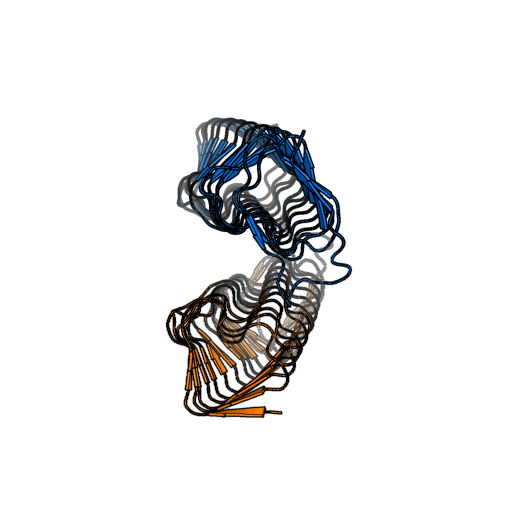5 ? -22.924 0.613 -2.671 1 98.94 105 VAL B CA 1
ATOM 3129 C C . VAL B 1 105 ? -22.167 0.254 -3.948 1 98.94 105 VAL B C 1
ATOM 3131 O O . VAL B 1 105 ? -21.685 -0.871 -4.095 1 98.94 105 VAL B O 1
ATOM 3134 N N . VAL B 1 106 ? -22.135 1.147 -4.89 1 98.92 106 VAL B N 1
ATOM 3135 C CA . VAL B 1 106 ? -21.364 0.99 -6.119 1 98.92 106 VAL B CA 1
ATOM 3136 C C . VAL B 1 106 ? -20.158 1.927 -6.095 1 98.92 106 VAL B C 1
ATOM 3138 O O . VAL B 1 106 ? -20.309 3.139 -5.928 1 98.92 106 VAL B O 1
ATOM 3141 N N . ILE B 1 107 ? -18.998 1.441 -6.261 1 98.83 107 ILE B N 1
ATOM 3142 C CA . ILE B 1 107 ? -17.753 2.198 -6.317 1 98.83 107 ILE B CA 1
ATOM 3143 C C . ILE B 1 107 ? -17.138 2.076 -7.71 1 98.83 107 ILE B C 1
ATOM 3145 O O . ILE B 1 107 ? -16.657 1.007 -8.092 1 98.83 107 ILE B O 1
ATOM 3149 N N . ASN B 1 108 ? -17.035 3.111 -8.391 1 98.76 108 ASN B N 1
ATOM 3150 C CA . ASN B 1 108 ? -16.66 3.072 -9.8 1 98.76 108 ASN B CA 1
ATOM 3151 C C . ASN B 1 108 ? -15.171 3.341 -9.992 1 98.76 108 ASN B C 1
ATOM 3153 O O . ASN B 1 108 ? -14.622 3.085 -11.065 1 98.76 108 ASN B O 1
ATOM 3157 N N . ASP B 1 109 ? -14.509 3.849 -9.074 1 98.38 109 ASP B N 1
ATOM 3158 C CA . ASP B 1 109 ? -13.057 3.965 -8.99 1 98.38 109 ASP B CA 1
ATOM 3159 C C . ASP B 1 109 ? -12.539 3.417 -7.662 1 98.38 109 ASP B C 1
ATOM 3161 O O . ASP B 1 109 ? -12.415 4.159 -6.685 1 98.38 109 ASP B O 1
ATOM 3165 N N . ALA B 1 110 ? -12.174 2.18 -7.661 1 98.1 110 ALA B N 1
ATOM 3166 C CA . ALA B 1 110 ? -11.872 1.486 -6.412 1 98.1 110 ALA B CA 1
ATOM 3167 C C . ALA B 1 110 ? -10.388 1.586 -6.074 1 98.1 110 ALA B C 1
ATOM 3169 O O . ALA B 1 110 ? -9.887 0.846 -5.224 1 98.1 110 ALA B O 1
ATOM 3170 N N . ASP B 1 111 ? -9.697 2.536 -6.758 1 98.07 111 ASP B N 1
ATOM 3171 C CA . ASP B 1 111 ? -8.262 2.687 -6.533 1 98.07 111 ASP B CA 1
ATOM 3172 C C . ASP B 1 111 ? -7.967 3.016 -5.072 1 98.07 111 ASP B C 1
ATOM 3174 O O . ASP B 1 111 ? -8.519 3.971 -4.521 1 98.07 111 ASP B O 1
ATOM 3178 N N . GLU B 1 112 ? -7.169 2.219 -4.393 1 98.02 112 GLU B N 1
ATOM 3179 C CA . GLU B 1 112 ? -6.686 2.394 -3.026 1 98.02 112 GLU B CA 1
ATOM 3180 C C . GLU B 1 112 ? -7.847 2.499 -2.041 1 98.02 112 GLU B C 1
ATOM 3182 O O . GLU B 1 112 ? -7.778 3.256 -1.071 1 98.02 112 GLU B O 1
ATOM 3187 N N . THR B 1 113 ? -8.911 1.743 -2.278 1 98.61 113 THR B N 1
ATOM 3188 C CA . THR B 1 113 ? -10.116 1.774 -1.455 1 98.61 113 THR B CA 1
ATOM 3189 C C . THR B 1 113 ? -10.056 0.705 -0.368 1 98.61 113 THR B C 1
ATOM 3191 O O . THR B 1 113 ? -9.6 -0.414 -0.614 1 98.61 113 THR B O 1
ATOM 3194 N N . PHE B 1 114 ? -10.45 0.965 0.857 1 98.78 114 PHE B N 1
ATOM 3195 C CA . PHE B 1 114 ? -10.475 0.078 2.014 1 98.78 114 PHE B CA 1
ATOM 3196 C C . PHE B 1 114 ? -9.061 -0.294 2.442 1 98.78 114 PHE B C 1
ATOM 3198 O O . PHE B 1 114 ? -8.757 -1.472 2.641 1 98.78 114 PHE B O 1
ATOM 3205 N N . TRP B 1 115 ? -8.209 0.682 2.543 1 98.69 115 TRP B N 1
ATOM 3206 C CA . TRP B 1 115 ? -6.862 0.414 3.036 1 98.69 115 TRP B CA 1
ATOM 3207 C C . TRP B 1 115 ? -6.813 0.495 4.558 1 98.69 115 TRP B C 1
ATOM 3209 O O . TRP B 1 115 ? -7.26 1.482 5.148 1 98.69 115 TRP B O 1
ATOM 3219 N N . LYS B 1 116 ? -6.308 -0.535 5.254 1 98.58 116 LYS B N 1
ATOM 3220 C CA . LYS B 1 116 ? -6.097 -0.563 6.698 1 98.58 116 LYS B CA 1
ATOM 3221 C C . LYS B 1 116 ? -7.41 -0.363 7.45 1 98.58 116 LYS B C 1
ATOM 3223 O O . LYS B 1 116 ? -7.494 0.473 8.352 1 98.58 116 LYS B O 1
ATOM 3228 N N . VAL B 1 117 ? -8.375 -1.102 7.029 1 98.86 117 VAL B N 1
ATOM 3229 C CA . VAL B 1 117 ? -9.664 -1.12 7.713 1 98.86 117 VAL B CA 1
ATOM 3230 C C . VAL B 1 117 ? -9.75 -2.343 8.623 1 98.86 117 VAL B C 1
ATOM 3232 O O . VAL B 1 117 ? -9.369 -3.448 8.227 1 98.86 117 VAL B O 1
ATOM 3235 N N . ASP B 1 118 ? -10.086 -2.189 9.855 1 98.92 118 ASP B N 1
ATOM 3236 C CA . ASP B 1 118 ? -10.279 -3.258 10.831 1 98.92 118 ASP B CA 1
ATOM 3237 C C . ASP B 1 118 ? -11.76 -3.442 11.157 1 98.92 118 ASP B C 1
ATOM 3239 O O . ASP B 1 118 ? -12.329 -2.677 11.938 1 98.92 118 ASP B O 1
ATOM 3243 N N . GLY B 1 119 ? -12.336 -4.427 10.716 1 98.91 119 GLY B N 1
ATOM 3244 C CA . GLY B 1 119 ? -13.771 -4.627 10.842 1 98.91 119 GLY B CA 1
ATOM 3245 C C . GLY B 1 119 ? -14.558 -4.052 9.679 1 98.91 119 GLY B C 1
ATOM 3246 O O . GLY B 1 119 ? -15.014 -2.908 9.738 1 98.91 119 GLY B O 1
ATOM 3247 N N . LEU B 1 120 ? -14.773 -4.833 8.595 1 98.93 120 LEU B N 1
ATOM 3248 C CA . LEU B 1 120 ? -15.454 -4.426 7.371 1 98.93 120 LEU B CA 1
ATOM 3249 C C . LEU B 1 120 ? -16.56 -5.413 7.011 1 98.93 120 LEU B C 1
ATOM 3251 O O . LEU B 1 120 ? -16.318 -6.619 6.926 1 98.93 120 LEU B O 1
ATOM 3255 N N . LYS B 1 121 ? -17.752 -4.98 6.939 1 98.94 121 LYS B N 1
ATOM 3256 C CA . LYS B 1 121 ? -18.892 -5.782 6.504 1 98.94 121 LYS B CA 1
ATOM 3257 C C . LYS B 1 121 ? -19.491 -5.231 5.213 1 98.94 121 LYS B C 1
ATOM 3259 O O . LYS B 1 121 ? -19.972 -4.097 5.18 1 98.94 121 LYS B O 1
ATOM 3264 N N . LEU B 1 122 ? -19.471 -5.965 4.178 1 98.94 122 LEU B N 1
ATOM 3265 C CA . LEU B 1 122 ? -20.006 -5.561 2.882 1 98.94 122 LEU B CA 1
ATOM 3266 C C . LEU B 1 122 ? -21.17 -6.457 2.472 1 98.94 122 LEU 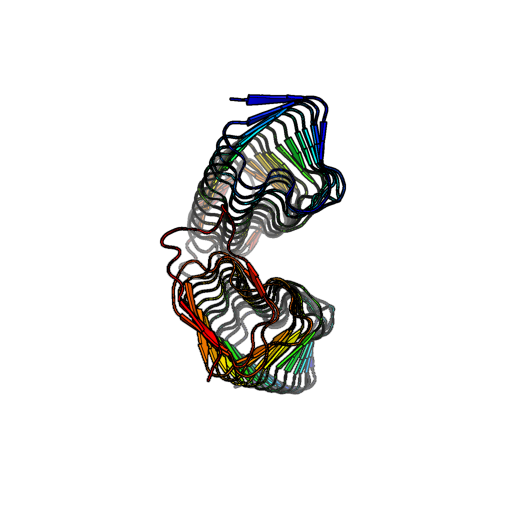B C 1
ATOM 3268 O O . LEU B 1 122 ? -21.092 -7.681 2.6 1 98.94 122 LEU B O 1
ATOM 3272 N N . LYS B 1 123 ? -22.239 -5.92 2.101 1 98.94 123 LYS B N 1
ATOM 3273 C CA . LYS B 1 123 ? -23.382 -6.628 1.531 1 98.94 123 LYS B CA 1
ATOM 3274 C C . LYS B 1 123 ? -23.789 -6.025 0.19 1 98.94 123 LYS B C 1
ATOM 3276 O O . LYS B 1 123 ? -24.241 -4.879 0.13 1 98.94 123 LYS B O 1
ATOM 3281 N N . ASN B 1 124 ? -23.64 -6.715 -0.878 1 98.86 124 ASN B N 1
ATOM 3282 C CA . ASN B 1 124 ? -24.024 -6.276 -2.215 1 98.86 124 ASN B CA 1
ATOM 3283 C C . ASN B 1 124 ? -23.261 -5.023 -2.635 1 98.86 124 ASN B C 1
ATOM 3285 O O . ASN B 1 124 ? -23.868 -3.993 -2.934 1 98.86 124 ASN B O 1
ATOM 3289 N N . VAL B 1 125 ? -21.949 -5.111 -2.718 1 98.92 125 VAL B N 1
ATOM 3290 C CA . VAL B 1 125 ? -21.076 -4.011 -3.117 1 98.92 125 VAL B CA 1
ATOM 3291 C C . VAL B 1 125 ? -20.423 -4.331 -4.459 1 98.92 125 VAL B C 1
ATOM 3293 O O . VAL B 1 125 ? -20.022 -5.471 -4.706 1 98.92 125 VAL B O 1
ATOM 3296 N N . LYS B 1 126 ? -20.404 -3.387 -5.326 1 98.87 126 LYS B N 1
ATOM 3297 C CA . LYS B 1 126 ? -19.737 -3.512 -6.619 1 98.87 126 LYS B CA 1
ATOM 3298 C C . LYS B 1 126 ? -18.505 -2.615 -6.69 1 98.87 126 LYS B C 1
ATOM 3300 O O . LYS B 1 126 ? -18.585 -1.418 -6.406 1 98.87 126 LYS B O 1
ATOM 3305 N N . LEU B 1 127 ? -17.374 -3.15 -7.034 1 98.5 127 LEU B N 1
ATOM 3306 C CA . LEU B 1 127 ? -16.11 -2.431 -7.156 1 98.5 127 LEU B CA 1
ATOM 3307 C C . LEU B 1 127 ? -15.595 -2.477 -8.59 1 98.5 127 LEU B C 1
ATOM 3309 O O . LEU B 1 127 ? -15.329 -3.556 -9.124 1 98.5 127 LEU B O 1
ATOM 3313 N N . HIS B 1 128 ? -15.436 -1.347 -9.14 1 98.43 128 HIS B N 1
ATOM 3314 C CA . HIS B 1 128 ? -14.935 -1.29 -10.508 1 98.43 128 HIS B CA 1
ATOM 3315 C C . HIS B 1 128 ? -13.614 -0.532 -10.58 1 98.43 128 HIS B C 1
ATOM 3317 O O . HIS B 1 128 ? -13.401 0.426 -9.832 1 98.43 128 HIS B O 1
ATOM 3323 N N . GLU B 1 129 ? -12.733 -0.942 -11.406 1 97.21 129 GLU B N 1
ATOM 3324 C CA . GLU B 1 129 ? -11.465 -0.287 -11.715 1 97.21 129 GLU B CA 1
ATOM 3325 C C . GLU B 1 129 ? -10.609 -0.124 -10.463 1 97.21 129 GLU B C 1
ATOM 3327 O O . GLU B 1 129 ? -10.919 -0.691 -9.413 1 97.21 129 GLU B O 1
ATOM 3332 N N . GLY B 1 130 ? -9.487 0.523 -10.612 1 97.07 130 GLY B N 1
ATOM 3333 C CA . GLY B 1 130 ? -8.605 0.814 -9.492 1 97.07 130 GLY B CA 1
ATOM 3334 C C . GLY B 1 130 ? -7.699 -0.347 -9.13 1 97.07 130 GLY B C 1
ATOM 3335 O O . GLY B 1 130 ? -7.854 -1.451 -9.656 1 97.07 130 GLY B O 1
ATOM 3336 N N . THR B 1 131 ? -6.822 -0.063 -8.231 1 97.53 131 THR B N 1
ATOM 3337 C CA . THR B 1 131 ? -5.83 -1.046 -7.812 1 97.53 131 THR B CA 1
ATOM 3338 C C . THR B 1 131 ? -5.784 -1.154 -6.291 1 97.53 131 THR B C 1
ATOM 3340 O O . THR B 1 131 ? -5.934 -0.152 -5.588 1 97.53 131 THR B O 1
ATOM 3343 N N . TYR B 1 132 ? -5.638 -2.347 -5.776 1 98.01 132 TYR B N 1
ATOM 3344 C CA . TYR B 1 132 ? -5.355 -2.678 -4.384 1 98.01 132 TYR B CA 1
ATOM 3345 C C . TYR B 1 132 ? -6.53 -2.31 -3.486 1 98.01 132 TYR B C 1
ATOM 3347 O O . TYR B 1 132 ? -6.34 -1.767 -2.395 1 98.01 132 TYR B O 1
ATOM 3355 N N . PRO B 1 133 ? -7.708 -2.561 -3.854 1 98.63 133 PRO B N 1
ATOM 3356 C CA . PRO B 1 133 ? -8.734 -2.434 -2.816 1 98.63 133 PRO B CA 1
ATOM 3357 C C . PRO B 1 133 ? -8.577 -3.466 -1.702 1 98.63 133 PRO B C 1
ATOM 3359 O O . PRO B 1 133 ? -8.173 -4.603 -1.96 1 98.63 133 PRO B O 1
ATOM 3362 N N . PHE B 1 134 ? -8.824 -3.122 -0.42 1 98.78 134 PHE B N 1
ATOM 3363 C CA . PHE B 1 134 ? -8.849 -3.929 0.795 1 98.78 134 PHE B CA 1
ATOM 3364 C C . PHE B 1 134 ? -7.436 -4.169 1.314 1 98.78 134 PHE B C 1
ATOM 3366 O O . PHE B 1 134 ? -7.217 -5.05 2.148 1 98.78 134 PHE B O 1
ATOM 3373 N N . MET B 1 135 ? -6.484 -3.472 0.877 1 98.54 135 MET B N 1
ATOM 3374 C CA . MET B 1 135 ? -5.087 -3.737 1.208 1 98.54 135 MET B CA 1
ATOM 3375 C C . MET B 1 135 ? -4.833 -3.535 2.698 1 98.54 135 MET B C 1
ATOM 3377 O O . MET B 1 135 ? -5.25 -2.528 3.272 1 98.54 135 MET B O 1
ATOM 3381 N N . PHE B 1 136 ? -4.253 -4.477 3.409 1 98.55 136 PHE B N 1
ATOM 3382 C CA . PHE B 1 136 ? -3.839 -4.475 4.807 1 98.55 136 PHE B CA 1
ATOM 3383 C C . PHE B 1 136 ? -5.049 -4.383 5.73 1 98.55 136 PHE B C 1
ATOM 3385 O O . PHE B 1 136 ? -4.951 -3.857 6.841 1 98.55 136 PHE B O 1
ATOM 3392 N N . SER B 1 137 ? -6.183 -4.802 5.27 1 98.87 137 SER B N 1
ATOM 3393 C CA . SER B 1 137 ? -7.394 -4.796 6.083 1 98.87 137 SER B CA 1
ATOM 3394 C C . SER B 1 137 ? -7.604 -6.139 6.773 1 98.87 137 SER B C 1
ATOM 3396 O O . SER B 1 137 ? -7.03 -7.15 6.364 1 98.87 137 SER B O 1
ATOM 3398 N N . LYS B 1 138 ? -8.337 -6.168 7.816 1 98.93 138 LYS B N 1
ATOM 3399 C CA . LYS B 1 138 ? -8.551 -7.411 8.551 1 98.93 138 LYS B CA 1
ATOM 3400 C C . LYS B 1 138 ? -9.968 -7.48 9.112 1 98.93 138 LYS B C 1
ATOM 3402 O O . LYS B 1 138 ? -10.642 -6.456 9.24 1 98.93 138 LYS B O 1
ATOM 3407 N N . ASN B 1 139 ? -10.385 -8.667 9.483 1 98.95 139 ASN B N 1
ATOM 3408 C CA . ASN B 1 139 ? -11.728 -8.904 10.002 1 98.95 139 ASN B CA 1
ATOM 3409 C C . ASN B 1 139 ? -12.798 -8.401 9.038 1 98.95 139 ASN B C 1
ATOM 3411 O O . ASN B 1 139 ? -13.551 -7.482 9.365 1 98.95 139 ASN B O 1
ATOM 3415 N N . ILE B 1 140 ? -12.854 -9.096 7.908 1 98.96 140 ILE B N 1
ATOM 3416 C CA . ILE B 1 140 ? -13.686 -8.684 6.783 1 98.96 140 ILE B CA 1
ATOM 3417 C C . ILE B 1 140 ? -14.773 -9.727 6.535 1 98.96 140 ILE B C 1
ATOM 3419 O O . ILE B 1 140 ? -14.49 -10.926 6.479 1 98.96 140 ILE B O 1
ATOM 3423 N N . TYR B 1 141 ? -15.973 -9.352 6.495 1 98.97 141 TYR B N 1
ATOM 3424 C CA . TYR B 1 141 ? -17.098 -10.188 6.093 1 98.97 141 TYR B CA 1
ATOM 3425 C C . TYR B 1 141 ? -17.775 -9.63 4.847 1 98.97 141 TYR B C 1
ATOM 3427 O O . TYR B 1 141 ? -18.156 -8.457 4.812 1 98.97 141 TYR B O 1
ATOM 3435 N N . VAL B 1 142 ? -17.917 -10.395 3.798 1 98.92 142 VAL B N 1
ATOM 3436 C CA . VAL B 1 142 ? -18.486 -9.951 2.53 1 98.92 142 VAL B CA 1
ATOM 3437 C C . VAL B 1 142 ? -19.587 -10.914 2.091 1 98.92 142 VAL B C 1
ATOM 3439 O O . VAL B 1 142 ? -19.403 -12.133 2.124 1 98.92 142 VAL B O 1
ATOM 3442 N N . ASP B 1 143 ? -20.742 -10.441 1.784 1 98.93 143 ASP B N 1
ATOM 3443 C CA . ASP B 1 143 ? -21.821 -11.192 1.149 1 98.93 143 ASP B CA 1
ATOM 3444 C C . ASP B 1 143 ? -22.306 -10.491 -0.118 1 98.93 143 ASP B C 1
ATOM 3446 O O . ASP B 1 143 ? -23.036 -9.5 -0.044 1 98.93 143 ASP B O 1
ATOM 3450 N N . GLY B 1 144 ? -21.883 -10.958 -1.247 1 98.75 144 GLY B N 1
ATOM 3451 C CA . GLY B 1 144 ? -22.326 -10.366 -2.499 1 98.75 144 GLY B CA 1
ATOM 3452 C C . GLY B 1 144 ? -21.385 -9.294 -3.017 1 98.75 144 GLY B C 1
ATOM 3453 O O . GLY B 1 144 ? -21.814 -8.182 -3.329 1 98.75 144 GLY B O 1
ATOM 3454 N N . LEU B 1 145 ? -20.131 -9.586 -3.315 1 98.85 145 LEU B N 1
ATOM 3455 C CA . LEU B 1 145 ? -19.161 -8.671 -3.906 1 98.85 145 LEU B CA 1
ATOM 3456 C C . LEU B 1 145 ? -18.985 -8.952 -5.394 1 98.85 145 LEU B C 1
ATOM 3458 O O . LEU B 1 145 ? -18.798 -10.103 -5.795 1 98.85 145 LEU B O 1
ATOM 3462 N N . GLU B 1 146 ? -19.168 -8.011 -6.193 1 98.87 146 GLU B N 1
ATOM 3463 C CA . GLU B 1 146 ? -18.743 -8.032 -7.59 1 98.87 146 GLU B CA 1
ATOM 3464 C C . GLU B 1 146 ? -17.554 -7.103 -7.819 1 98.87 146 GLU B C 1
ATOM 3466 O O . GLU B 1 146 ? -17.623 -5.911 -7.513 1 98.87 146 GLU B O 1
ATOM 3471 N N . SER B 1 147 ? -16.456 -7.632 -8.364 1 98.7 147 SER B N 1
ATOM 3472 C CA . SER B 1 147 ? -15.292 -6.764 -8.512 1 98.7 147 SER B CA 1
ATOM 3473 C C . SER B 1 147 ? -14.491 -7.122 -9.76 1 98.7 147 SER B C 1
ATOM 3475 O O . SER B 1 147 ? -14.273 -8.301 -10.047 1 98.7 147 SER B O 1
ATOM 3477 N N . ASP B 1 148 ? -14.057 -6.113 -10.464 1 98.51 148 ASP B N 1
ATOM 3478 C CA . ASP B 1 148 ? -13.081 -6.262 -11.539 1 98.51 148 ASP B CA 1
ATOM 3479 C C . ASP B 1 148 ? -11.826 -5.439 -11.259 1 98.51 148 ASP B C 1
ATOM 3481 O O . ASP B 1 148 ? -11.02 -5.2 -12.161 1 98.51 148 ASP B O 1
ATOM 3485 N N . ALA B 1 149 ? -11.709 -4.878 -10 1 97.9 149 ALA B N 1
ATOM 3486 C CA . ALA B 1 149 ? -10.537 -4.103 -9.6 1 97.9 149 ALA B CA 1
ATOM 3487 C C . ALA B 1 149 ? -9.297 -4.987 -9.515 1 97.9 149 ALA B C 1
ATOM 3489 O O . ALA B 1 149 ? -9.398 -6.185 -9.239 1 97.9 149 ALA B O 1
ATOM 3490 N N . LYS B 1 150 ? -8.129 -4.365 -9.641 1 96.88 150 LYS B N 1
ATOM 3491 C CA . LYS B 1 150 ? -6.897 -5.146 -9.709 1 96.88 150 LYS B CA 1
ATOM 3492 C C . LYS B 1 150 ? -6.305 -5.361 -8.319 1 96.88 150 LYS B C 1
ATOM 3494 O O . LYS B 1 150 ? -6.33 -4.458 -7.481 1 96.88 150 LYS B O 1
ATOM 3499 N N . TYR B 1 151 ? -5.744 -6.528 -8.093 1 97.33 151 TYR B N 1
ATOM 3500 C CA . TYR B 1 151 ? -4.996 -6.873 -6.89 1 97.33 151 TYR B CA 1
ATOM 3501 C C . TYR B 1 151 ? -5.857 -6.703 -5.644 1 97.33 151 TYR B C 1
ATOM 3503 O O . TYR B 1 151 ? -5.431 -6.083 -4.667 1 97.33 151 TYR B O 1
ATOM 3511 N N . VAL B 1 152 ? -7.071 -7.258 -5.68 1 98.39 152 VAL B N 1
ATOM 3512 C CA . VAL B 1 152 ? -8.004 -7.092 -4.57 1 98.39 152 VAL B CA 1
ATOM 3513 C C . VAL B 1 152 ? -7.58 -7.978 -3.401 1 98.39 152 VAL B C 1
ATOM 3515 O O . VAL B 1 152 ? -7.154 -9.118 -3.601 1 98.39 152 VAL B O 1
ATOM 3518 N N . PHE B 1 153 ? -7.656 -7.535 -2.137 1 98.7 153 PHE B N 1
ATOM 3519 C CA . PHE B 1 153 ? -7.411 -8.219 -0.872 1 98.7 153 PHE B CA 1
ATOM 3520 C C . PHE B 1 153 ? -5.939 -8.588 -0.733 1 98.7 153 PHE B C 1
ATOM 3522 O O . PHE B 1 153 ? -5.607 -9.732 -0.416 1 98.7 153 PHE B O 1
ATOM 3529 N N . GLN B 1 154 ? -5.05 -7.698 -0.895 1 98.31 154 GLN B N 1
ATOM 3530 C CA . GLN B 1 154 ? -3.637 -7.963 -0.647 1 98.31 154 GLN B CA 1
ATOM 3531 C C . GLN B 1 154 ? -3.289 -7.759 0.825 1 98.31 154 GLN B C 1
ATOM 3533 O O . GLN B 1 154 ? -3.672 -6.752 1.425 1 98.31 154 GLN B O 1
ATOM 3538 N N . TYR B 1 155 ? -2.679 -8.656 1.52 1 98.66 155 TYR B N 1
ATOM 3539 C CA . TYR B 1 155 ? -2.194 -8.635 2.895 1 98.66 155 TYR B CA 1
ATOM 3540 C C . TYR B 1 155 ? -3.354 -8.618 3.883 1 98.66 155 TYR B C 1
ATOM 3542 O O . TYR B 1 155 ? -3.23 -8.082 4.987 1 98.66 155 TYR B O 1
ATOM 3550 N N . CYS B 1 156 ? -4.475 -9.17 3.497 1 98.87 156 CYS B N 1
ATOM 3551 C CA . CYS B 1 156 ? -5.63 -9.161 4.387 1 98.87 156 CYS B CA 1
ATOM 3552 C C . CYS B 1 156 ? -5.583 -10.338 5.354 1 98.87 156 CYS B C 1
ATOM 3554 O O . CYS B 1 156 ? -4.942 -11.352 5.073 1 98.87 156 CYS B O 1
ATOM 3556 N N . GLU B 1 157 ? -6.212 -10.177 6.435 1 98.91 157 GLU B N 1
ATOM 3557 C CA . GLU B 1 157 ? -6.281 -11.219 7.455 1 98.91 157 GLU B CA 1
ATOM 3558 C C . GLU B 1 157 ? -7.712 -11.414 7.949 1 98.91 157 GLU B C 1
ATOM 3560 O O . GLU B 1 157 ? -8.434 -10.44 8.175 1 98.91 157 GLU B O 1
ATOM 3565 N N . ASN B 1 158 ? -8.111 -12.66 8.189 1 98.96 158 ASN B N 1
ATOM 3566 C CA . ASN B 1 158 ? -9.443 -12.986 8.686 1 98.96 158 ASN B CA 1
ATOM 3567 C C . ASN B 1 158 ? -10.534 -12.446 7.766 1 98.96 158 ASN B C 1
ATOM 3569 O O . ASN B 1 158 ? -11.232 -11.493 8.117 1 98.96 158 ASN B O 1
ATOM 3573 N N . VAL B 1 159 ? -10.706 -13.143 6.649 1 98.95 159 VAL B N 1
ATOM 3574 C CA . VAL B 1 159 ? -11.634 -12.725 5.603 1 98.95 159 VAL B CA 1
ATOM 3575 C C . VAL B 1 159 ? -12.645 -13.837 5.334 1 98.95 159 VAL B C 1
ATOM 3577 O O . VAL B 1 159 ? -12.269 -15 5.169 1 98.95 159 VAL B O 1
ATOM 3580 N N . GLU B 1 160 ? -13.869 -13.571 5.417 1 98.98 160 GLU B N 1
ATOM 3581 C CA . GLU B 1 160 ? -14.938 -14.496 5.053 1 98.98 160 GLU B CA 1
ATOM 3582 C C . GLU B 1 160 ? -15.807 -13.922 3.938 1 98.98 160 GLU B C 1
ATOM 3584 O O . GLU B 1 160 ? -16.369 -12.834 4.079 1 98.98 160 GLU B O 1
ATOM 3589 N N . ILE B 1 161 ? -15.916 -14.596 2.821 1 98.94 161 ILE B N 1
ATOM 3590 C CA . ILE B 1 161 ? -16.614 -14.091 1.644 1 98.94 161 ILE B CA 1
ATOM 3591 C C . ILE B 1 161 ? -17.68 -15.092 1.206 1 98.94 161 ILE B C 1
ATOM 3593 O O . ILE B 1 161 ? -17.435 -16.301 1.189 1 98.94 161 ILE B O 1
ATOM 3597 N N . HIS B 1 162 ? -18.856 -14.604 0.947 1 98.92 162 HIS B N 1
ATOM 3598 C CA . HIS B 1 162 ? -19.961 -15.405 0.43 1 98.92 162 HIS B CA 1
ATOM 3599 C C . HIS B 1 162 ? -20.518 -14.807 -0.858 1 98.92 162 HIS B C 1
ATOM 3601 O O . HIS B 1 162 ? -20.721 -13.594 -0.948 1 98.92 162 HIS B O 1
ATOM 3607 N N . ASN B 1 163 ? -20.731 -15.615 -1.897 1 98.86 163 ASN B N 1
ATOM 3608 C CA . ASN B 1 163 ? -21.484 -15.208 -3.079 1 98.86 163 ASN B CA 1
ATOM 3609 C C . ASN B 1 163 ? -20.803 -14.052 -3.807 1 98.86 163 ASN B C 1
ATOM 3611 O O . ASN B 1 163 ? -21.437 -13.036 -4.096 1 98.86 163 ASN B O 1
ATOM 3615 N N . ALA B 1 164 ? -19.569 -14.259 -4.134 1 98.82 164 ALA B N 1
ATOM 3616 C CA . ALA B 1 164 ? -18.817 -13.191 -4.788 1 98.82 164 ALA B CA 1
ATOM 3617 C C . ALA B 1 164 ? -18.432 -13.583 -6.211 1 98.82 164 ALA B C 1
ATOM 3619 O O . ALA B 1 164 ? -18.375 -14.77 -6.541 1 98.82 164 ALA B O 1
ATOM 3620 N N . LYS B 1 165 ? -18.344 -12.613 -7.036 1 98.84 165 LYS B N 1
ATOM 3621 C CA . LYS B 1 165 ? -17.764 -12.707 -8.373 1 98.84 165 LYS B CA 1
ATOM 3622 C C . LYS B 1 165 ? -16.562 -11.777 -8.517 1 98.84 165 LYS B C 1
ATOM 3624 O O . LYS B 1 165 ? -16.723 -10.563 -8.658 1 98.84 165 LYS B O 1
ATOM 3629 N N . ILE B 1 166 ? -15.385 -12.281 -8.492 1 98.59 166 ILE B N 1
ATOM 3630 C CA . ILE B 1 166 ? -14.148 -11.51 -8.548 1 98.59 166 ILE B CA 1
ATOM 3631 C C . ILE B 1 166 ? -13.372 -11.871 -9.813 1 98.59 166 ILE B C 1
ATOM 3633 O O . ILE B 1 166 ? -13.001 -13.031 -10.011 1 98.59 166 ILE B O 1
ATOM 3637 N N . ILE B 1 167 ? -13.182 -10.887 -10.663 1 97.71 167 ILE B N 1
ATOM 3638 C CA . ILE B 1 167 ? -12.516 -11.096 -11.945 1 97.71 167 ILE B CA 1
ATOM 3639 C C . ILE B 1 167 ? -11.271 -10.216 -12.029 1 97.71 167 ILE B C 1
ATOM 3641 O O . ILE B 1 167 ? -11.335 -9.084 -12.514 1 97.71 167 ILE B O 1
ATOM 3645 N N . THR B 1 168 ? -10.204 -10.697 -11.557 1 95.27 168 THR B N 1
ATOM 3646 C CA . THR B 1 168 ? -8.987 -9.895 -11.597 1 95.27 168 THR B CA 1
ATOM 3647 C C . THR B 1 168 ? -7.759 -10.762 -11.338 1 95.27 168 THR B C 1
ATOM 3649 O O . THR B 1 168 ? -7.869 -11.849 -10.765 1 95.27 168 THR B O 1
ATOM 3652 N N . LYS B 1 169 ? -6.619 -10.124 -11.68 1 92.8 169 LYS B N 1
ATOM 3653 C CA . LYS B 1 169 ? -5.358 -10.794 -11.378 1 92.8 169 LYS B CA 1
ATOM 3654 C C . LYS B 1 169 ? -4.923 -10.524 -9.94 1 92.8 169 LYS B C 1
ATOM 3656 O O . LYS B 1 169 ? -5.276 -9.494 -9.362 1 92.8 169 LYS B O 1
ATOM 3661 N N . ASP B 1 170 ? -4.166 -11.412 -9.364 1 95.8 170 ASP B N 1
ATOM 3662 C CA . ASP B 1 170 ? -3.452 -11.242 -8.102 1 95.8 170 ASP B CA 1
ATOM 3663 C C . ASP B 1 170 ? -4.423 -10.989 -6.951 1 95.8 170 ASP B C 1
ATOM 3665 O O . ASP B 1 170 ? -4.178 -10.128 -6.104 1 95.8 170 ASP B O 1
ATOM 3669 N N . SER B 1 171 ? -5.542 -11.661 -7.007 1 98.09 171 SER B N 1
ATOM 3670 C CA . SER B 1 171 ? -6.455 -11.522 -5.877 1 98.09 171 SER B CA 1
ATOM 3671 C C . SER B 1 171 ? -6.002 -12.37 -4.693 1 98.09 171 SER B C 1
ATOM 3673 O O . SER B 1 171 ? -5.523 -13.492 -4.873 1 98.09 171 SER B O 1
ATOM 3675 N N . PHE B 1 172 ? -6.162 -11.88 -3.439 1 98.64 172 PHE B N 1
ATOM 3676 C CA . PHE B 1 172 ? -5.852 -12.535 -2.174 1 98.64 172 PHE B CA 1
ATOM 3677 C C . PHE B 1 172 ? -4.37 -12.88 -2.092 1 98.64 172 PHE B C 1
ATOM 3679 O O . PHE B 1 172 ? -4.006 -13.98 -1.671 1 98.64 172 PHE B O 1
ATOM 3686 N N . TRP B 1 173 ? -3.542 -11.943 -2.578 1 98.32 173 TRP B N 1
ATOM 3687 C CA . TRP B 1 173 ? -2.091 -12.08 -2.504 1 98.32 173 TRP B CA 1
ATOM 3688 C C . TRP B 1 173 ? -1.592 -11.833 -1.084 1 98.32 173 TRP B C 1
ATOM 3690 O O . TRP B 1 173 ? -1.882 -10.791 -0.49 1 98.32 173 TRP B O 1
ATOM 3700 N N . GLU B 1 174 ? -0.832 -12.73 -0.389 1 98.56 174 GLU B N 1
ATOM 3701 C CA . GLU B 1 174 ? -0.26 -12.581 0.946 1 98.56 174 GLU B CA 1
ATOM 3702 C C . GLU B 1 174 ? -1.353 -12.412 1.998 1 98.56 174 GLU B C 1
ATOM 3704 O O . GLU B 1 174 ? -1.276 -11.517 2.842 1 98.56 174 GLU B O 1
ATOM 3709 N N . CYS B 1 175 ? -2.378 -13.271 1.919 1 98.82 175 CYS B N 1
ATOM 3710 C CA . CYS B 1 175 ? -3.464 -13.212 2.892 1 98.82 175 CYS B CA 1
ATOM 3711 C C . CYS B 1 175 ? -3.324 -14.316 3.933 1 98.82 175 CYS B C 1
ATOM 3713 O O . CYS B 1 175 ? -2.559 -15.263 3.741 1 98.82 175 CYS B O 1
ATOM 3715 N N . GLU B 1 176 ? -3.98 -14.15 5.008 1 98.92 176 GLU B N 1
ATOM 3716 C CA . GLU B 1 176 ? -3.995 -15.157 6.064 1 98.92 176 GLU B CA 1
ATOM 3717 C C . GLU B 1 176 ? -5.405 -15.364 6.61 1 98.92 176 GLU B C 1
ATOM 3719 O O . GLU B 1 176 ? -6.093 -14.399 6.947 1 98.92 176 GLU B O 1
ATOM 3724 N N . ASN B 1 177 ? -5.857 -16.585 6.737 1 98.95 177 ASN B N 1
ATOM 3725 C CA . ASN B 1 177 ? -7.166 -16.95 7.268 1 98.95 177 ASN B CA 1
ATOM 3726 C C . ASN B 1 177 ? -8.295 -16.378 6.417 1 98.95 177 ASN B C 1
ATOM 3728 O O . ASN B 1 177 ? -9.047 -15.515 6.875 1 98.95 177 ASN B O 1
ATOM 3732 N N . VAL B 1 178 ? -8.451 -16.963 5.232 1 98.94 178 VAL B N 1
ATOM 3733 C CA . VAL B 1 178 ? -9.464 -16.54 4.272 1 98.94 178 VAL B CA 1
ATOM 3734 C C . VAL B 1 178 ? -10.404 -17.703 3.966 1 98.94 178 VAL B C 1
ATOM 3736 O O . VAL B 1 178 ? -9.955 -18.825 3.717 1 98.94 178 VAL B O 1
ATOM 3739 N N . THR B 1 179 ? -11.633 -17.554 4.061 1 98.97 179 THR B N 1
ATOM 3740 C CA . THR B 1 179 ? -12.618 -18.548 3.65 1 98.97 179 THR B CA 1
ATOM 3741 C C . THR B 1 179 ? -13.59 -17.958 2.632 1 98.97 179 THR B C 1
ATOM 3743 O O . THR B 1 179 ? -14.178 -16.901 2.869 1 98.97 179 THR B O 1
ATOM 3746 N N . ILE B 1 180 ? -13.757 -18.578 1.531 1 98.95 180 ILE B N 1
ATOM 3747 C CA . ILE B 1 180 ? -14.627 -18.109 0.458 1 98.95 180 ILE B CA 1
ATOM 3748 C C . ILE B 1 180 ? -15.65 -19.189 0.114 1 98.95 180 ILE B C 1
ATOM 3750 O O . ILE B 1 180 ? -15.289 -20.345 -0.117 1 98.95 180 ILE B O 1
ATOM 3754 N N . TYR B 1 181 ? -16.914 -18.849 0.182 1 98.93 181 TYR B N 1
ATOM 3755 C CA . TYR B 1 181 ? -17.994 -19.79 -0.094 1 98.93 181 TYR B CA 1
ATOM 3756 C C . TYR B 1 181 ? -18.743 -19.403 -1.364 1 98.93 181 TYR B C 1
ATOM 3758 O O . TYR B 1 181 ? -18.988 -18.22 -1.611 1 98.93 181 TYR B O 1
ATOM 3766 N N . ASP B 1 182 ? -19.086 -20.297 -2.135 1 98.88 182 ASP B N 1
ATOM 3767 C CA . ASP B 1 182 ? -20.101 -20.166 -3.175 1 98.88 182 ASP B CA 1
ATOM 3768 C C . ASP B 1 182 ? -19.793 -18.988 -4.098 1 98.88 182 ASP B C 1
ATOM 3770 O O . ASP B 1 182 ? -20.661 -18.153 -4.357 1 98.88 182 ASP B O 1
ATOM 3774 N N . SER B 1 183 ? -18.562 -18.917 -4.589 1 98.89 183 SER B N 1
ATOM 3775 C CA . SER B 1 183 ? -18.107 -17.753 -5.343 1 98.89 183 SER B CA 1
ATOM 3776 C C . SER B 1 183 ? -17.389 -18.169 -6.622 1 98.89 183 SER B C 1
ATOM 3778 O O . SER B 1 183 ? -17.02 -19.334 -6.782 1 98.89 183 SER B O 1
ATOM 3780 N N . THR B 1 184 ? -17.345 -17.238 -7.524 1 98.78 184 THR B N 1
ATOM 3781 C CA . THR B 1 184 ? -16.551 -17.378 -8.739 1 98.78 184 THR B CA 1
ATOM 3782 C C . THR B 1 184 ? -15.32 -16.478 -8.687 1 98.78 184 THR B C 1
ATOM 3784 O O . THR B 1 184 ? -15.439 -15.264 -8.507 1 98.78 184 THR B O 1
ATOM 3787 N N . LEU B 1 185 ? -14.149 -17.069 -8.811 1 98.46 185 LEU B N 1
ATOM 3788 C CA . LEU B 1 185 ? -12.873 -16.363 -8.796 1 98.46 185 LEU B CA 1
ATOM 3789 C C . LEU B 1 185 ? -12.127 -16.559 -10.111 1 98.46 185 LEU B C 1
ATOM 3791 O O . LEU B 1 185 ? -11.671 -17.665 -10.412 1 98.46 185 LEU B O 1
ATOM 3795 N N . ASP B 1 186 ? -12.065 -15.46 -10.841 1 97.19 186 ASP B N 1
ATOM 3796 C CA . ASP B 1 186 ? -11.488 -15.539 -12.18 1 97.19 186 ASP B CA 1
ATOM 3797 C C . ASP B 1 186 ? -10.306 -14.584 -12.325 1 97.19 186 ASP B C 1
ATOM 3799 O O . ASP B 1 186 ? -10.491 -13.371 -12.44 1 97.19 186 ASP B O 1
ATOM 3803 N N . GLY B 1 187 ? -9.117 -15.155 -12.345 1 94.56 187 GLY B N 1
ATOM 3804 C CA . GLY B 1 187 ? -7.931 -14.338 -12.547 1 94.56 187 GLY B CA 1
ATOM 3805 C C . GLY B 1 187 ? -6.637 -15.099 -12.327 1 94.56 187 GLY B C 1
ATOM 3806 O O . GLY B 1 187 ? -6.632 -16.154 -11.688 1 94.56 187 GLY B O 1
ATOM 3807 N N . GLU B 1 188 ? -5.566 -14.5 -12.773 1 95.13 188 GLU B N 1
ATOM 3808 C CA . GLU B 1 188 ? -4.236 -15.089 -12.648 1 95.13 188 GLU B CA 1
ATOM 3809 C C . GLU B 1 188 ? -3.68 -14.903 -11.239 1 95.13 188 GLU B C 1
ATOM 3811 O O . GLU B 1 188 ? -3.979 -13.908 -10.575 1 95.13 188 GLU B O 1
ATOM 3816 N N . TYR B 1 189 ? -2.986 -15.845 -10.701 1 96.89 189 TYR B N 1
ATOM 3817 C CA . TYR B 1 189 ? -2.167 -15.768 -9.497 1 96.89 189 TYR B CA 1
ATOM 3818 C C . TYR B 1 189 ? -3.036 -15.609 -8.255 1 96.89 189 TYR B C 1
ATOM 3820 O O . TYR B 1 189 ? -2.679 -14.875 -7.33 1 96.89 189 TYR B O 1
ATOM 3828 N N . LEU B 1 190 ? -4.188 -16.286 -8.309 1 98.01 190 LEU B N 1
ATOM 3829 C CA . LEU B 1 190 ? -5.114 -16.275 -7.182 1 98.01 190 LEU B CA 1
ATOM 3830 C C . LEU B 1 190 ? -4.446 -16.822 -5.925 1 98.01 190 LEU B C 1
ATOM 3832 O O . LEU B 1 190 ? -3.881 -17.918 -5.943 1 98.01 190 LEU B O 1
ATOM 3836 N N . ALA B 1 191 ? -4.37 -16.049 -4.77 1 98.42 191 ALA B N 1
ATOM 3837 C CA . ALA B 1 191 ? -4.024 -16.437 -3.405 1 98.42 191 ALA B CA 1
ATOM 3838 C C . ALA B 1 191 ? -2.551 -16.82 -3.3 1 98.42 191 ALA B C 1
ATOM 3840 O O . ALA B 1 191 ? -2.18 -17.67 -2.487 1 98.42 191 ALA B O 1
ATOM 3841 N N . TRP B 1 192 ? -1.716 -16.194 -4.214 1 98.36 192 TRP B N 1
ATOM 3842 C CA . TRP B 1 192 ? -0.281 -16.442 -4.118 1 98.36 192 TRP B CA 1
ATOM 3843 C C . TRP B 1 192 ? 0.257 -16.005 -2.759 1 98.36 192 TRP B C 1
ATOM 3845 O O . TRP B 1 192 ? -0.105 -14.94 -2.254 1 98.36 192 TRP B O 1
ATOM 3855 N N . HIS B 1 193 ? 1.098 -16.886 -2.08 1 98.42 193 HIS B N 1
ATOM 3856 C CA . HIS B 1 193 ? 1.846 -16.627 -0.854 1 98.42 193 HIS B CA 1
ATOM 3857 C C . HIS B 1 193 ? 0.91 -16.47 0.339 1 98.42 193 HIS B C 1
ATOM 3859 O O . HIS B 1 193 ? 1.268 -15.838 1.336 1 98.42 193 HIS B O 1
ATOM 3865 N N . SER B 1 194 ? -0.296 -17.045 0.243 1 98.78 194 SER B N 1
ATOM 3866 C CA . SER B 1 194 ? -1.269 -16.919 1.323 1 98.78 194 SER B CA 1
ATOM 3867 C C . SER B 1 194 ? -1.253 -18.146 2.228 1 98.78 194 SER B C 1
ATOM 3869 O O . SER B 1 194 ? -0.653 -19.167 1.887 1 98.78 194 SER B O 1
ATOM 3871 N N . LYS B 1 195 ? -1.824 -17.98 3.386 1 98.85 195 LYS B N 1
ATOM 3872 C CA . LYS B 1 195 ? -1.865 -19.037 4.391 1 98.85 195 LYS B CA 1
ATOM 3873 C C . LYS B 1 195 ? -3.286 -19.251 4.906 1 98.85 195 LYS B C 1
ATOM 3875 O O . LYS B 1 195 ? -4.008 -18.288 5.169 1 98.85 195 LYS B O 1
ATOM 3880 N N . ASN B 1 196 ? -3.712 -20.523 5.084 1 98.93 196 ASN B N 1
ATOM 3881 C CA . ASN B 1 196 ? -5.012 -20.886 5.637 1 98.93 196 ASN B CA 1
ATOM 3882 C C . ASN B 1 196 ? -6.155 -20.312 4.805 1 98.93 196 ASN B C 1
ATOM 3884 O O . ASN B 1 196 ? -7.047 -19.65 5.341 1 98.93 196 ASN B O 1
ATOM 3888 N N . VAL B 1 197 ? -6.108 -20.629 3.477 1 98.93 197 VAL B N 1
ATOM 3889 C CA . VAL B 1 197 ? -7.181 -20.253 2.562 1 98.93 197 VAL B CA 1
ATOM 3890 C C . VAL B 1 197 ? -8.1 -21.448 2.324 1 98.93 197 VAL B C 1
ATOM 3892 O O . VAL B 1 197 ? -7.632 -22.551 2.033 1 98.93 197 VAL B O 1
ATOM 3895 N N . ARG B 1 198 ? -9.345 -21.303 2.543 1 98.96 198 ARG B N 1
ATOM 3896 C CA . ARG B 1 198 ? -10.353 -22.34 2.351 1 98.96 198 ARG B CA 1
ATOM 3897 C C . ARG B 1 198 ? -11.403 -21.902 1.336 1 98.96 198 ARG B C 1
ATOM 3899 O O . ARG B 1 198 ? -12.021 -20.847 1.49 1 98.96 198 ARG B O 1
ATOM 3906 N N . LEU B 1 199 ? -11.589 -22.597 0.284 1 98.93 199 LEU B N 1
ATOM 3907 C CA . LEU B 1 199 ? -12.593 -22.36 -0.748 1 98.93 199 LEU B CA 1
ATOM 3908 C C . LEU B 1 199 ? -13.649 -23.461 -0.741 1 98.93 199 LEU B C 1
ATOM 3910 O O . LEU B 1 199 ? -13.316 -24.647 -0.779 1 98.93 199 LEU B O 1
ATOM 3914 N N . VAL B 1 200 ? -14.874 -23.101 -0.593 1 98.95 200 VAL B N 1
ATOM 3915 C CA . VAL B 1 200 ? -15.965 -24.068 -0.525 1 98.95 200 VAL B CA 1
ATOM 3916 C C . VAL B 1 200 ? -16.985 -23.773 -1.623 1 98.95 200 VAL B C 1
ATOM 3918 O O . VAL B 1 200 ? -17.589 -22.699 -1.645 1 98.95 200 VAL B O 1
ATOM 3921 N N . ASN B 1 201 ? -17.196 -24.694 -2.526 1 98.86 201 ASN B N 1
ATOM 3922 C CA . ASN B 1 201 ? -18.177 -24.571 -3.599 1 98.86 201 ASN B CA 1
ATOM 3923 C C . ASN B 1 201 ? -17.864 -23.388 -4.511 1 98.86 201 ASN B C 1
ATOM 3925 O O . ASN B 1 201 ? -18.76 -22.624 -4.874 1 98.86 201 ASN B O 1
ATOM 3929 N N . CYS B 1 202 ? -16.573 -23.229 -4.832 1 98.85 202 CYS B N 1
ATOM 3930 C CA . CYS B 1 202 ? -16.158 -22.119 -5.681 1 98.85 202 CYS B CA 1
ATOM 3931 C C . CYS B 1 202 ? -15.817 -22.604 -7.085 1 98.85 202 CYS B C 1
ATOM 3933 O O . CYS B 1 202 ? -15.46 -23.768 -7.275 1 98.85 202 CYS B O 1
ATOM 3935 N N . HIS B 1 203 ? -16.047 -21.754 -8.039 1 98.79 203 HIS B N 1
ATOM 3936 C CA . HIS B 1 203 ? -15.553 -21.964 -9.396 1 98.79 203 HIS B CA 1
ATOM 3937 C C . HIS B 1 203 ? -14.321 -21.107 -9.672 1 98.79 203 HIS B C 1
ATOM 3939 O O . HIS B 1 203 ? -14.349 -19.891 -9.473 1 98.79 203 HIS B O 1
ATOM 3945 N N . LEU B 1 204 ? -13.242 -21.732 -10.106 1 98.47 204 LEU B N 1
ATOM 3946 C CA . LEU B 1 204 ? -11.957 -21.057 -10.26 1 98.47 204 LEU B CA 1
ATOM 3947 C C . LEU B 1 204 ? -11.528 -21.032 -11.723 1 98.47 204 LEU B C 1
ATOM 3949 O O . LEU B 1 204 ? -11.649 -22.037 -12.427 1 98.47 204 LEU B O 1
ATOM 3953 N N . ALA B 1 205 ? -11.132 -19.887 -12.12 1 97.63 205 ALA B N 1
ATOM 3954 C CA . ALA B 1 205 ? -10.629 -19.708 -13.48 1 97.63 205 ALA B CA 1
ATOM 3955 C C . ALA B 1 205 ? -9.38 -18.831 -13.492 1 97.63 205 ALA B C 1
ATOM 3957 O O . ALA B 1 205 ? -9.179 -18.014 -12.59 1 97.63 205 ALA B O 1
ATOM 3958 N N . GLY B 1 206 ? -8.531 -18.99 -14.504 1 95.58 206 GLY B N 1
ATOM 3959 C CA . GLY B 1 206 ? -7.314 -18.205 -14.635 1 95.58 206 GLY B CA 1
ATOM 3960 C C . GLY B 1 206 ? -6.056 -19.053 -14.655 1 95.58 206 GLY B C 1
ATOM 3961 O O . GLY B 1 206 ? -6.13 -20.283 -14.618 1 95.58 206 GLY B O 1
ATOM 3962 N N . GLU B 1 207 ? -4.924 -18.357 -14.63 1 94.29 207 GLU B N 1
ATOM 3963 C CA . GLU B 1 207 ? -3.649 -19.054 -14.767 1 94.29 207 GLU B CA 1
ATOM 3964 C C . GLU B 1 207 ? -2.882 -19.068 -13.448 1 94.29 207 GLU B C 1
ATOM 3966 O O . GLU B 1 207 ? -2.901 -18.086 -12.702 1 94.29 207 GLU B O 1
ATOM 3971 N N . GLN B 1 208 ? -2.175 -20.188 -13.195 1 95.76 208 GLN B N 1
ATOM 3972 C CA . GLN B 1 208 ? -1.268 -20.337 -12.062 1 95.76 208 GLN B CA 1
ATOM 3973 C C . GLN B 1 208 ? -1.969 -20.009 -10.748 1 95.76 208 GLN B C 1
ATOM 3975 O O . GLN B 1 208 ? -1.48 -19.193 -9.964 1 95.76 208 GLN B O 1
ATOM 3980 N N . LEU B 1 209 ? -3.02 -20.65 -10.482 1 97.75 209 LEU B N 1
ATOM 3981 C CA . LEU B 1 209 ? -3.818 -20.396 -9.287 1 97.75 209 LEU B CA 1
ATOM 3982 C C . LEU B 1 209 ? -3.234 -21.121 -8.079 1 97.75 209 LEU B C 1
ATOM 3984 O O . LEU B 1 209 ? -2.707 -22.228 -8.21 1 97.75 209 LEU B O 1
ATOM 3988 N N . LEU B 1 210 ? -3.296 -20.511 -6.874 1 98.46 210 LEU B N 1
ATOM 3989 C CA . LEU B 1 210 ? -3.123 -21.175 -5.587 1 98.46 210 LEU B CA 1
ATOM 3990 C C . LEU B 1 210 ? -1.711 -21.735 -5.45 1 98.46 210 LEU B C 1
ATOM 3992 O O . LEU B 1 210 ? -1.53 -22.869 -5.001 1 98.46 210 LEU B O 1
ATOM 3996 N N . CYS B 1 211 ? -0.721 -20.927 -5.939 1 98.05 211 CYS B N 1
ATOM 3997 C CA . CYS B 1 211 ? 0.688 -21.286 -5.833 1 98.05 211 CYS B CA 1
ATOM 3998 C C . CYS B 1 211 ? 1.326 -20.634 -4.612 1 98.05 211 CYS B C 1
ATOM 4000 O O . CYS B 1 211 ? 0.885 -19.573 -4.168 1 98.05 211 CYS B O 1
ATOM 4002 N N . TYR B 1 212 ? 2.327 -21.279 -3.955 1 98.12 212 TYR B N 1
ATOM 4003 C CA . TYR B 1 212 ? 3.08 -20.79 -2.806 1 98.12 212 TYR B CA 1
ATOM 4004 C C . TYR B 1 212 ? 2.165 -20.566 -1.608 1 98.12 212 TYR B C 1
ATOM 4006 O O . TYR B 1 212 ? 2.354 -19.618 -0.842 1 98.12 212 TYR B O 1
ATOM 4014 N N . ALA B 1 213 ? 1.151 -21.393 -1.576 1 98.58 213 ALA B N 1
ATOM 4015 C CA . ALA B 1 213 ? 0.157 -21.25 -0.515 1 98.58 213 ALA B CA 1
ATOM 4016 C C . ALA B 1 213 ? 0.328 -22.333 0.546 1 98.58 213 ALA B C 1
ATOM 4018 O O . ALA B 1 213 ? 0.7 -23.466 0.232 1 98.58 213 ALA B O 1
ATOM 4019 N N . GLN B 1 214 ? 0.071 -22.015 1.802 1 98.8 214 GLN B N 1
ATOM 4020 C CA . GLN B 1 214 ? 0.19 -22.959 2.908 1 98.8 214 GLN B CA 1
ATOM 4021 C C . GLN B 1 214 ? -1.18 -23.309 3.483 1 98.8 214 GLN B C 1
ATOM 4023 O O . GLN B 1 214 ? -1.983 -22.419 3.773 1 98.8 214 GLN B O 1
ATOM 4028 N N . ASN B 1 215 ? -1.468 -24.596 3.645 1 98.86 215 ASN B N 1
ATOM 4029 C CA . ASN B 1 215 ? -2.685 -25.1 4.273 1 98.86 215 ASN B CA 1
ATOM 4030 C C . ASN B 1 215 ? -3.932 -24.672 3.504 1 98.86 215 ASN B C 1
ATOM 4032 O O . ASN B 1 215 ? -4.864 -24.115 4.086 1 98.86 215 ASN B O 1
ATOM 4036 N N . LEU B 1 216 ? -3.896 -25.004 2.176 1 98.83 216 LEU B N 1
ATOM 4037 C CA . LEU B 1 216 ? -5.06 -24.755 1.333 1 98.83 216 LEU B CA 1
ATOM 4038 C C . LEU B 1 216 ? -6.112 -25.842 1.526 1 98.83 216 LEU B C 1
ATOM 4040 O O . LEU B 1 216 ? -5.777 -27.022 1.652 1 98.83 216 LEU B O 1
ATOM 4044 N N . VAL B 1 217 ? -7.321 -25.434 1.545 1 98.95 217 VAL B N 1
ATOM 4045 C CA . VAL B 1 217 ? -8.428 -26.385 1.579 1 98.95 217 VAL B CA 1
ATOM 4046 C C . VAL B 1 217 ? -9.448 -26.03 0.5 1 98.95 217 VAL B C 1
ATOM 4048 O O . VAL B 1 217 ? -9.943 -24.901 0.453 1 98.95 217 VAL B O 1
ATOM 4051 N N . LEU B 1 218 ? -9.712 -26.895 -0.406 1 98.89 218 LEU B N 1
ATOM 4052 C CA . LEU B 1 218 ? -10.769 -26.768 -1.403 1 98.89 218 LEU B CA 1
ATOM 4053 C C . LEU B 1 218 ? -11.831 -27.846 -1.21 1 98.89 218 LEU B C 1
ATOM 4055 O O . LEU B 1 218 ? -11.514 -29.037 -1.181 1 98.89 218 LEU B O 1
ATOM 4059 N N . GLU B 1 219 ? -12.984 -27.453 -1.004 1 98.87 219 GLU B N 1
ATOM 4060 C CA . GLU B 1 219 ? -14.108 -28.374 -0.86 1 98.87 219 GLU B CA 1
ATOM 4061 C C . GLU B 1 219 ? -15.134 -28.171 -1.971 1 98.87 219 GLU B C 1
ATOM 4063 O O . GLU B 1 219 ? -15.8 -27.136 -2.026 1 98.87 219 GLU B O 1
ATOM 4068 N N . ASN B 1 220 ? -15.235 -29.158 -2.789 1 98.51 220 ASN B N 1
ATOM 4069 C CA . ASN B 1 220 ? -16.249 -29.152 -3.838 1 98.51 220 ASN B CA 1
ATOM 4070 C C . ASN B 1 220 ? -16.06 -27.976 -4.792 1 98.51 220 ASN B C 1
ATOM 4072 O O . ASN B 1 220 ? -17.015 -27.259 -5.097 1 98.51 220 ASN B O 1
ATOM 4076 N N . CYS B 1 221 ? -14.821 -27.746 -5.218 1 98.71 221 CYS B N 1
ATOM 4077 C CA . CYS B 1 221 ? -14.517 -26.649 -6.129 1 98.71 221 CYS B CA 1
ATOM 4078 C C . CYS B 1 221 ? -14.368 -27.153 -7.559 1 98.71 221 CYS B C 1
ATOM 4080 O O . CYS B 1 221 ? -14.08 -28.331 -7.78 1 98.71 221 CYS B O 1
ATOM 4082 N N . THR B 1 222 ? -14.688 -26.32 -8.486 1 98.6 222 THR B N 1
ATOM 4083 C CA . THR B 1 222 ? -14.518 -26.635 -9.9 1 98.6 222 THR B CA 1
ATOM 4084 C C . THR B 1 222 ? -13.5 -25.699 -10.545 1 98.6 222 THR B C 1
ATOM 4086 O O . THR B 1 222 ? -13.343 -24.554 -10.116 1 98.6 222 THR B O 1
ATOM 4089 N N . PHE B 1 223 ? -12.834 -26.168 -11.555 1 98.27 223 PHE B N 1
ATOM 4090 C CA . PHE B 1 223 ? -11.878 -25.379 -12.322 1 98.27 223 PHE B CA 1
ATOM 4091 C C . PHE B 1 223 ? -12.361 -25.185 -13.754 1 98.27 223 PHE B C 1
ATOM 4093 O O . PHE B 1 223 ? -12.905 -26.109 -14.362 1 98.27 223 PHE B O 1
ATOM 4100 N N . ASP B 1 224 ? -12.155 -24.026 -14.147 1 96.62 224 ASP B N 1
ATOM 4101 C CA . ASP B 1 224 ? -12.409 -23.756 -15.559 1 96.62 224 ASP B CA 1
ATOM 4102 C C . ASP B 1 224 ? -11.426 -24.514 -16.449 1 96.62 224 ASP B C 1
ATOM 4104 O O . ASP B 1 224 ? -10.268 -24.713 -16.074 1 96.62 224 ASP B O 1
ATOM 4108 N N . ALA B 1 225 ? -11.79 -24.838 -17.675 1 91.35 225 ALA B N 1
ATOM 4109 C CA . ALA B 1 225 ? -10.992 -25.649 -18.591 1 91.35 225 ALA B CA 1
ATOM 4110 C C . ALA B 1 225 ? -9.698 -24.934 -18.971 1 91.35 225 ALA B C 1
ATOM 4112 O O . ALA B 1 225 ? -8.695 -25.579 -19.286 1 91.35 225 ALA B O 1
ATOM 4113 N N . ALA B 1 226 ? -9.736 -23.653 -18.881 1 88.74 226 ALA B N 1
ATOM 4114 C CA . ALA B 1 226 ? -8.601 -22.858 -19.345 1 88.74 226 ALA B CA 1
ATOM 4115 C C . ALA B 1 226 ? -7.548 -22.715 -18.25 1 88.74 226 ALA B C 1
ATOM 4117 O O . ALA B 1 226 ? -6.455 -22.199 -18.495 1 88.74 226 ALA B O 1
ATOM 4118 N N . CYS B 1 227 ? -7.899 -23.161 -17.125 1 92.53 227 CYS B N 1
ATOM 4119 C CA . CYS B 1 227 ? -6.932 -23.081 -16.036 1 92.53 227 CYS B CA 1
ATOM 4120 C C . CYS B 1 227 ? -5.716 -23.954 -16.321 1 92.53 227 CYS B C 1
ATOM 4122 O O . CYS B 1 227 ? -5.847 -25.165 -16.511 1 92.53 227 CYS B O 1
ATOM 4124 N N . ASP B 1 228 ? -4.619 -23.402 -16.394 1 90.41 228 ASP B N 1
ATOM 4125 C CA . ASP B 1 228 ? -3.442 -24.106 -16.896 1 90.41 228 ASP B CA 1
ATOM 4126 C C . ASP B 1 228 ? -2.764 -24.904 -15.784 1 90.41 228 ASP B C 1
ATOM 4128 O O . ASP B 1 228 ? -2.783 -26.136 -15.797 1 90.41 228 ASP B O 1
ATOM 4132 N N . ARG B 1 229 ? -2.005 -24.321 -14.836 1 94.14 229 ARG B N 1
ATOM 4133 C CA . ARG B 1 229 ? -1.309 -25.022 -13.761 1 94.14 229 ARG B CA 1
ATOM 4134 C C . ARG B 1 229 ? -1.685 -24.447 -12.4 1 94.14 229 ARG B C 1
ATOM 4136 O O . ARG B 1 229 ? -1.904 -23.241 -12.268 1 94.14 229 ARG B O 1
ATOM 4143 N N . VAL B 1 230 ? -1.806 -25.38 -11.42 1 97.45 230 VAL B N 1
ATOM 4144 C CA . VAL B 1 230 ? -2.263 -24.959 -10.1 1 97.45 230 VAL B CA 1
ATOM 4145 C C . VAL B 1 230 ? -1.429 -25.646 -9.021 1 97.45 230 VAL B C 1
ATOM 4147 O O . VAL B 1 230 ? -0.841 -26.703 -9.261 1 97.45 230 VAL B O 1
ATOM 4150 N N . PHE B 1 231 ? -1.211 -25.063 -7.8 1 98.57 231 PHE B N 1
ATOM 4151 C CA . PHE B 1 231 ? -0.8 -25.627 -6.52 1 98.57 231 PHE B CA 1
ATOM 4152 C C . PHE B 1 231 ? 0.719 -25.71 -6.429 1 98.57 231 PHE B C 1
ATOM 4154 O O . PHE B 1 231 ? 1.258 -26.358 -5.529 1 98.57 231 PHE B O 1
ATOM 4161 N N . GLU B 1 232 ? 1.439 -25.088 -7.365 1 98.09 232 GLU B N 1
ATOM 4162 C CA . GLU B 1 232 ? 2.895 -25.167 -7.295 1 98.09 232 GLU B CA 1
ATOM 4163 C C . GLU B 1 232 ? 3.407 -24.723 -5.927 1 98.09 232 GLU B C 1
ATOM 4165 O O . GLU B 1 232 ? 3.095 -23.622 -5.469 1 98.09 232 GLU B O 1
ATOM 4170 N N . TYR B 1 233 ? 4.111 -25.636 -5.194 1 98.34 233 TYR B N 1
ATOM 4171 C CA . TYR B 1 233 ? 4.791 -25.391 -3.927 1 98.34 233 TYR B CA 1
ATOM 4172 C C . TYR B 1 233 ? 3.789 -25.091 -2.819 1 98.34 233 TYR B C 1
ATOM 4174 O O . TYR B 1 233 ? 4.098 -24.362 -1.874 1 98.34 233 TYR B O 1
ATOM 4182 N N . SER B 1 234 ? 2.58 -25.669 -2.926 1 98.72 234 SER B N 1
ATOM 4183 C CA . SER B 1 234 ? 1.537 -25.45 -1.93 1 98.72 234 SER B CA 1
ATOM 4184 C C . SER B 1 234 ? 1.244 -26.724 -1.145 1 98.72 234 SER B C 1
ATOM 4186 O O . SER B 1 234 ? 1.466 -27.83 -1.643 1 98.72 234 SER B O 1
ATOM 4188 N N . THR B 1 235 ? 0.855 -26.65 0.104 1 98.87 235 THR B N 1
ATOM 4189 C CA . THR B 1 235 ? 0.233 -27.731 0.86 1 98.87 235 THR B CA 1
ATOM 4190 C C . THR B 1 235 ? -1.288 -27.644 0.777 1 98.87 235 THR B C 1
ATOM 4192 O O . THR B 1 235 ? -1.864 -26.568 0.952 1 98.87 235 THR B O 1
ATOM 4195 N N . VAL B 1 236 ? -1.906 -28.793 0.428 1 98.62 236 VAL B N 1
ATOM 4196 C CA . VAL B 1 236 ? -3.28 -28.625 -0.034 1 98.62 236 VAL B CA 1
ATOM 4197 C C . VAL B 1 236 ? -4.098 -29.866 0.317 1 98.62 236 VAL B C 1
ATOM 4199 O O . VAL B 1 236 ? -3.596 -30.99 0.24 1 98.62 236 VAL B O 1
ATOM 4202 N N . GLU B 1 237 ? -5.271 -29.719 0.862 1 98.91 237 GLU B N 1
ATOM 4203 C CA . GLU B 1 237 ? -6.371 -30.679 0.89 1 98.91 237 GLU B CA 1
ATOM 4204 C C . GLU B 1 237 ? -7.495 -30.258 -0.052 1 98.91 237 GLU B C 1
ATOM 4206 O O . GLU B 1 237 ? -8.233 -29.313 0.237 1 98.91 237 GLU B O 1
ATOM 4211 N N . ALA B 1 238 ? -7.604 -30.953 -1.218 1 98.72 238 ALA B N 1
ATOM 4212 C CA . ALA B 1 238 ? -8.513 -30.449 -2.244 1 98.72 238 ALA B CA 1
ATOM 4213 C C . ALA B 1 238 ? -9.46 -31.545 -2.723 1 98.72 238 ALA B C 1
ATOM 4215 O O . ALA B 1 238 ? -9.025 -32.652 -3.05 1 98.72 238 ALA B O 1
ATOM 4216 N N . ASP B 1 239 ? -10.694 -31.276 -2.685 1 98.3 239 ASP B N 1
ATOM 4217 C CA . ASP B 1 239 ? -11.76 -32.027 -3.34 1 98.3 239 ASP B CA 1
ATOM 4218 C C . ASP B 1 239 ? -12.313 -31.262 -4.541 1 98.3 239 ASP B C 1
ATOM 4220 O O . ASP B 1 239 ? -13.079 -30.31 -4.378 1 98.3 239 ASP B O 1
ATOM 4224 N N . ILE B 1 240 ? -11.968 -31.702 -5.675 1 98.11 240 ILE B N 1
ATOM 4225 C CA . ILE B 1 240 ? -12.288 -30.983 -6.904 1 98.11 240 ILE B CA 1
ATOM 4226 C C . ILE B 1 240 ? -13.376 -31.731 -7.67 1 98.11 240 ILE B C 1
ATOM 4228 O O . ILE B 1 240 ? -13.237 -32.924 -7.953 1 98.11 240 ILE B O 1
ATOM 4232 N N . LYS B 1 241 ? -14.367 -31.037 -7.941 1 98.19 241 LYS B N 1
ATOM 4233 C CA . LYS B 1 241 ? -15.418 -31.58 -8.798 1 98.19 241 LYS B CA 1
ATOM 4234 C C . LYS B 1 241 ? -15.128 -31.297 -10.269 1 98.19 241 LYS B C 1
ATOM 4236 O O . LYS B 1 241 ? -14.92 -30.145 -10.656 1 98.19 241 LYS B O 1
ATOM 4241 N N . GLY B 1 242 ? -15.118 -32.367 -11.028 1 97.05 242 GLY B N 1
ATOM 4242 C CA . GLY B 1 242 ? -14.856 -32.203 -12.449 1 97.05 242 GLY B CA 1
ATOM 4243 C C . GLY B 1 242 ? -13.388 -32.341 -12.805 1 97.05 242 GLY B C 1
ATOM 4244 O O . GLY B 1 242 ? -12.681 -33.175 -12.234 1 97.05 242 GLY B O 1
ATOM 4245 N N . HIS B 1 243 ? -12.959 -31.604 -13.868 1 97.08 243 HIS B N 1
ATOM 4246 C CA . HIS B 1 243 ? -11.653 -31.787 -14.492 1 97.08 243 HIS B CA 1
ATOM 4247 C C . HIS B 1 243 ? -10.663 -30.727 -14.019 1 97.08 243 HIS B C 1
ATOM 4249 O O . HIS B 1 243 ? -11.021 -29.555 -13.881 1 97.08 243 HIS B O 1
ATOM 4255 N N . ILE B 1 244 ? -9.499 -31.063 -13.688 1 96.28 244 ILE B N 1
ATOM 4256 C CA . ILE B 1 244 ? -8.379 -30.152 -13.476 1 96.28 244 ILE B CA 1
ATOM 4257 C C . ILE B 1 244 ? -7.306 -30.397 -14.534 1 96.28 244 ILE B C 1
ATOM 4259 O O . ILE B 1 244 ? -6.881 -31.535 -14.744 1 96.28 244 ILE B O 1
ATOM 4263 N N . GLU B 1 245 ? -6.915 -29.377 -15.179 1 97.05 245 GLU B N 1
ATOM 4264 C CA . GLU B 1 245 ? -6.086 -29.531 -16.371 1 97.05 245 GLU B CA 1
ATOM 4265 C C . GLU B 1 245 ? -4.669 -29.963 -16.006 1 97.05 245 GLU B C 1
ATOM 4267 O O . GLU B 1 245 ? -4.127 -30.897 -16.6 1 97.05 245 GLU B O 1
ATOM 4272 N N . ASN B 1 246 ? -4.037 -29.294 -15.102 1 96.96 246 ASN B N 1
ATOM 4273 C CA . ASN B 1 246 ? -2.661 -29.626 -14.751 1 96.96 246 ASN B CA 1
ATOM 4274 C C . ASN B 1 246 ? -2.362 -29.303 -13.289 1 96.96 246 ASN B C 1
ATOM 4276 O O . ASN B 1 246 ? -2.7 -28.221 -12.806 1 96.96 246 ASN B O 1
ATOM 4280 N N . ILE B 1 247 ? -1.851 -30.169 -12.555 1 98.01 247 ILE B N 1
ATOM 4281 C CA . ILE B 1 247 ? -1.322 -30.007 -11.205 1 98.01 247 ILE B CA 1
ATOM 4282 C C . ILE B 1 247 ? 0.204 -29.975 -11.25 1 98.01 247 ILE B C 1
ATOM 4284 O O . ILE B 1 247 ? 0.835 -30.895 -11.775 1 98.01 247 ILE B O 1
ATOM 4288 N N . LYS B 1 248 ? 0.713 -28.95 -10.693 1 97.92 248 LYS B N 1
ATOM 4289 C CA . LYS B 1 248 ? 2.158 -28.814 -10.851 1 97.92 248 LYS B CA 1
ATOM 4290 C C . LYS B 1 248 ? 2.854 -28.718 -9.496 1 97.92 248 LYS B C 1
ATOM 4292 O O . LYS B 1 248 ? 2.636 -27.764 -8.747 1 97.92 248 LYS B O 1
ATOM 4297 N N . ASN B 1 249 ? 3.686 -29.659 -9.038 1 98.25 249 ASN B N 1
ATOM 4298 C CA . ASN B 1 249 ? 4.641 -29.67 -7.935 1 98.25 249 ASN B CA 1
ATOM 4299 C C . ASN B 1 249 ? 3.978 -29.289 -6.615 1 98.25 249 ASN B C 1
ATOM 4301 O O . ASN B 1 249 ? 4.487 -28.439 -5.882 1 98.25 249 ASN B O 1
ATOM 4305 N N . PRO B 1 250 ? 2.832 -29.807 -6.309 1 98.67 250 PRO B N 1
ATOM 4306 C CA . PRO B 1 250 ? 2.354 -29.585 -4.942 1 98.67 250 PRO B CA 1
ATOM 4307 C C . PRO B 1 250 ? 3.297 -30.158 -3.887 1 98.67 250 PRO B C 1
ATOM 4309 O O . PRO B 1 250 ? 3.905 -31.21 -4.102 1 98.67 250 PRO B O 1
ATOM 4312 N N . THR B 1 251 ? 3.414 -29.509 -2.791 1 98.6 251 THR B N 1
ATOM 4313 C CA . THR B 1 251 ? 4.388 -29.902 -1.779 1 98.6 251 THR B CA 1
ATOM 4314 C C . THR B 1 251 ? 3.877 -31.09 -0.968 1 98.6 251 THR B C 1
ATOM 4316 O O . THR B 1 251 ? 4.6 -32.067 -0.765 1 98.6 251 THR B O 1
ATOM 4319 N N . SER B 1 252 ? 2.712 -31.053 -0.43 1 98.72 252 SER B N 1
ATOM 4320 C CA . SER B 1 252 ? 2.118 -32.097 0.399 1 98.72 252 SER B CA 1
ATOM 4321 C C . SER B 1 252 ? 0.601 -31.955 0.463 1 98.72 252 SER B C 1
ATOM 4323 O O . SER B 1 252 ? 0.047 -30.943 0.029 1 98.72 252 SER B O 1
ATOM 4325 N N . GLY B 1 253 ? -0.025 -33.056 1.018 1 98.66 253 GLY B N 1
ATOM 4326 C CA . GLY B 1 253 ? -1.471 -33.044 1.174 1 98.66 253 GLY B CA 1
ATOM 4327 C C . GLY B 1 253 ? -2.174 -34.068 0.303 1 98.66 253 GLY B C 1
ATOM 4328 O O . GLY B 1 253 ? -1.627 -35.139 0.03 1 98.66 253 GLY B O 1
ATOM 4329 N N . HIS B 1 254 ? -3.427 -33.778 -0.024 1 98.86 254 HIS B N 1
ATOM 4330 C CA . HIS B 1 254 ? -4.28 -34.713 -0.749 1 98.86 254 HIS B CA 1
ATOM 4331 C C . HIS B 1 254 ? -5.178 -33.984 -1.743 1 98.86 254 HIS B C 1
ATOM 4333 O O . HIS B 1 254 ? -5.892 -33.051 -1.371 1 98.86 254 HIS B O 1
ATOM 4339 N N . ILE B 1 255 ? -5.075 -34.344 -3.028 1 98.74 255 ILE B N 1
ATOM 4340 C CA . ILE B 1 255 ? -5.882 -33.763 -4.095 1 98.74 255 ILE B CA 1
ATOM 4341 C C . ILE B 1 255 ? -6.699 -34.858 -4.779 1 98.74 255 ILE B C 1
ATOM 4343 O O . ILE B 1 255 ? -6.141 -35.844 -5.267 1 98.74 255 ILE B O 1
ATOM 4347 N N . VAL B 1 256 ? -7.973 -34.754 -4.755 1 98.63 256 VAL B N 1
ATOM 4348 C CA . VAL B 1 256 ? -8.856 -35.694 -5.438 1 98.63 256 VAL B CA 1
ATOM 4349 C C . VAL B 1 256 ? -9.695 -34.953 -6.477 1 98.63 256 VAL B C 1
ATOM 4351 O O . VAL B 1 256 ? -10.196 -33.857 -6.213 1 98.63 256 VAL B O 1
ATOM 4354 N N . ALA B 1 257 ? -9.814 -35.446 -7.687 1 98.16 257 ALA B N 1
ATOM 4355 C CA . ALA B 1 257 ? -10.614 -34.862 -8.761 1 98.16 257 ALA B CA 1
ATOM 4356 C C . ALA B 1 257 ? -11.34 -35.944 -9.553 1 98.16 257 ALA B C 1
ATOM 4358 O O . ALA B 1 257 ? -10.999 -37.126 -9.46 1 98.16 257 ALA B O 1
ATOM 4359 N N . ASP B 1 258 ? -12.334 -35.558 -10.274 1 98.16 258 ASP B N 1
ATOM 4360 C CA . ASP B 1 258 ? -13.023 -36.527 -11.122 1 98.16 258 ASP B CA 1
ATOM 4361 C C . ASP B 1 258 ? -12.155 -36.93 -12.312 1 98.16 258 ASP B C 1
ATOM 4363 O O . ASP B 1 258 ? -12.214 -38.073 -12.771 1 98.16 258 ASP B O 1
ATOM 4367 N N . SER B 1 259 ? -11.43 -36.032 -12.872 1 97.45 259 SER B N 1
ATOM 4368 C CA . SER B 1 259 ? -10.445 -36.307 -13.913 1 97.45 259 SER B CA 1
ATOM 4369 C C . SER B 1 259 ? -9.292 -35.31 -13.86 1 97.45 259 SER B C 1
ATOM 4371 O O . SER B 1 259 ? -9.474 -34.165 -13.443 1 97.45 259 SER B O 1
ATOM 4373 N N . ILE B 1 260 ? -8.173 -35.728 -14.28 1 97.26 260 ILE B N 1
ATOM 4374 C CA . ILE B 1 260 ? -6.959 -34.919 -14.268 1 97.26 260 ILE B CA 1
ATOM 4375 C C . ILE B 1 260 ? -6.272 -35 -15.629 1 97.26 260 ILE B C 1
ATOM 4377 O O . ILE B 1 260 ? -6.032 -36.094 -16.147 1 97.26 260 ILE B O 1
ATOM 4381 N N . GLY B 1 261 ? -6.047 -33.863 -16.168 1 96.85 261 GLY B N 1
ATOM 4382 C CA . GLY B 1 261 ? -5.37 -33.838 -17.454 1 96.85 261 GLY B CA 1
ATOM 4383 C C . GLY B 1 261 ? -3.919 -34.273 -17.373 1 96.85 261 GLY B C 1
ATOM 4384 O O . GLY B 1 261 ? -3.51 -35.218 -18.052 1 96.85 261 GLY B O 1
ATOM 4385 N N . SER B 1 262 ? -3.116 -33.625 -16.521 1 97.21 262 SER B N 1
ATOM 4386 C CA . SER B 1 262 ? -1.714 -33.992 -16.352 1 97.21 262 SER B CA 1
ATOM 4387 C C . SER B 1 262 ? -1.221 -33.659 -14.948 1 97.21 262 SER B C 1
ATOM 4389 O O . SER B 1 262 ? -1.818 -32.833 -14.254 1 97.21 262 SER B O 1
ATOM 4391 N N . ILE B 1 263 ? -0.248 -34.263 -14.53 1 97.91 263 ILE B N 1
ATOM 4392 C CA . ILE B 1 263 ? 0.469 -34.017 -13.284 1 97.91 263 ILE B CA 1
ATOM 4393 C C . ILE B 1 263 ? 1.952 -33.803 -13.576 1 97.91 263 ILE B C 1
ATOM 4395 O O . ILE B 1 263 ? 2.599 -34.652 -14.194 1 97.91 263 ILE B O 1
ATOM 4399 N N . THR B 1 264 ? 2.398 -32.718 -13.231 1 97.61 264 THR B N 1
ATOM 4400 C CA . THR B 1 264 ? 3.808 -32.407 -13.442 1 97.61 264 THR B CA 1
ATOM 4401 C C . THR B 1 264 ? 4.56 -32.38 -12.115 1 97.61 264 THR B C 1
ATOM 4403 O O . THR B 1 264 ? 4.346 -31.487 -11.292 1 97.61 264 THR B O 1
ATOM 4406 N N . ILE B 1 265 ? 5.357 -33.358 -11.894 1 97.6 265 ILE B N 1
ATOM 4407 C CA . ILE B 1 265 ? 6.308 -33.37 -10.788 1 97.6 265 ILE B CA 1
ATOM 4408 C C . ILE B 1 265 ? 7.734 -33.362 -11.335 1 97.6 265 ILE B C 1
ATOM 4410 O O . ILE B 1 265 ? 8.183 -34.344 -11.93 1 97.6 265 ILE B O 1
ATOM 4414 N N . ASP B 1 266 ? 8.418 -32.345 -11.175 1 95.51 266 ASP B N 1
ATOM 4415 C CA . ASP B 1 266 ? 9.754 -32.261 -11.756 1 95.51 266 ASP B CA 1
ATOM 4416 C C . ASP B 1 266 ? 10.817 -32.116 -10.669 1 95.51 266 ASP B C 1
ATOM 4418 O O . ASP B 1 266 ? 10.534 -32.315 -9.486 1 95.51 266 ASP B O 1
ATOM 4422 N N . GLU B 1 267 ? 12.066 -31.895 -10.981 1 95.18 267 GLU B N 1
ATOM 4423 C CA . GLU B 1 267 ? 13.211 -31.934 -10.076 1 95.18 267 GLU B CA 1
ATOM 4424 C C . GLU B 1 267 ? 13.151 -30.797 -9.061 1 95.18 267 GLU B C 1
ATOM 4426 O O . GLU B 1 267 ? 13.879 -30.806 -8.066 1 95.18 267 GLU B O 1
ATOM 4431 N N . ASN B 1 268 ? 12.171 -29.888 -9.231 1 94.75 268 ASN B N 1
ATOM 4432 C CA . ASN B 1 268 ? 12.136 -28.711 -8.369 1 94.75 268 ASN B CA 1
ATOM 4433 C C . ASN B 1 268 ? 11.032 -28.817 -7.321 1 94.75 268 ASN B C 1
ATOM 4435 O O . ASN B 1 268 ? 10.824 -27.89 -6.536 1 94.75 268 ASN B O 1
ATOM 4439 N N . VAL B 1 269 ? 10.393 -29.895 -7.344 1 96.86 269 VAL B N 1
ATOM 4440 C CA . VAL B 1 269 ? 9.343 -30.062 -6.345 1 96.86 269 VAL B CA 1
ATOM 4441 C C . VAL B 1 269 ? 9.937 -29.931 -4.944 1 96.86 269 VAL B C 1
ATOM 4443 O O . VAL B 1 269 ? 11.059 -30.376 -4.695 1 96.86 269 VAL B O 1
ATOM 4446 N N . ARG B 1 270 ? 9.222 -29.331 -4.089 1 96.3 270 ARG B N 1
ATOM 4447 C CA . ARG B 1 270 ? 9.712 -29.095 -2.735 1 96.3 270 ARG B CA 1
ATOM 4448 C C . ARG B 1 270 ? 9.375 -30.266 -1.819 1 96.3 270 ARG B C 1
ATOM 4450 O O . ARG B 1 270 ? 8.305 -30.867 -1.939 1 96.3 270 ARG B O 1
ATOM 4457 N N . GLU B 1 271 ? 10.323 -30.541 -0.805 1 96.43 271 GLU B N 1
ATOM 4458 C CA . GLU B 1 271 ? 10.076 -31.565 0.206 1 96.43 271 GLU B CA 1
ATOM 4459 C C . GLU B 1 271 ? 8.968 -31.139 1.165 1 96.43 271 GLU B C 1
ATOM 4461 O O . GLU B 1 271 ? 8.835 -29.954 1.48 1 96.43 271 GLU B O 1
ATOM 4466 N N . PRO B 1 272 ? 8.12 -32.175 1.568 1 97.26 272 PRO B N 1
ATOM 4467 C CA . PRO B 1 272 ? 8.359 -33.62 1.577 1 97.26 272 PRO B CA 1
ATOM 4468 C C . PRO B 1 272 ? 7.897 -34.303 0.292 1 97.26 272 PRO B C 1
ATOM 4470 O O . PRO B 1 272 ? 8.137 -35.498 0.103 1 97.26 272 PRO B O 1
ATOM 4473 N N . ASN B 1 273 ? 7.273 -33.546 -0.641 1 97.31 273 ASN B N 1
ATOM 4474 C CA . ASN B 1 273 ? 6.857 -34.091 -1.929 1 97.31 273 ASN B CA 1
ATOM 4475 C C . ASN B 1 273 ? 6.016 -35.353 -1.759 1 97.31 273 ASN B C 1
ATOM 4477 O O . ASN B 1 273 ? 6.29 -36.376 -2.39 1 97.31 273 ASN B O 1
ATOM 4481 N N . ASN B 1 274 ? 5.13 -35.342 -0.835 1 98.47 274 ASN B N 1
ATOM 4482 C CA . ASN B 1 274 ? 4.344 -36.53 -0.522 1 98.47 274 ASN B CA 1
ATOM 4483 C C . ASN B 1 274 ? 2.854 -36.295 -0.755 1 98.47 274 ASN B C 1
ATOM 4485 O O . ASN B 1 274 ? 2.014 -36.928 -0.115 1 98.47 274 ASN B O 1
ATOM 4489 N N . CYS B 1 275 ? 2.553 -35.356 -1.588 1 98.48 275 CYS B N 1
ATOM 4490 C CA . CYS B 1 275 ? 1.159 -35.079 -1.913 1 98.48 275 CYS B CA 1
ATOM 4491 C C . CYS B 1 275 ? 0.51 -36.276 -2.599 1 98.48 275 CYS B C 1
ATOM 4493 O O . CYS B 1 275 ? 1.075 -36.84 -3.538 1 98.48 275 CYS B O 1
ATOM 4495 N N . ILE B 1 276 ? -0.608 -36.71 -2.07 1 98.73 276 ILE B N 1
ATOM 4496 C CA . ILE B 1 276 ? -1.37 -37.785 -2.697 1 98.73 276 ILE B CA 1
ATOM 4497 C C . ILE B 1 276 ? -2.353 -37.199 -3.708 1 98.73 276 ILE B C 1
ATOM 4499 O O . ILE B 1 276 ? -3.168 -36.339 -3.363 1 98.73 276 ILE B O 1
ATOM 4503 N N . ILE B 1 277 ? -2.228 -37.536 -4.978 1 98.42 277 ILE B N 1
ATOM 4504 C CA . ILE B 1 277 ? -3.095 -37.064 -6.051 1 98.42 277 ILE B CA 1
ATOM 4505 C C . ILE B 1 277 ? -3.872 -38.239 -6.641 1 98.42 277 ILE B C 1
ATOM 4507 O O . ILE B 1 277 ? -3.277 -39.21 -7.114 1 98.42 277 ILE B O 1
ATOM 4511 N N . GLU B 1 278 ? -5.153 -38.233 -6.687 1 97.57 278 GLU B N 1
ATOM 4512 C CA . GLU B 1 278 ? -5.918 -39.368 -7.193 1 97.57 278 GLU B CA 1
ATOM 4513 C C . GLU B 1 278 ? -7.174 -38.906 -7.924 1 97.57 278 GLU B C 1
ATOM 4515 O O . GLU B 1 278 ? -7.626 -37.773 -7.739 1 97.57 278 GLU B O 1
ATOM 4520 N N . THR B 1 279 ? -7.675 -39.62 -8.805 1 97.68 279 THR B N 1
ATOM 4521 C CA . THR B 1 279 ? -8.942 -39.405 -9.495 1 97.68 279 THR B CA 1
ATOM 4522 C C . THR B 1 279 ? -10.064 -40.195 -8.826 1 97.68 279 THR B C 1
ATOM 4524 O O . THR B 1 279 ? -9.857 -41.33 -8.391 1 97.68 279 THR B O 1
ATOM 4527 N N . ARG B 1 280 ? -11.084 -39.498 -8.802 1 92.06 280 ARG B N 1
ATOM 4528 C CA . ARG B 1 280 ? -12.243 -40.143 -8.194 1 92.06 280 ARG B CA 1
ATOM 4529 C C . ARG B 1 280 ? -12.698 -41.342 -9.019 1 92.06 280 ARG B C 1
ATOM 4531 O O . ARG B 1 280 ? -12.707 -41.288 -10.25 1 92.06 280 ARG B O 1
ATOM 4538 N N . LYS B 1 281 ? -12.91 -42.621 -8.432 1 77.78 281 LYS B N 1
ATOM 4539 C CA . LYS B 1 281 ? -13.368 -43.874 -9.025 1 77.78 281 LYS B CA 1
ATOM 4540 C C . LYS B 1 281 ? -14.87 -43.84 -9.292 1 77.78 281 LYS B C 1
ATOM 4542 O O . LYS B 1 281 ? -15.629 -43.247 -8.522 1 77.78 281 LYS B O 1
#

Solvent-accessible surface area (backbone atoms only — not comparable to full-atom values): 22633 Å² total; per-residue (Å²): 112,52,79,51,67,67,45,77,44,54,41,73,36,65,41,51,58,40,57,40,35,35,38,33,43,32,36,36,39,65,34,38,28,41,37,23,54,26,33,45,38,36,38,35,54,28,40,34,38,14,29,24,35,38,28,40,28,48,33,37,38,41,33,43,30,41,35,35,57,56,18,32,49,21,34,30,52,33,27,48,34,41,37,34,49,29,42,33,44,20,34,33,34,44,30,53,26,37,40,39,36,41,34,47,31,40,30,58,25,24,24,47,16,32,28,40,27,45,33,38,38,38,35,44,32,38,34,28,44,41,42,34,26,32,26,54,16,29,47,34,40,35,42,30,40,38,32,52,26,32,30,31,32,28,47,21,34,42,36,41,38,33,50,29,42,41,44,29,44,36,28,33,27,44,20,36,42,34,37,39,33,51,25,39,43,35,23,33,34,30,30,29,55,14,33,42,39,35,38,34,46,25,41,37,32,38,39,46,29,41,24,45,16,40,58,31,34,33,40,56,21,34,48,39,84,78,22,47,42,32,29,37,54,9,29,34,43,34,36,36,48,47,53,44,46,28,43,29,26,43,14,30,48,37,39,38,21,54,36,67,68,46,74,45,76,58,96,76,47,38,84,81,55,61,44,46,73,48,60,57,130,113,53,77,49,67,65,46,77,46,54,41,72,36,65,40,53,57,41,57,40,34,34,39,34,43,31,35,36,39,65,35,37,27,40,35,22,53,25,34,45,37,36,38,34,54,27,39,34,40,16,28,26,35,39,28,40,29,48,33,37,38,40,32,44,31,40,33,35,57,57,18,32,49,20,33,29,51,33,28,48,34,40,36,35,51,28,42,33,45,20,33,34,34,44,28,53,25,38,39,40,36,41,33,47,31,42,30,59,26,24,24,48,17,33,28,39,27,44,33,37,39,40,35,44,33,37,35,27,43,41,44,35,26,32,26,53,15,30,49,34,41,37,44,32,39,37,33,52,26,33,30,33,32,27,46,20,34,43,36,40,37,33,48,30,42,39,44,29,43,35,27,32,26,43,20,36,42,34,38,40,32,51,25,39,43,36,23,34,34,30,30,29,56,15,34,43,38,34,38,35,46,24,41,37,33,38,40,46,31,41,24,47,16,41,57,32,33,34,42,58,21,32,48,40,86,77,23,49,40,32,28,37,53,9,30,33,43,33,36,36,48,49,52,43,46,28,42,30,24,43,14,30,47,38,40,38,23,53,36,68,68,44,73,46,76,60,95,73,46,37,85,81,54,61,45,45,74,49,60,56,130

pLDDT: mean 97.78, std 1.98, range [77.78, 98.98]

Foldseek 3Di:
DAEDECEEAEEEQCQPAEEDYEYEAYEYAAYEQPDENYEQYEYECYEYQYEQPAYLYEHYEAENYEYAQRHECHHENYENYEYENYEAAHENAAECYEAYEYENYEYAEDANAQYAYEHYEYHQYEEHEHEEHNACYENYEEEHYEYAYEQYQACYEHEEYEAYEYAYENYLHAYEQYEYEQYEEAYHAANALYENYEYENYEYYYEAHAENYEEYEAHAYEYDPRYAEYQAQYAYAHDYEEEDEEYEQHAAYEYEYQYYNYYHDDPPRHPPSHYHYYYDD/DDEDECEEAEEEQCQPAEEDYEYEAYEYAAYEQPDENYEQYEYECYEYQYEQPAYQYEHYEAENYEYAQRHECHHENYENYEYENYEAAHENAAECYEAYEYENYEYAEDANAQYAYEHYEYHQYEEEEHEEHNACYENYEEEHYEYAYEQYQACYEHEEYEAYEYAYENYLHNYEQYEYEQYEEAYHAANALYENYEYENYEYYYEAHAENYEEYEAHAYEYDPRYAEYQAQYAYAHDYEEEDEEYEQHAAYEYEYQYYNYYHDDPPRYPPSHYHYYYDD

Secondary structure (DSSP, 8-state):
-EEEES-EEEEE-TTTT-EEEEEES-EEEEEE-SEEEEEEEEEES-EE-SBS-EEEEEEEEEES-EE-TT-TT-EES-EEEEEES-EE-SSS-SEEEEEEEEEEEEES--TT-SEEEEEEEEEEEEE-S-B-TTTT-EEEEEEEEEE--BTTTTT-EEEEEES-EEE-SSTTTT-EEEEEES-EEESTTTTTT-EEEEEES-EEESSSBS-S-BSEEEEEEEE-TT---B-TT-EEEEEEEEEEEEEE---EEEEEEEEEEEEE--TTPPTT---EEEE--/-EEEES-EEEEE-TTTT-EEEEEES-EEEEEE-SEEEEEEEEEES-EE-SBS-EEEEEEEEEES-EE-TT-TT-EES-EEEEEES-EE-SSS-SEEEEEEEEEEEEES--TT-SEEEEEEEEEEEEE-S-B-TTTT-EEEEEEEEEE--BTTTTT-EEEEEES-EEE-SSTTTT-EEEEEES-EEESTTTTTT-EEEEEES-EEESSSBS-S-BSEEEEEEEE-TT---B-TT-EEEEEEEEEEEEEE---EEEEEEEEEEEEE--TTPPTT---EEEE--

InterPro domains:
  IPR011050 Pectin lyase fold/virulence factor [SSF51126] (86-261)
  IPR012334 Pectin lyase fold [G3DSA:2.160.20.10] (92-280)
  IPR022208 Protein of unknown function DUF3737 [PF12541] (3-277)

Sequence (562 aa):
MELIRGKEFGGERPLFAAHDLRLEEITIVDGESGIKQCQNMECYDSKFYGKYPWWHVDGAKIERCYFAPGSRSAIWYTNDLVMKDCTIDGPKFFREMKNVELENVVINDADETFWKVDGLKLKNVKLHEGTYPFMFSKNIYVDGLESDAKYVFQYCENVEIHNAKIITKDSFWECENVTIYDSTLDGEYLAWHSKNVRLVNCHLAGEQLLCYAQNLVLENCTFDAACDRVFEYSTVEADIKGHIENIKNPTSGHIVADSIGSITIDENVREPNNCIIETRKMELIRGKEFGGERPLFAAHDLRLEEITIVDGESGIKQCQNMECYDSKFYGKYPWWHVDGAKIERCYFAPGSRSAIWYTNDLVMKDCTIDGPKFFREMKNVELENVVINDADETFWKVDGLKLKNVKLHEGTYPFMFSKNIYVDGLESDAKYVFQYCENVEIHNAKIITKDSFWECENVTIYDSTLDGEYLAWHSKNVRLVNCHLAGEQLLCYAQNLVLENCTFDAACDRVFEYSTVEADIKGHIENIKNPTSGHIVADSIGSITIDENVREPNNCIIETRK

Radius of gyration: 25.94 Å; Cα contacts (8 Å, |Δi|>4): 2093; chains: 2; bounding box: 62×81×52 Å

Nearest PDB structures (foldseek):
  8jaz-assembly2_B  TM=4.032E-01  e=2.494E-03  Azotobacter chroococcum NCIMB 8003
  8k77-assembly1_A  TM=2.842E-01  e=1.277E-01  Homo sapiens
  7znq-assembly1_D  TM=2.367E-01  e=1.409E-01  Stutzerimonas stutzeri ATCC 14405 = CCUG 16156
  8jli-assembly1_B  TM=3.294E-01  e=9.598E-01  Homo sapiens
  2b0r-assembly1_B  TM=2.128E-01  e=5.642E+00  Cryptosporidium parvum